Protein AF-A0A377M8R9-F1 (afdb_monomer_lite)

Radius of gyration: 26.83 Å; chains: 1; bounding box: 61×41×99 Å

Secondary structure (DSSP, 8-state):
---HHHHHHHHHHHHHHHHT-HHHHHH-S----SS---HHHHHHHH-THHHHHHHHH-TT--STTGGGGG-GGGHHHHHHHHHHHH-TTT--EEEEE-SSHHHHHHHHHHHHHHHHHT---EEEEEEEEPPGGGSSS-HHHHHHHHHHHHHHHT--HHHHTS-EEEEEPPSS---SHHHHHHHHHT--PPP-S--PPP--S---PPPHHHHHHHHHTTSSEEEE---STTSSHHHHHHHHHHHHHHTT--EEEEE--TT--HHHHH-S--TTEEEEE--HHHHHHHHHHHHHHHTTTSS-HHHHHHHHHHTTSHHHHHHHHHHHHHHHHGGGGTSEEEESSPPPHHHHHHHHHHHHHHHHHHHHHHHHHHHHHHHHTTTT-

Structure (mmCIF, N/CA/C/O backbone):
data_AF-A0A377M8R9-F1
#
_entry.id   AF-A0A377M8R9-F1
#
loop_
_atom_site.group_PDB
_atom_site.id
_atom_site.type_symbol
_atom_site.label_atom_id
_atom_site.label_alt_id
_atom_site.label_comp_id
_atom_site.label_asym_id
_atom_site.label_entity_id
_atom_site.label_seq_id
_atom_site.pdbx_PDB_ins_code
_atom_site.Cartn_x
_atom_site.Cartn_y
_atom_site.Cartn_z
_atom_site.occupancy
_atom_site.B_iso_or_equiv
_atom_site.auth_seq_id
_atom_site.auth_comp_id
_atom_site.auth_asym_id
_atom_site.auth_atom_id
_atom_site.pdbx_PDB_model_num
ATOM 1 N N . MET A 1 1 ? 8.692 16.427 -17.853 1.00 34.97 1 MET A N 1
ATOM 2 C CA . MET A 1 1 ? 8.548 14.971 -17.650 1.00 34.97 1 MET A CA 1
ATOM 3 C C . MET A 1 1 ? 8.635 14.717 -16.155 1.00 34.97 1 MET A C 1
ATOM 5 O O . MET A 1 1 ? 9.699 14.928 -15.600 1.00 34.97 1 MET A O 1
ATOM 9 N N . SER A 1 2 ? 7.528 14.405 -15.484 1.00 34.22 2 SER A N 1
ATOM 10 C CA . SER A 1 2 ? 7.483 14.292 -14.016 1.00 34.22 2 SER A CA 1
ATOM 11 C C . SER A 1 2 ? 6.604 13.105 -13.625 1.00 34.22 2 SER A C 1
ATOM 13 O O . SER A 1 2 ? 5.397 13.254 -13.435 1.00 34.22 2 SER A O 1
ATOM 15 N N . GLY A 1 3 ? 7.197 11.910 -13.607 1.00 46.22 3 GLY A N 1
ATOM 16 C CA . GLY A 1 3 ? 6.570 10.701 -13.069 1.00 46.22 3 GLY A CA 1
ATOM 17 C C . GLY A 1 3 ? 6.964 10.479 -11.608 1.00 46.22 3 GLY A C 1
ATOM 18 O O . GLY A 1 3 ? 7.939 11.066 -11.140 1.00 46.22 3 GLY A O 1
ATOM 19 N N . ALA A 1 4 ? 6.245 9.597 -10.906 1.00 49.34 4 ALA A N 1
ATOM 20 C CA . ALA A 1 4 ? 6.578 9.196 -9.534 1.00 49.34 4 ALA A CA 1
ATOM 21 C C . ALA A 1 4 ? 8.031 8.693 -9.414 1.00 49.34 4 ALA A C 1
ATOM 23 O O . ALA A 1 4 ? 8.728 9.079 -8.485 1.00 49.34 4 ALA A O 1
ATOM 24 N N . CYS A 1 5 ? 8.534 7.964 -10.418 1.00 49.91 5 CYS A N 1
ATOM 25 C CA . CYS A 1 5 ? 9.932 7.526 -10.482 1.00 49.91 5 CYS A CA 1
ATOM 26 C C . CYS A 1 5 ? 10.929 8.696 -10.551 1.00 49.91 5 CYS A C 1
ATOM 28 O O . CYS A 1 5 ? 11.995 8.628 -9.955 1.00 49.91 5 CYS A O 1
ATOM 30 N N . THR A 1 6 ? 10.595 9.797 -11.237 1.00 57.44 6 THR A N 1
ATOM 31 C CA . THR A 1 6 ? 11.459 10.990 -11.290 1.00 57.44 6 THR A CA 1
ATOM 32 C C . THR A 1 6 ? 11.521 11.681 -9.929 1.00 57.44 6 THR A C 1
ATOM 34 O O . THR A 1 6 ? 12.586 12.134 -9.524 1.00 57.44 6 THR A O 1
ATOM 37 N N . THR A 1 7 ? 10.396 11.742 -9.212 1.00 62.09 7 THR A N 1
ATOM 38 C CA . THR A 1 7 ? 10.344 12.286 -7.848 1.00 62.09 7 THR A CA 1
ATOM 39 C C . THR A 1 7 ? 11.078 11.390 -6.854 1.00 62.09 7 THR A C 1
ATOM 41 O O . THR A 1 7 ? 11.799 11.914 -6.015 1.00 62.09 7 THR A O 1
ATOM 44 N N . GLU A 1 8 ? 10.950 10.065 -6.962 1.00 62.88 8 GLU A N 1
ATOM 45 C CA . GLU A 1 8 ? 11.689 9.124 -6.109 1.00 62.88 8 GLU A CA 1
ATOM 46 C C . GLU A 1 8 ? 13.202 9.196 -6.342 1.00 62.88 8 GLU A C 1
ATOM 48 O O . GLU A 1 8 ? 13.956 9.244 -5.375 1.00 62.88 8 GLU A O 1
ATOM 53 N N . ILE A 1 9 ? 13.654 9.284 -7.598 1.00 64.69 9 ILE A N 1
ATOM 54 C CA . ILE A 1 9 ? 15.080 9.447 -7.923 1.00 64.69 9 ILE A CA 1
ATOM 55 C C . ILE A 1 9 ? 15.605 10.798 -7.422 1.00 64.69 9 ILE A C 1
ATOM 57 O O . ILE A 1 9 ? 16.679 10.849 -6.832 1.00 64.69 9 ILE A O 1
ATOM 61 N N . ALA A 1 10 ? 14.848 11.884 -7.607 1.00 69.88 10 ALA A N 1
ATOM 62 C CA . ALA A 1 10 ? 15.240 13.201 -7.106 1.00 69.88 10 ALA A CA 1
ATOM 63 C C . ALA A 1 10 ? 15.312 13.232 -5.571 1.00 69.88 10 ALA A C 1
ATOM 65 O O . ALA A 1 10 ? 16.272 13.750 -5.011 1.00 69.88 10 ALA A O 1
ATOM 66 N N . ALA A 1 11 ? 14.335 12.628 -4.885 1.00 73.06 11 ALA A N 1
ATOM 67 C CA . ALA A 1 11 ? 14.377 12.477 -3.435 1.00 73.06 11 ALA A CA 1
ATOM 68 C C . ALA A 1 11 ? 15.596 11.649 -3.005 1.00 73.06 11 ALA A C 1
ATOM 70 O O . ALA A 1 11 ? 16.283 12.017 -2.057 1.00 73.06 11 ALA A O 1
ATOM 71 N N . PHE A 1 12 ? 15.905 10.565 -3.722 1.00 75.38 12 PHE A N 1
ATOM 72 C CA . PHE A 1 12 ? 17.079 9.748 -3.434 1.00 75.38 12 PHE A CA 1
ATOM 73 C C . PHE A 1 12 ? 18.398 10.512 -3.616 1.00 75.38 12 PHE A C 1
ATOM 75 O O . PHE A 1 12 ? 19.336 10.286 -2.853 1.00 75.38 12 PHE A O 1
ATOM 82 N N . ASP A 1 13 ? 18.489 11.417 -4.591 1.00 77.19 13 ASP A N 1
ATOM 83 C CA . ASP A 1 13 ? 19.685 12.242 -4.788 1.00 77.19 13 ASP A CA 1
ATOM 84 C C . ASP A 1 13 ? 19.928 13.186 -3.600 1.00 77.19 13 ASP A C 1
ATOM 86 O O . ASP A 1 13 ? 21.041 13.249 -3.074 1.00 77.19 13 ASP A O 1
ATOM 90 N N . GLU A 1 14 ? 18.869 13.817 -3.084 1.00 83.50 14 GLU A N 1
ATOM 91 C CA . GLU A 1 14 ? 18.927 14.622 -1.855 1.00 83.50 14 GLU A CA 1
ATOM 92 C C . GLU A 1 14 ? 19.316 13.772 -0.633 1.00 83.50 14 GLU A C 1
ATOM 94 O O . GLU A 1 14 ? 20.204 14.145 0.138 1.00 83.50 14 GLU A O 1
ATOM 99 N N . PHE A 1 15 ? 18.725 12.578 -0.490 1.00 83.06 15 PHE A N 1
ATOM 100 C CA . PHE A 1 15 ? 19.103 11.604 0.544 1.00 83.06 15 PHE A CA 1
ATOM 101 C C . PHE A 1 15 ? 20.586 11.244 0.469 1.00 83.06 15 PHE A C 1
ATOM 103 O O . PHE A 1 15 ? 21.291 11.257 1.475 1.00 83.06 15 PHE A O 1
ATOM 110 N N . THR A 1 16 ? 21.068 10.939 -0.732 1.00 81.81 16 THR A N 1
ATOM 111 C CA . THR A 1 16 ? 22.473 10.612 -0.983 1.00 81.81 16 THR A CA 1
ATOM 112 C C . THR A 1 16 ? 23.352 11.794 -0.607 1.00 81.81 16 THR A C 1
ATOM 114 O O . THR A 1 16 ? 24.419 11.607 -0.025 1.00 81.81 16 THR A O 1
ATOM 117 N N . GLY A 1 17 ? 22.905 13.019 -0.884 1.00 83.88 17 GLY A N 1
ATOM 118 C CA . GLY A 1 17 ? 23.633 14.209 -0.493 1.00 83.88 17 GLY A CA 1
ATOM 119 C C . GLY A 1 17 ? 23.844 14.328 1.005 1.00 83.88 17 GLY A C 1
ATOM 120 O O . GLY A 1 17 ? 24.983 14.501 1.428 1.00 83.88 17 GLY A O 1
ATOM 121 N N . LEU A 1 18 ? 22.787 14.129 1.786 1.00 86.25 18 LEU A N 1
ATOM 122 C CA . LEU A 1 18 ? 22.843 14.188 3.246 1.00 86.25 18 LEU A CA 1
ATOM 123 C C . LEU A 1 18 ? 23.622 13.017 3.863 1.00 86.25 18 LEU A C 1
ATOM 125 O O . LEU A 1 18 ? 24.362 13.211 4.819 1.00 86.25 18 LEU A O 1
ATOM 129 N N . LEU A 1 19 ? 23.504 11.810 3.301 1.00 83.88 19 LEU A N 1
ATOM 130 C CA . LEU A 1 19 ? 24.207 10.616 3.794 1.00 83.88 19 LEU A CA 1
ATOM 131 C C . LEU A 1 19 ? 25.713 10.616 3.497 1.00 83.88 19 LEU A C 1
ATOM 133 O O . LEU A 1 19 ? 26.443 9.800 4.055 1.00 83.88 19 LEU A O 1
ATOM 137 N N . THR A 1 20 ? 26.171 11.477 2.584 1.00 82.56 20 THR A N 1
ATOM 138 C CA . THR A 1 20 ? 27.579 11.556 2.164 1.00 82.56 20 THR A CA 1
ATOM 139 C C . THR A 1 20 ? 28.284 12.832 2.618 1.00 82.56 20 THR A C 1
ATOM 141 O O . THR A 1 20 ? 29.454 13.017 2.293 1.00 82.56 20 THR A O 1
ATOM 144 N N . ASP A 1 21 ? 27.598 13.701 3.362 1.00 85.62 21 ASP A N 1
ATOM 145 C CA . ASP A 1 21 ? 28.165 14.932 3.908 1.00 85.62 21 ASP A CA 1
ATOM 146 C C . ASP A 1 21 ? 28.726 14.698 5.318 1.00 85.62 21 ASP A C 1
ATOM 148 O O . ASP A 1 21 ? 28.026 14.815 6.326 1.00 85.62 21 ASP A O 1
ATOM 152 N N . ASP A 1 22 ? 30.019 14.376 5.387 1.0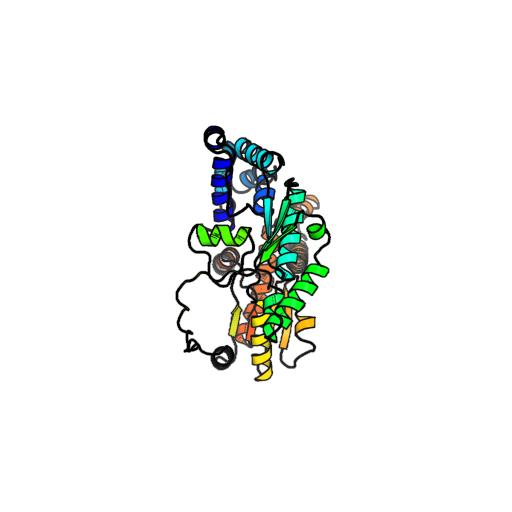0 80.38 22 ASP A N 1
ATOM 153 C CA . ASP A 1 22 ? 30.721 14.151 6.653 1.00 80.38 22 ASP A CA 1
ATOM 154 C C . ASP A 1 22 ? 30.713 15.390 7.567 1.00 80.38 22 ASP A C 1
ATOM 156 O O . ASP A 1 22 ? 30.796 15.246 8.785 1.00 80.38 22 ASP A O 1
ATOM 160 N N . ALA A 1 23 ? 30.619 16.613 7.029 1.00 82.06 23 ALA A N 1
ATOM 161 C CA . ALA A 1 23 ? 30.564 17.814 7.863 1.00 82.06 23 ALA A CA 1
ATOM 162 C C . ALA A 1 23 ? 29.223 17.890 8.603 1.00 82.06 23 ALA A C 1
ATOM 164 O O . ALA A 1 23 ? 29.200 18.085 9.817 1.00 82.06 23 ALA A O 1
ATOM 165 N N . LEU A 1 24 ? 28.121 17.632 7.894 1.00 80.19 24 LEU A N 1
ATOM 166 C CA . LEU A 1 24 ? 26.781 17.612 8.479 1.00 80.19 24 LEU A CA 1
ATOM 167 C C . LEU A 1 24 ? 26.618 16.481 9.504 1.00 80.19 24 LEU A C 1
ATOM 169 O O . LEU A 1 24 ? 26.012 16.686 10.554 1.00 80.19 24 LEU A O 1
ATOM 173 N N . LEU A 1 25 ? 27.198 15.307 9.241 1.00 78.06 25 LEU A N 1
ATOM 174 C CA . LEU A 1 25 ? 27.180 14.180 10.181 1.00 78.06 25 LEU A CA 1
ATOM 175 C C . LEU A 1 25 ? 28.008 14.432 11.453 1.00 78.06 25 LEU A C 1
ATOM 177 O O . LEU A 1 25 ? 27.758 13.788 12.466 1.00 78.06 25 LEU A O 1
ATOM 181 N N . ASN A 1 26 ? 28.970 15.359 11.423 1.00 84.25 26 ASN A N 1
ATOM 182 C CA . ASN A 1 26 ? 29.739 15.747 12.609 1.00 84.25 26 ASN A CA 1
ATOM 183 C C . ASN A 1 26 ? 29.046 16.835 13.449 1.00 84.25 26 ASN A C 1
ATOM 185 O O . ASN A 1 26 ? 29.354 16.967 14.634 1.00 84.25 26 ASN A O 1
ATOM 189 N N . ASP A 1 27 ? 28.118 17.599 12.863 1.00 92.00 27 ASP A N 1
ATOM 190 C CA . ASP A 1 27 ? 27.386 18.671 13.553 1.00 92.00 27 ASP A CA 1
ATOM 191 C C . ASP A 1 27 ? 26.186 18.156 14.369 1.00 92.00 27 ASP A C 1
ATOM 193 O O . ASP A 1 27 ? 25.714 18.838 15.285 1.00 92.00 27 ASP A O 1
ATOM 197 N N . PHE A 1 28 ? 25.683 16.957 14.056 1.00 89.81 28 PHE A N 1
ATOM 198 C CA . PHE A 1 28 ? 24.510 16.365 14.697 1.00 89.81 28 PHE A CA 1
ATOM 199 C C . PHE A 1 28 ? 24.784 14.938 15.168 1.00 89.81 28 PHE A C 1
ATOM 201 O O . PHE A 1 28 ? 25.257 14.108 14.403 1.00 89.81 28 PHE A O 1
ATOM 208 N N . ASP A 1 29 ? 24.362 14.612 16.393 1.00 90.69 29 ASP A N 1
ATOM 209 C CA . ASP A 1 29 ? 24.437 13.234 16.902 1.00 90.69 29 ASP A CA 1
ATOM 210 C C . ASP A 1 29 ? 23.537 12.273 16.098 1.00 90.69 29 ASP A C 1
ATOM 212 O O . ASP A 1 29 ? 23.847 11.093 15.927 1.00 90.69 29 ASP A O 1
ATOM 216 N N . HIS A 1 30 ? 22.392 12.774 15.617 1.00 90.94 30 HIS A N 1
ATOM 217 C CA . HIS A 1 30 ? 21.389 12.001 14.889 1.00 90.94 30 HIS A CA 1
ATOM 218 C C . HIS A 1 30 ? 20.727 12.831 13.785 1.00 90.94 30 HIS A C 1
ATOM 220 O O . HIS A 1 30 ? 20.288 13.957 14.021 1.00 90.94 30 HIS A O 1
ATOM 226 N N . VAL A 1 31 ? 20.554 12.220 12.612 1.00 91.19 31 VAL A N 1
ATOM 227 C CA . VAL A 1 31 ? 19.761 12.759 11.498 1.00 91.19 31 VAL A CA 1
ATOM 228 C C . VAL A 1 31 ? 18.519 11.886 11.325 1.00 91.19 31 VAL A C 1
ATOM 230 O O . VAL A 1 31 ? 18.628 10.669 11.178 1.00 91.19 31 VAL A O 1
ATOM 233 N N . ILE A 1 32 ? 17.330 12.493 11.379 1.00 92.31 32 ILE A N 1
ATOM 234 C CA . ILE A 1 32 ? 16.048 11.779 11.296 1.00 92.31 32 ILE A CA 1
ATOM 235 C C . ILE A 1 32 ? 15.374 12.108 9.970 1.00 92.31 32 ILE A C 1
ATOM 237 O O . ILE A 1 32 ? 15.121 13.272 9.669 1.00 92.31 32 ILE A O 1
ATOM 241 N N . PHE A 1 33 ? 15.023 11.062 9.230 1.00 91.56 33 PHE A N 1
ATOM 242 C CA . PHE A 1 33 ? 14.225 11.151 8.017 1.00 91.56 33 PHE A CA 1
ATOM 243 C C . PHE A 1 33 ? 12.816 10.618 8.289 1.00 91.56 33 PHE A C 1
ATOM 245 O O . PHE A 1 33 ? 12.650 9.564 8.903 1.00 91.56 33 PHE A O 1
ATOM 252 N N . ASP A 1 34 ? 11.794 11.352 7.851 1.00 90.31 34 ASP A N 1
ATOM 253 C CA . ASP A 1 34 ? 10.378 10.981 8.003 1.00 90.31 34 ASP A CA 1
ATOM 254 C C . ASP A 1 34 ? 9.878 10.040 6.894 1.00 90.31 34 ASP A C 1
ATOM 256 O O . ASP A 1 34 ? 8.766 9.512 6.953 1.00 90.31 34 ASP A O 1
ATOM 260 N N . THR A 1 35 ? 10.715 9.815 5.887 1.00 85.19 35 THR A N 1
ATOM 261 C CA . THR A 1 35 ? 10.487 8.926 4.754 1.00 85.19 35 THR A CA 1
ATOM 262 C C . THR A 1 35 ? 11.740 8.096 4.501 1.00 85.19 35 THR A C 1
ATOM 264 O O . THR A 1 35 ? 12.833 8.441 4.946 1.00 85.19 35 THR A O 1
ATOM 267 N N . ALA A 1 36 ? 11.585 6.967 3.815 1.00 80.94 36 ALA A N 1
ATOM 268 C CA . ALA A 1 36 ? 12.694 6.104 3.428 1.00 80.94 36 ALA A CA 1
ATOM 269 C C . ALA A 1 36 ? 12.573 5.755 1.939 1.00 80.94 36 ALA A C 1
ATOM 271 O O . ALA A 1 36 ? 11.452 5.684 1.420 1.00 80.94 36 ALA A O 1
ATOM 272 N N . PRO A 1 37 ? 13.698 5.530 1.243 1.00 73.25 37 PRO A N 1
ATOM 273 C CA . PRO A 1 37 ? 13.663 5.116 -0.149 1.00 73.25 37 PRO A CA 1
ATOM 274 C C . PRO A 1 37 ? 13.059 3.717 -0.300 1.00 73.25 37 PRO A C 1
ATOM 276 O O . PRO A 1 37 ? 13.234 2.841 0.548 1.00 73.25 37 PRO A O 1
ATOM 279 N N . THR A 1 38 ? 12.343 3.504 -1.402 1.00 70.75 38 THR A N 1
ATOM 280 C CA . THR A 1 38 ? 11.717 2.215 -1.704 1.00 70.75 38 THR A CA 1
ATOM 281 C C . THR A 1 38 ? 12.767 1.181 -2.117 1.00 70.75 38 THR A C 1
ATOM 283 O O . THR A 1 38 ? 13.796 1.514 -2.715 1.00 70.75 38 THR A O 1
ATOM 286 N N . GLY A 1 39 ? 12.494 -0.105 -1.866 1.00 60.78 39 GLY A N 1
ATOM 287 C CA . GLY A 1 39 ? 13.352 -1.196 -2.338 1.00 60.78 39 GLY A CA 1
ATOM 288 C C . GLY A 1 39 ? 13.493 -1.217 -3.864 1.00 60.78 39 GLY A C 1
ATOM 289 O O . GLY A 1 39 ? 14.516 -1.654 -4.386 1.00 60.78 39 GLY A O 1
ATOM 290 N N . HIS A 1 40 ? 12.496 -0.716 -4.598 1.00 59.72 40 HIS A N 1
ATOM 291 C CA . HIS A 1 40 ? 12.573 -0.519 -6.047 1.00 59.72 40 HIS A CA 1
ATOM 292 C C . HIS A 1 40 ? 13.624 0.531 -6.434 1.00 59.72 40 HIS A C 1
ATOM 294 O O . HIS A 1 40 ? 14.526 0.226 -7.214 1.00 59.72 40 HIS A O 1
ATOM 300 N N . THR A 1 41 ? 13.557 1.727 -5.841 1.00 65.19 41 THR A N 1
ATOM 301 C CA . THR A 1 41 ? 14.513 2.812 -6.107 1.00 65.19 41 THR A CA 1
ATOM 302 C C . THR A 1 41 ? 15.940 2.398 -5.753 1.00 65.19 41 THR A C 1
ATOM 304 O O . THR A 1 41 ? 16.859 2.634 -6.534 1.00 65.19 41 THR A O 1
ATOM 307 N N . ILE A 1 42 ? 16.136 1.673 -4.648 1.00 67.25 42 ILE A N 1
ATOM 308 C CA . ILE A 1 42 ? 17.467 1.170 -4.295 1.00 67.25 42 ILE A CA 1
ATOM 309 C C . ILE A 1 42 ? 17.970 0.119 -5.303 1.00 67.25 42 ILE A C 1
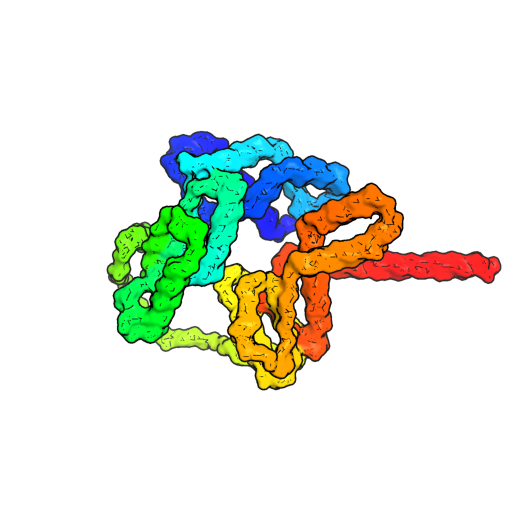ATOM 311 O O . ILE A 1 42 ? 19.118 0.190 -5.743 1.00 67.25 42 ILE A O 1
ATOM 315 N N . ARG A 1 43 ? 17.125 -0.838 -5.712 1.00 61.44 43 ARG A N 1
ATOM 316 C CA . ARG A 1 43 ? 17.497 -1.867 -6.701 1.00 61.44 43 ARG A CA 1
ATOM 317 C C . ARG A 1 43 ? 17.883 -1.257 -8.048 1.00 61.44 43 ARG A C 1
ATOM 319 O O . ARG A 1 43 ? 18.885 -1.673 -8.622 1.00 61.44 43 ARG A O 1
ATOM 326 N N . LEU A 1 44 ? 17.138 -0.258 -8.529 1.00 61.34 44 LEU A N 1
ATOM 327 C CA . LEU A 1 44 ? 17.463 0.460 -9.768 1.00 61.34 44 LEU A CA 1
ATOM 328 C C . LEU A 1 44 ? 18.876 1.050 -9.736 1.00 61.34 44 LEU A C 1
ATOM 330 O O . LEU A 1 44 ? 19.599 0.977 -10.726 1.00 61.34 44 LEU A O 1
ATOM 334 N N . LEU A 1 45 ? 19.286 1.579 -8.584 1.00 61.38 45 LEU A N 1
ATOM 335 C CA . LEU A 1 45 ? 20.599 2.194 -8.412 1.00 61.38 45 LEU A CA 1
ATOM 336 C C . LEU A 1 45 ? 21.728 1.170 -8.216 1.00 61.38 45 LEU A C 1
ATOM 338 O O . LEU A 1 45 ? 22.879 1.461 -8.535 1.00 61.38 45 LEU A O 1
ATOM 342 N N . GLN A 1 46 ? 21.405 -0.039 -7.746 1.00 59.78 46 GLN A N 1
ATOM 343 C CA . GLN A 1 46 ? 22.354 -1.147 -7.593 1.00 59.78 46 GLN A CA 1
ATOM 344 C C . GLN A 1 46 ? 22.667 -1.884 -8.903 1.00 59.78 46 GLN A C 1
ATOM 346 O O . GLN A 1 46 ? 23.717 -2.519 -8.989 1.00 59.78 46 GLN A O 1
ATOM 351 N N . LEU A 1 47 ? 21.787 -1.838 -9.911 1.00 52.09 47 LEU A N 1
ATOM 352 C CA . LEU A 1 47 ? 21.941 -2.602 -11.156 1.00 52.09 47 LEU A CA 1
ATOM 353 C C . LEU A 1 47 ? 23.105 -2.071 -12.012 1.00 52.09 47 LEU A C 1
ATOM 355 O O . LEU A 1 47 ? 22.962 -1.012 -12.615 1.00 52.09 47 LEU A O 1
ATOM 359 N N . PRO A 1 48 ? 24.219 -2.812 -12.188 1.00 41.84 48 PRO A N 1
ATOM 360 C CA . PRO A 1 48 ? 25.371 -2.335 -12.962 1.00 41.84 48 PRO A CA 1
ATOM 361 C C . PRO A 1 48 ? 25.073 -2.152 -14.462 1.00 41.84 48 PRO A C 1
ATOM 363 O O . PRO A 1 48 ? 25.707 -1.328 -15.113 1.00 41.84 48 PRO A O 1
ATOM 366 N N . GLY A 1 49 ? 24.109 -2.909 -15.006 1.00 42.16 49 GLY A N 1
ATOM 367 C CA . GLY A 1 49 ? 23.741 -2.915 -16.432 1.00 42.16 49 GLY A CA 1
ATOM 368 C C . GLY A 1 49 ? 22.638 -1.930 -16.839 1.00 42.16 49 GLY A C 1
ATOM 369 O O . GLY A 1 49 ? 22.473 -1.675 -18.029 1.00 42.16 49 GLY A O 1
ATOM 370 N N . ALA A 1 50 ? 21.911 -1.335 -15.883 1.00 43.53 50 ALA A N 1
ATOM 371 C CA . ALA A 1 50 ? 20.913 -0.298 -16.182 1.00 43.53 50 ALA A CA 1
ATOM 372 C C . ALA A 1 50 ? 21.562 0.996 -16.714 1.00 43.53 50 ALA A C 1
ATOM 374 O O . ALA A 1 50 ? 20.922 1.778 -17.412 1.00 43.53 50 ALA A O 1
ATOM 375 N N . TRP A 1 51 ? 22.846 1.189 -16.403 1.00 47.69 51 TRP A N 1
ATOM 376 C CA . TRP A 1 51 ? 23.618 2.385 -16.726 1.00 47.69 51 TRP A CA 1
ATOM 377 C C . TRP A 1 51 ? 24.355 2.280 -18.064 1.00 47.69 51 TRP A C 1
ATOM 379 O O . TRP A 1 51 ? 24.348 3.228 -18.837 1.00 47.69 51 TRP A O 1
ATOM 389 N N . SER A 1 52 ? 24.970 1.132 -18.361 1.00 38.34 52 SER A N 1
ATOM 390 C CA . SER A 1 52 ? 25.828 0.956 -19.541 1.00 38.34 52 SER A CA 1
ATOM 391 C C . SER A 1 52 ? 25.056 0.524 -20.790 1.00 38.34 52 SER A C 1
ATOM 393 O O . SER A 1 52 ? 25.199 1.129 -21.847 1.00 38.34 52 SER A O 1
ATOM 395 N N . SER A 1 53 ? 24.184 -0.482 -20.683 1.00 38.31 53 SER A N 1
ATOM 396 C CA . SER A 1 53 ? 23.519 -1.069 -21.855 1.00 38.31 53 SER A CA 1
ATOM 397 C C . SER A 1 53 ? 22.405 -0.191 -22.441 1.00 38.31 53 SER A C 1
ATOM 399 O O . SER A 1 53 ? 22.125 -0.286 -23.634 1.00 38.31 53 SER A O 1
ATOM 401 N N . PHE A 1 54 ? 21.783 0.676 -21.633 1.00 40.62 54 PHE A N 1
ATOM 402 C CA . PHE A 1 54 ? 20.645 1.513 -22.045 1.00 40.62 54 PHE A CA 1
ATOM 403 C C . PHE A 1 54 ? 21.074 2.819 -22.740 1.00 40.62 54 PHE A C 1
ATOM 405 O O . PHE A 1 54 ? 20.382 3.303 -23.635 1.00 40.62 54 PHE A O 1
ATOM 412 N N . ILE A 1 55 ? 22.236 3.369 -22.362 1.00 40.66 55 ILE A N 1
ATOM 413 C CA . ILE A 1 55 ? 22.822 4.574 -22.977 1.00 40.66 55 ILE A CA 1
ATOM 414 C C . ILE A 1 55 ? 23.358 4.264 -24.384 1.00 40.66 55 ILE A C 1
ATOM 416 O O . ILE A 1 55 ? 23.228 5.092 -25.283 1.00 40.66 55 ILE A O 1
ATOM 420 N N . GLU A 1 56 ? 23.890 3.059 -24.612 1.00 42.25 56 GLU A N 1
ATOM 421 C CA . GLU A 1 56 ? 24.389 2.647 -25.933 1.00 42.25 56 GLU A CA 1
ATOM 422 C C . GLU A 1 56 ? 23.270 2.369 -26.955 1.00 42.25 56 GLU A C 1
ATOM 424 O O . GLU A 1 56 ? 23.493 2.511 -28.157 1.00 42.25 56 GLU A O 1
ATOM 429 N N . THR A 1 57 ? 22.062 1.999 -26.512 1.00 39.62 57 THR A N 1
ATOM 430 C CA . THR A 1 57 ? 20.966 1.572 -27.406 1.00 39.62 57 THR A CA 1
ATOM 431 C C . THR A 1 57 ? 19.920 2.643 -27.726 1.00 39.62 57 THR A C 1
ATOM 433 O O . THR A 1 57 ? 19.151 2.438 -28.662 1.00 39.62 57 THR A O 1
ATOM 436 N N . ASN A 1 58 ? 19.872 3.785 -27.024 1.00 36.34 58 ASN A N 1
ATOM 437 C CA . ASN A 1 58 ? 18.876 4.841 -27.280 1.00 36.34 58 ASN A CA 1
ATOM 438 C C . ASN A 1 58 ? 19.419 6.271 -27.037 1.00 36.34 58 ASN A C 1
ATOM 440 O O . ASN A 1 58 ? 19.160 6.857 -25.983 1.00 36.34 58 ASN A O 1
ATOM 444 N N . PRO A 1 59 ? 20.103 6.887 -28.021 1.00 39.84 59 PRO A N 1
ATOM 445 C CA . PRO A 1 59 ? 20.602 8.263 -27.908 1.00 39.84 59 PRO A CA 1
ATOM 446 C C . PRO A 1 59 ? 19.500 9.348 -27.912 1.00 39.84 59 PRO A C 1
ATOM 448 O O . PRO A 1 59 ? 19.757 10.465 -27.472 1.00 39.84 59 PRO A O 1
ATOM 451 N N . ASP A 1 60 ? 18.269 9.032 -28.339 1.00 34.91 60 ASP A N 1
ATOM 452 C CA . ASP A 1 60 ? 17.178 10.011 -28.531 1.00 34.91 60 ASP A CA 1
ATOM 453 C C . ASP A 1 60 ? 16.207 10.167 -27.332 1.00 34.91 60 ASP A C 1
ATOM 455 O O . ASP A 1 60 ? 15.152 10.790 -27.449 1.00 34.91 60 ASP A O 1
ATOM 459 N N . GLY A 1 61 ? 16.539 9.638 -26.146 1.00 38.59 61 GLY A N 1
ATOM 460 C CA . GLY A 1 61 ? 15.916 10.073 -24.881 1.00 38.59 61 GLY A CA 1
ATOM 461 C C . GLY A 1 61 ? 14.422 9.759 -24.672 1.00 38.59 61 GLY A C 1
ATOM 462 O O . GLY A 1 61 ? 13.794 10.353 -23.797 1.00 38.59 61 GLY A O 1
ATOM 463 N N . ALA A 1 62 ? 13.832 8.822 -25.418 1.00 34.78 62 ALA A N 1
ATOM 464 C CA . ALA A 1 62 ? 12.390 8.528 -25.374 1.00 34.78 62 ALA A CA 1
ATOM 465 C C . ALA A 1 62 ? 11.909 7.682 -24.166 1.00 34.78 62 ALA A C 1
ATOM 467 O O . ALA A 1 62 ? 10.769 7.221 -24.156 1.00 34.78 62 ALA A O 1
ATOM 468 N N . SER A 1 63 ? 12.747 7.464 -23.146 1.00 42.59 63 SER A N 1
ATOM 469 C CA . SER A 1 63 ? 12.429 6.639 -21.970 1.00 42.59 63 SER A CA 1
ATOM 470 C C . SER A 1 63 ? 12.439 7.456 -20.675 1.00 42.59 63 SER A C 1
ATOM 472 O O . SER A 1 63 ? 13.167 8.438 -20.534 1.00 42.59 63 SER A O 1
ATOM 474 N N . CYS A 1 64 ? 11.673 6.999 -19.683 1.00 38.50 64 CYS A N 1
ATOM 475 C CA . CYS A 1 64 ? 11.551 7.555 -18.327 1.00 38.50 64 CYS A CA 1
ATOM 476 C C . CYS A 1 64 ? 12.875 7.620 -17.548 1.00 38.50 64 CYS A C 1
ATOM 478 O O . CYS A 1 64 ? 12.930 8.193 -16.463 1.00 38.50 64 CYS A O 1
ATOM 480 N N . LEU A 1 65 ? 13.930 7.043 -18.121 1.00 45.50 65 LEU A N 1
ATOM 481 C CA . LEU A 1 65 ? 15.291 6.970 -17.608 1.00 45.50 65 LEU A CA 1
ATOM 482 C C . LEU A 1 65 ? 16.213 8.074 -18.160 1.00 45.50 65 LEU A C 1
ATOM 484 O O . LEU A 1 65 ? 17.393 8.091 -17.832 1.00 45.50 65 LEU A O 1
ATOM 488 N N . GLY A 1 66 ? 15.693 9.035 -18.936 1.00 43.16 66 GLY A N 1
ATOM 489 C CA . GLY A 1 66 ? 16.430 10.237 -19.361 1.00 43.16 66 GLY A CA 1
ATOM 490 C C . GLY A 1 66 ? 17.210 10.984 -18.253 1.00 43.16 66 GLY A C 1
ATOM 491 O O . GLY A 1 66 ? 18.279 11.513 -18.554 1.00 43.16 66 GLY A O 1
ATOM 492 N N . PRO A 1 67 ? 16.771 10.999 -16.974 1.00 48.38 67 PRO A N 1
ATOM 493 C CA . PRO A 1 67 ? 17.554 11.577 -15.876 1.00 48.38 67 PRO A CA 1
ATOM 494 C C . PRO A 1 67 ? 18.840 10.811 -15.514 1.00 48.38 67 PRO A C 1
ATOM 496 O O . PRO A 1 67 ? 19.702 11.372 -14.845 1.00 48.38 67 PRO A O 1
ATOM 499 N N . LEU A 1 68 ? 19.001 9.550 -15.939 1.00 49.22 68 LEU A N 1
ATOM 500 C CA . LEU A 1 68 ? 20.135 8.706 -15.539 1.00 49.22 68 LEU A CA 1
ATOM 501 C C . LEU A 1 68 ? 21.459 9.084 -16.225 1.00 49.22 68 LEU A C 1
ATOM 503 O O . LEU A 1 68 ? 22.525 8.792 -15.687 1.00 49.22 68 LEU A O 1
ATOM 507 N N . ALA A 1 69 ? 21.420 9.784 -17.365 1.00 49.69 69 ALA A N 1
ATOM 508 C CA . ALA A 1 69 ? 22.620 10.187 -18.111 1.00 49.69 69 ALA A CA 1
ATOM 509 C C . ALA A 1 69 ? 23.527 11.179 -17.343 1.00 49.69 69 ALA A C 1
ATOM 511 O O . ALA A 1 69 ? 24.701 11.326 -17.671 1.00 49.69 69 ALA A O 1
ATOM 512 N N . GLY A 1 70 ? 23.008 11.852 -16.305 1.00 52.25 70 GLY A N 1
ATOM 513 C CA . GLY A 1 70 ? 23.790 12.732 -15.423 1.00 52.25 70 GLY A CA 1
ATOM 514 C C . GLY A 1 70 ? 24.469 12.024 -14.241 1.00 52.25 70 GLY A C 1
ATOM 515 O O . GLY A 1 70 ? 25.338 12.612 -13.597 1.00 52.25 70 GLY A O 1
ATOM 516 N N . LEU A 1 71 ? 24.101 10.771 -13.962 1.00 53.50 71 LEU A N 1
ATOM 517 C CA . LEU A 1 71 ? 24.417 10.082 -12.704 1.00 53.50 71 LEU A CA 1
ATOM 518 C C . LEU A 1 71 ? 25.704 9.248 -12.757 1.00 53.50 71 LEU A C 1
ATOM 520 O O . LEU A 1 71 ? 26.191 8.791 -11.724 1.00 53.50 71 LEU A O 1
ATOM 524 N N . GLU A 1 72 ? 26.311 9.094 -13.935 1.00 52.53 72 GLU A N 1
ATOM 525 C CA . GLU A 1 72 ? 27.570 8.358 -14.107 1.00 52.53 72 GLU A CA 1
ATOM 526 C C . GLU A 1 72 ? 28.714 8.982 -13.282 1.00 52.53 72 GLU A C 1
ATOM 528 O O . GLU A 1 72 ? 29.514 8.274 -12.671 1.00 52.53 72 GLU A O 1
ATOM 533 N N . LYS A 1 73 ? 28.718 10.319 -13.146 1.00 55.22 73 LYS A N 1
ATOM 534 C CA . LYS A 1 73 ? 29.654 11.068 -12.284 1.00 55.22 73 LYS A CA 1
ATOM 535 C C . LYS A 1 73 ? 29.382 10.914 -10.781 1.00 55.22 73 LYS A C 1
ATOM 537 O O . LYS A 1 73 ? 30.227 11.297 -9.980 1.00 55.22 73 LYS A O 1
ATOM 542 N N . GLN A 1 74 ? 28.225 10.380 -10.388 1.00 62.59 74 GLN A N 1
ATOM 543 C CA . GLN A 1 74 ? 27.780 10.255 -8.994 1.00 62.59 74 GLN A CA 1
ATOM 544 C C . GLN A 1 74 ? 27.718 8.798 -8.508 1.00 62.59 74 GLN A C 1
ATOM 546 O O . GLN A 1 74 ? 27.304 8.538 -7.379 1.00 62.59 74 GLN A O 1
ATOM 551 N N . ARG A 1 75 ? 28.187 7.836 -9.315 1.00 67.69 75 ARG A N 1
ATOM 552 C CA . ARG A 1 75 ? 28.165 6.401 -8.984 1.00 67.69 75 ARG A CA 1
ATOM 553 C C . ARG A 1 75 ? 28.831 6.080 -7.646 1.00 67.69 75 ARG A C 1
ATOM 555 O O . ARG A 1 75 ? 28.299 5.298 -6.860 1.00 67.69 75 ARG A O 1
ATOM 562 N N . GLU A 1 76 ? 29.987 6.684 -7.385 1.00 72.81 76 GLU A N 1
ATOM 563 C CA . GLU A 1 76 ? 30.716 6.497 -6.126 1.00 72.81 76 GLU A CA 1
ATOM 564 C C . GLU A 1 76 ? 29.894 6.998 -4.936 1.00 72.81 76 GLU A C 1
ATOM 566 O O . GLU A 1 76 ? 29.752 6.276 -3.948 1.00 72.81 76 GLU A O 1
ATOM 571 N N . ARG A 1 77 ? 29.264 8.171 -5.084 1.00 76.75 77 ARG A N 1
ATOM 572 C CA . ARG A 1 77 ? 28.401 8.794 -4.074 1.00 76.75 77 ARG A CA 1
ATOM 573 C C . ARG A 1 77 ? 27.207 7.906 -3.722 1.00 76.75 77 ARG A C 1
ATOM 575 O O . ARG A 1 77 ? 26.940 7.693 -2.544 1.00 76.75 77 ARG A O 1
ATOM 582 N N . TYR A 1 78 ? 26.542 7.326 -4.721 1.00 76.44 78 TYR A N 1
ATOM 583 C CA . TYR A 1 78 ? 25.433 6.396 -4.492 1.00 76.44 78 TYR A CA 1
ATOM 584 C C . TYR A 1 78 ? 25.881 5.094 -3.843 1.00 76.44 78 TYR A C 1
ATOM 586 O O . TYR A 1 78 ? 25.241 4.635 -2.901 1.00 76.44 78 TYR A O 1
ATOM 594 N N . SER A 1 79 ? 26.999 4.513 -4.289 1.00 78.50 79 SER A N 1
ATOM 595 C CA . SER A 1 79 ? 27.526 3.305 -3.644 1.00 78.50 79 SER A CA 1
ATOM 596 C C . SER A 1 79 ? 27.882 3.564 -2.176 1.00 78.50 79 SER A C 1
ATOM 598 O O . SER A 1 79 ? 27.604 2.726 -1.319 1.00 78.50 79 SER A O 1
ATOM 600 N N . HIS A 1 80 ? 28.412 4.756 -1.876 1.00 83.12 80 HIS A N 1
ATOM 601 C CA . HIS A 1 80 ? 28.711 5.173 -0.515 1.00 83.12 80 HIS A CA 1
ATOM 602 C C . HIS A 1 80 ? 27.428 5.337 0.307 1.00 83.12 80 HIS A C 1
ATOM 604 O O . HIS A 1 80 ? 27.317 4.724 1.366 1.00 83.12 80 HIS A O 1
ATOM 610 N N . ALA A 1 81 ? 26.418 6.049 -0.201 1.00 84.62 81 ALA A N 1
ATOM 611 C CA . ALA A 1 81 ? 25.127 6.183 0.476 1.00 84.62 81 ALA A CA 1
ATOM 612 C C . ALA A 1 81 ? 24.469 4.820 0.756 1.00 84.62 81 ALA A C 1
ATOM 614 O O . ALA A 1 81 ? 23.978 4.584 1.857 1.00 84.62 81 ALA A O 1
ATOM 615 N N . LEU A 1 82 ? 24.523 3.882 -0.195 1.00 82.62 82 LEU A N 1
ATOM 616 C CA . LEU A 1 82 ? 24.033 2.517 0.007 1.00 82.62 82 LEU A CA 1
ATOM 617 C C . LEU A 1 82 ? 24.833 1.757 1.069 1.00 82.62 82 LEU A C 1
ATOM 619 O O . LEU A 1 82 ? 24.243 1.021 1.857 1.00 82.62 82 LEU A O 1
ATOM 623 N N . SER A 1 83 ? 26.155 1.950 1.124 1.00 86.06 83 SER A N 1
ATOM 624 C CA . SER A 1 83 ? 26.989 1.356 2.174 1.00 86.06 83 SER A CA 1
ATOM 625 C C . SER A 1 83 ? 26.641 1.900 3.562 1.00 86.06 83 SER A C 1
ATOM 627 O O . SER A 1 83 ? 26.579 1.125 4.509 1.00 86.06 83 SER A O 1
ATOM 629 N N . VAL A 1 84 ? 26.327 3.198 3.670 1.00 88.31 84 VAL A N 1
ATOM 630 C CA . VAL A 1 84 ? 25.863 3.826 4.916 1.00 88.31 84 VAL A CA 1
ATOM 631 C C . VAL A 1 84 ? 24.489 3.290 5.312 1.00 88.31 84 VAL A C 1
ATOM 633 O O . VAL A 1 84 ? 24.291 2.947 6.474 1.00 88.31 84 VAL A O 1
ATOM 636 N N . LEU A 1 85 ? 23.556 3.156 4.362 1.00 87.50 85 LEU A N 1
ATOM 637 C CA . LEU A 1 85 ? 22.225 2.592 4.618 1.00 87.50 85 LEU A CA 1
ATOM 638 C C . LEU A 1 85 ? 22.281 1.127 5.080 1.00 87.50 85 LEU A C 1
ATOM 640 O O . LEU A 1 85 ? 21.492 0.723 5.931 1.00 87.50 85 LEU A O 1
ATOM 644 N N . ALA A 1 86 ? 23.197 0.330 4.527 1.00 87.00 86 ALA A N 1
ATOM 645 C CA . ALA A 1 86 ? 23.377 -1.075 4.894 1.00 87.00 86 ALA A CA 1
ATOM 646 C C . ALA A 1 86 ? 24.148 -1.276 6.216 1.00 87.00 86 ALA A C 1
ATOM 648 O O . ALA A 1 86 ? 24.115 -2.372 6.781 1.00 87.00 86 ALA A O 1
ATOM 649 N N . ASP A 1 87 ? 24.841 -0.246 6.708 1.00 89.81 87 ASP A N 1
ATOM 650 C CA . ASP A 1 87 ? 25.598 -0.281 7.958 1.00 89.81 87 ASP A CA 1
ATOM 651 C C . ASP A 1 87 ? 24.666 -0.106 9.169 1.00 89.81 87 ASP A C 1
ATOM 653 O O . ASP A 1 87 ? 24.064 0.947 9.373 1.00 89.81 87 ASP A O 1
ATOM 657 N N . GLY A 1 88 ? 24.567 -1.151 9.993 1.00 86.50 88 GLY A N 1
ATOM 658 C CA . GLY A 1 88 ? 23.714 -1.188 11.180 1.00 86.50 88 GLY A CA 1
ATOM 659 C C . GLY A 1 88 ? 24.124 -0.275 12.327 1.00 86.50 88 GLY A C 1
ATOM 660 O O . GLY A 1 88 ? 23.288 0.033 13.178 1.00 86.50 88 GLY A O 1
ATOM 661 N N . GLU A 1 89 ? 25.387 0.152 12.358 1.00 88.81 89 GLU A N 1
ATOM 662 C CA . GLU A 1 89 ? 25.883 1.102 13.357 1.00 88.81 89 GLU A CA 1
ATOM 663 C C . GLU A 1 89 ? 25.536 2.544 12.964 1.00 88.81 89 GLU A C 1
ATOM 665 O O . GLU A 1 89 ? 25.367 3.400 13.831 1.00 88.81 89 GLU A O 1
ATOM 670 N N . LYS A 1 90 ? 25.388 2.812 11.659 1.00 88.94 90 LYS A N 1
ATOM 671 C CA . LYS A 1 90 ? 25.090 4.149 11.123 1.00 88.94 90 LYS A CA 1
ATOM 672 C C . LYS A 1 90 ? 23.611 4.368 10.835 1.00 88.94 90 LYS A C 1
ATOM 674 O O . LYS A 1 90 ? 23.113 5.475 11.021 1.00 88.94 90 LYS A O 1
ATOM 679 N N . THR A 1 91 ? 22.907 3.330 10.390 1.00 91.44 91 THR A N 1
ATOM 680 C CA . THR A 1 91 ? 21.529 3.442 9.913 1.00 91.44 91 THR A CA 1
ATOM 681 C C . THR A 1 91 ? 20.606 2.483 10.647 1.00 91.44 91 THR A C 1
ATOM 683 O O . THR A 1 91 ? 20.821 1.273 10.708 1.00 91.44 91 THR A O 1
ATOM 686 N N . ARG A 1 92 ? 19.499 3.036 11.146 1.00 93.19 92 ARG A N 1
ATOM 687 C CA . ARG A 1 92 ? 18.377 2.279 11.699 1.00 93.19 92 ARG A CA 1
ATOM 688 C C . ARG A 1 92 ? 17.114 2.601 10.921 1.00 93.19 92 ARG A C 1
ATOM 690 O O . ARG A 1 92 ? 16.756 3.767 10.788 1.00 93.19 92 ARG A O 1
ATOM 697 N N . LEU A 1 93 ? 16.414 1.567 10.465 1.00 94.00 93 LEU A N 1
ATOM 698 C CA . LEU A 1 93 ? 15.166 1.721 9.723 1.00 94.00 93 LEU A CA 1
ATOM 699 C C . LEU A 1 93 ? 13.977 1.349 10.611 1.00 94.00 93 LEU A C 1
ATOM 701 O O . LEU A 1 93 ? 13.945 0.273 11.204 1.00 94.00 93 LEU A O 1
ATOM 705 N N . ILE A 1 94 ? 13.004 2.253 10.720 1.00 95.50 94 ILE A N 1
ATOM 706 C CA . ILE A 1 94 ? 11.778 2.052 11.494 1.00 95.50 94 ILE A CA 1
ATOM 707 C C . ILE A 1 94 ? 10.611 1.851 10.527 1.00 95.50 94 ILE A C 1
ATOM 709 O O . ILE A 1 94 ? 10.154 2.783 9.869 1.00 95.50 94 ILE A O 1
ATOM 713 N N . LEU A 1 95 ? 10.117 0.621 10.458 1.00 95.31 95 LEU A N 1
ATOM 714 C CA . LEU A 1 95 ? 8.907 0.256 9.742 1.00 95.31 95 LEU A CA 1
ATOM 715 C C . LEU A 1 95 ? 7.690 0.681 10.564 1.00 95.31 95 LEU A C 1
ATOM 717 O O . LEU A 1 95 ? 7.467 0.172 11.661 1.00 95.31 95 LEU A O 1
ATOM 721 N N . VAL A 1 96 ? 6.879 1.595 10.036 1.00 95.81 96 VAL A N 1
ATOM 722 C CA . VAL A 1 96 ? 5.660 2.058 10.712 1.00 95.81 96 VAL A CA 1
ATOM 723 C C . VAL A 1 96 ? 4.441 1.372 10.107 1.00 95.81 96 VAL A C 1
ATOM 725 O O . VAL A 1 96 ? 4.205 1.443 8.904 1.00 95.81 96 VAL A O 1
ATOM 728 N N . ALA A 1 97 ? 3.635 0.734 10.953 1.00 94.81 97 ALA A N 1
ATOM 729 C CA . ALA A 1 97 ? 2.438 0.008 10.548 1.00 94.81 97 ALA A CA 1
ATOM 730 C C . ALA A 1 97 ? 1.212 0.393 11.387 1.00 94.81 97 ALA A C 1
ATOM 732 O O . ALA A 1 97 ? 1.309 0.972 12.466 1.00 94.81 97 ALA A O 1
ATOM 733 N N . ARG A 1 98 ? 0.031 0.008 10.904 1.00 94.56 98 ARG A N 1
ATOM 734 C CA . ARG A 1 98 ? -1.217 -0.065 11.681 1.00 94.56 98 ARG A CA 1
ATOM 735 C C . ARG A 1 98 ? -1.548 -1.538 11.914 1.00 94.56 98 ARG A C 1
ATOM 737 O O . ARG A 1 98 ? -1.154 -2.379 11.108 1.00 94.56 98 ARG A O 1
ATOM 744 N N . ALA A 1 99 ? -2.330 -1.847 12.949 1.00 94.50 99 ALA A N 1
ATOM 745 C CA . ALA A 1 99 ? -2.848 -3.196 13.210 1.00 94.50 99 ALA A CA 1
ATOM 746 C C . ALA A 1 99 ? -3.954 -3.597 12.202 1.00 94.50 99 ALA A C 1
ATOM 748 O O . ALA A 1 99 ? -5.113 -3.815 12.548 1.00 94.50 99 ALA A O 1
ATOM 749 N N . GLN A 1 100 ? -3.596 -3.648 10.920 1.00 91.38 100 GLN A N 1
ATOM 750 C CA . GLN A 1 100 ? -4.462 -3.960 9.786 1.00 91.38 100 GLN A CA 1
ATOM 751 C C . GLN A 1 100 ? -3.759 -4.971 8.877 1.00 91.38 100 GLN A C 1
ATOM 753 O O . GLN A 1 100 ? -2.566 -4.830 8.614 1.00 91.38 100 GLN A O 1
ATOM 758 N N . GLN A 1 101 ? -4.499 -5.956 8.362 1.00 88.00 101 GLN A N 1
ATOM 759 C CA . GLN A 1 101 ? -3.929 -7.050 7.567 1.00 88.00 101 GLN A CA 1
ATOM 760 C C . GLN A 1 101 ? -3.178 -6.542 6.329 1.00 88.00 101 GLN A C 1
ATOM 762 O O . GLN A 1 101 ? -2.040 -6.937 6.099 1.00 88.00 101 GLN A O 1
ATOM 767 N N . SER A 1 102 ? -3.789 -5.637 5.555 1.00 82.81 102 SER A N 1
ATOM 768 C CA . SER A 1 102 ? -3.179 -5.056 4.352 1.00 82.81 102 SER A CA 1
ATOM 769 C C . SER A 1 102 ? -1.902 -4.282 4.670 1.00 82.81 102 SER A C 1
ATOM 771 O O . SER A 1 102 ? -0.918 -4.386 3.947 1.00 82.81 102 SER A O 1
ATOM 773 N N . THR A 1 103 ? -1.909 -3.531 5.771 1.00 88.88 103 THR A N 1
ATOM 774 C CA . THR A 1 103 ? -0.780 -2.698 6.190 1.00 88.88 103 THR A CA 1
ATOM 775 C C . THR A 1 103 ? 0.384 -3.554 6.678 1.00 88.88 103 THR A C 1
ATOM 777 O O . THR A 1 103 ? 1.517 -3.305 6.290 1.00 88.88 103 THR A O 1
ATOM 780 N N . LEU A 1 104 ? 0.123 -4.601 7.469 1.00 91.69 104 LEU A N 1
ATOM 781 C CA . LEU A 1 104 ? 1.168 -5.540 7.888 1.00 91.69 104 LEU A CA 1
ATOM 782 C C . LEU A 1 104 ? 1.704 -6.371 6.719 1.00 91.69 104 LEU A C 1
ATOM 784 O O . LEU A 1 104 ? 2.897 -6.645 6.682 1.00 91.69 104 LEU A O 1
ATOM 788 N N . ALA A 1 105 ? 0.859 -6.752 5.759 1.00 86.69 105 ALA A N 1
ATOM 789 C CA . ALA A 1 105 ? 1.311 -7.449 4.557 1.00 86.69 105 ALA A CA 1
ATOM 790 C C . ALA A 1 105 ? 2.229 -6.565 3.696 1.00 86.69 105 ALA A C 1
ATOM 792 O O . ALA A 1 105 ? 3.252 -7.042 3.215 1.00 86.69 105 ALA A O 1
ATOM 793 N N . GLU A 1 106 ? 1.894 -5.282 3.535 1.00 84.38 106 GLU A N 1
ATOM 794 C CA . GLU A 1 106 ? 2.754 -4.327 2.831 1.00 84.38 106 GLU A CA 1
ATOM 795 C C . GLU A 1 106 ? 4.083 -4.130 3.559 1.00 84.38 106 GLU A C 1
ATOM 797 O O . GLU A 1 106 ? 5.138 -4.258 2.951 1.00 84.38 106 GLU A O 1
ATOM 802 N N . VAL A 1 107 ? 4.047 -3.923 4.877 1.00 90.94 107 VAL A N 1
ATOM 803 C CA . VAL A 1 107 ? 5.262 -3.760 5.683 1.00 90.94 107 VAL A CA 1
ATOM 804 C C . VAL A 1 107 ? 6.126 -5.025 5.683 1.00 90.94 107 VAL A C 1
ATOM 806 O O . VAL A 1 107 ? 7.346 -4.911 5.659 1.00 90.94 107 VAL A O 1
ATOM 809 N N . ALA A 1 108 ? 5.531 -6.221 5.646 1.00 91.44 108 ALA A N 1
ATOM 810 C CA . ALA A 1 108 ? 6.267 -7.477 5.483 1.00 91.44 108 ALA A CA 1
ATOM 811 C C . ALA A 1 108 ? 6.978 -7.551 4.123 1.00 91.44 108 ALA A C 1
ATOM 813 O O . ALA A 1 108 ? 8.155 -7.895 4.073 1.00 91.44 108 ALA A O 1
ATOM 814 N N . ARG A 1 109 ? 6.309 -7.149 3.031 1.00 85.81 109 ARG A N 1
ATOM 815 C CA . ARG A 1 109 ? 6.961 -7.038 1.715 1.00 85.81 109 ARG A CA 1
ATOM 816 C C . ARG A 1 109 ? 8.103 -6.026 1.738 1.00 85.81 109 ARG A C 1
ATOM 818 O O . ARG A 1 109 ? 9.195 -6.339 1.280 1.00 85.81 109 ARG A O 1
ATOM 825 N N . THR A 1 110 ? 7.874 -4.837 2.299 1.00 87.06 110 THR A N 1
ATOM 826 C CA . THR A 1 110 ? 8.913 -3.804 2.431 1.00 87.06 110 THR A CA 1
ATOM 827 C C . THR A 1 110 ? 10.099 -4.309 3.252 1.00 87.06 110 THR A C 1
ATOM 829 O O . THR A 1 110 ? 11.242 -4.089 2.860 1.00 87.06 110 THR A O 1
ATOM 832 N N . HIS A 1 111 ? 9.841 -5.014 4.357 1.00 92.06 111 HIS A N 1
ATOM 833 C CA . HIS A 1 111 ? 10.873 -5.630 5.185 1.00 92.06 111 HIS A CA 1
ATOM 834 C C . HIS A 1 111 ? 11.766 -6.553 4.357 1.00 92.06 111 HIS A C 1
ATOM 836 O O . HIS A 1 111 ? 12.985 -6.362 4.344 1.00 92.06 111 HIS A O 1
ATOM 842 N N . ASP A 1 112 ? 11.156 -7.497 3.635 1.00 89.31 112 ASP A N 1
ATOM 843 C CA . ASP A 1 112 ? 11.874 -8.459 2.805 1.00 89.31 112 ASP A CA 1
ATOM 844 C C . ASP A 1 112 ? 12.682 -7.741 1.718 1.00 89.31 112 ASP A C 1
ATOM 846 O O . ASP A 1 112 ? 13.870 -8.016 1.555 1.00 89.31 112 ASP A O 1
ATOM 850 N N . GLU A 1 113 ? 12.097 -6.782 0.998 1.00 84.94 113 GLU A N 1
ATOM 851 C CA . GLU A 1 113 ? 12.807 -6.036 -0.048 1.00 84.94 113 GLU A CA 1
ATOM 852 C C . GLU A 1 113 ? 14.043 -5.301 0.483 1.00 84.94 113 GLU A C 1
ATOM 854 O O . GLU A 1 113 ? 15.126 -5.405 -0.097 1.00 84.94 113 GLU A O 1
ATOM 859 N N . LEU A 1 114 ? 13.900 -4.580 1.597 1.00 86.38 114 LEU A N 1
ATOM 860 C CA . LEU A 1 114 ? 15.002 -3.837 2.208 1.00 86.38 114 LEU A CA 1
ATOM 861 C C . LEU A 1 114 ? 16.059 -4.777 2.802 1.00 86.38 114 LEU A C 1
ATOM 863 O O . LEU A 1 114 ? 17.256 -4.486 2.736 1.00 86.38 114 LEU A O 1
ATOM 867 N N . LEU A 1 115 ? 15.642 -5.937 3.316 1.00 88.38 115 LEU A N 1
ATOM 868 C CA . LEU A 1 115 ? 16.550 -6.965 3.816 1.00 88.38 115 LEU A CA 1
ATOM 869 C C . LEU A 1 115 ? 17.429 -7.532 2.691 1.00 88.38 115 LEU A C 1
ATOM 871 O O . LEU A 1 115 ? 18.641 -7.652 2.875 1.00 88.38 115 LEU A O 1
ATOM 875 N N . HIS A 1 116 ? 16.847 -7.821 1.520 1.00 84.81 116 HIS A N 1
ATOM 876 C CA . HIS A 1 116 ? 17.584 -8.298 0.339 1.00 84.81 116 HIS A CA 1
ATOM 877 C C . HIS A 1 116 ? 18.588 -7.265 -0.185 1.00 84.81 116 HIS A C 1
ATOM 879 O O . HIS A 1 116 ? 19.645 -7.630 -0.695 1.00 84.81 116 HIS A O 1
ATOM 885 N N . VAL A 1 117 ? 18.270 -5.981 -0.035 1.00 79.50 117 VAL A N 1
ATOM 886 C CA . VAL A 1 117 ? 19.142 -4.860 -0.403 1.00 79.50 117 VAL A CA 1
ATOM 887 C C . VAL A 1 117 ? 20.317 -4.680 0.573 1.00 79.50 117 VAL A C 1
ATOM 889 O O . VAL A 1 117 ? 21.326 -4.078 0.208 1.00 79.50 117 VAL A O 1
ATOM 892 N N . GLY A 1 118 ? 20.218 -5.228 1.789 1.00 84.50 118 GLY A N 1
ATOM 893 C CA . GLY A 1 118 ? 21.269 -5.192 2.810 1.00 84.50 118 GLY A CA 1
ATOM 894 C C . GLY A 1 118 ? 20.920 -4.393 4.068 1.00 84.50 118 GLY A C 1
ATOM 895 O O . GLY A 1 118 ? 21.713 -4.390 5.007 1.00 84.50 118 GLY A O 1
ATOM 896 N N . LEU A 1 119 ? 19.739 -3.771 4.143 1.00 88.25 119 LEU A N 1
ATOM 897 C CA . LEU A 1 119 ? 19.284 -3.021 5.318 1.00 88.25 119 LEU A CA 1
ATOM 898 C C . LEU A 1 119 ? 18.742 -3.998 6.369 1.00 88.25 119 LEU A C 1
ATOM 900 O O . LEU A 1 119 ? 17.547 -4.277 6.432 1.00 88.25 119 LEU A O 1
ATOM 904 N N . LYS A 1 120 ? 19.631 -4.556 7.191 1.00 87.94 120 LYS A N 1
ATOM 905 C CA . LYS A 1 120 ? 19.285 -5.620 8.156 1.00 87.94 120 LYS A CA 1
ATOM 906 C C . LYS A 1 120 ? 18.750 -5.104 9.494 1.00 87.94 120 LYS A C 1
ATOM 908 O O . LYS A 1 120 ? 18.060 -5.836 10.197 1.00 87.94 120 LYS A O 1
ATOM 913 N N . HIS A 1 121 ? 19.052 -3.858 9.853 1.00 89.50 121 HIS A N 1
ATOM 914 C CA . HIS A 1 121 ? 18.747 -3.289 11.170 1.00 89.50 121 HIS A CA 1
ATOM 915 C C . HIS A 1 121 ? 17.404 -2.560 11.168 1.00 89.50 121 HIS A C 1
ATOM 917 O O . HIS A 1 121 ? 17.326 -1.329 11.154 1.00 89.50 121 HIS A O 1
ATOM 923 N N . GLN A 1 122 ? 16.339 -3.359 11.158 1.00 93.88 122 GLN A N 1
ATOM 924 C CA . GLN A 1 122 ? 14.966 -2.882 11.063 1.00 93.88 122 GLN A CA 1
ATOM 925 C C . GLN A 1 122 ? 14.227 -3.026 12.402 1.00 93.88 122 GLN A C 1
ATOM 927 O O . GLN A 1 122 ? 14.417 -3.997 13.132 1.00 93.88 122 GLN A O 1
ATOM 932 N N . TYR A 1 123 ? 13.372 -2.056 12.708 1.00 96.12 123 TYR A N 1
ATOM 933 C CA . TYR A 1 123 ? 12.481 -2.022 13.869 1.00 96.12 123 TYR A CA 1
ATOM 934 C C . TYR A 1 123 ? 11.046 -1.879 13.383 1.00 96.12 123 TYR A C 1
ATOM 936 O O . TYR A 1 123 ? 10.810 -1.253 12.353 1.00 96.12 123 TYR A O 1
ATOM 944 N N . LEU A 1 124 ? 10.082 -2.415 14.125 1.00 97.19 124 LEU A N 1
ATOM 945 C CA . LEU A 1 124 ? 8.664 -2.284 13.809 1.00 97.19 124 LEU A CA 1
ATOM 946 C C . LEU A 1 124 ? 7.970 -1.401 14.849 1.00 97.19 124 LEU A C 1
ATOM 948 O O . LEU A 1 124 ? 8.071 -1.634 16.048 1.00 97.19 124 LEU A O 1
ATOM 952 N N . VAL A 1 125 ? 7.211 -0.409 14.396 1.00 96.81 125 VAL A N 1
ATOM 953 C CA . VAL A 1 125 ? 6.341 0.406 15.250 1.00 96.81 125 VAL A CA 1
ATOM 954 C C . VAL A 1 125 ? 4.908 0.256 14.771 1.00 96.81 125 VAL A C 1
ATOM 956 O O . VAL A 1 125 ? 4.553 0.669 13.666 1.00 96.81 125 VAL A O 1
ATOM 959 N N . ILE A 1 126 ? 4.057 -0.313 15.621 1.00 96.00 126 ILE A N 1
ATOM 960 C CA . ILE A 1 126 ? 2.625 -0.440 15.351 1.00 96.00 126 ILE A CA 1
ATOM 961 C C . ILE A 1 126 ? 1.914 0.742 15.992 1.00 96.00 126 ILE A C 1
ATOM 963 O O . ILE A 1 126 ? 1.750 0.809 17.209 1.00 96.00 126 ILE A O 1
ATOM 967 N N . ASN A 1 127 ? 1.506 1.689 15.156 1.00 94.62 127 ASN A N 1
ATOM 968 C CA . ASN A 1 127 ? 0.962 2.962 15.588 1.00 94.62 127 ASN A CA 1
ATOM 969 C C . ASN A 1 127 ? -0.566 2.935 15.761 1.00 94.62 127 ASN A C 1
ATOM 971 O O . ASN A 1 127 ? -1.299 2.346 14.966 1.00 94.62 127 ASN A O 1
ATOM 975 N N . GLY A 1 128 ? -1.030 3.666 16.773 1.00 92.69 128 GLY A N 1
ATOM 976 C CA . GLY A 1 128 ? -2.417 3.949 17.122 1.00 92.69 128 GLY A CA 1
ATOM 977 C C . GLY A 1 128 ? -3.323 2.735 17.289 1.00 92.69 128 GLY A C 1
ATOM 978 O O . GLY A 1 128 ? -4.395 2.689 16.689 1.00 92.69 128 GLY A O 1
ATOM 979 N N . ILE A 1 129 ? -2.888 1.789 18.115 1.00 92.50 129 ILE A N 1
ATOM 980 C CA . ILE A 1 129 ? -3.674 0.636 18.561 1.00 92.50 129 ILE A CA 1
ATOM 981 C C . ILE A 1 129 ? -4.795 1.104 19.492 1.00 92.50 129 ILE A C 1
ATOM 983 O O . ILE A 1 129 ? -4.577 1.965 20.349 1.00 92.50 129 ILE A O 1
ATOM 987 N N . MET A 1 130 ? -5.982 0.521 19.350 1.00 91.00 130 MET A N 1
ATOM 988 C CA . MET A 1 130 ? -7.114 0.784 20.228 1.00 91.00 130 MET A CA 1
ATOM 989 C C . MET A 1 130 ? -6.783 0.363 21.674 1.00 91.00 130 MET A C 1
ATOM 991 O O . MET A 1 130 ? -6.457 -0.806 21.909 1.00 91.00 130 MET A O 1
ATOM 995 N N . PRO A 1 131 ? -6.855 1.269 22.667 1.00 88.75 131 PRO A N 1
ATOM 996 C CA . PRO A 1 131 ? -6.615 0.914 24.062 1.00 88.75 131 PRO A CA 1
ATOM 997 C C . PRO A 1 131 ? -7.694 -0.034 24.594 1.00 88.75 131 PRO A C 1
ATOM 999 O O . PRO A 1 131 ? -8.884 0.187 24.381 1.00 88.75 131 PRO A O 1
ATOM 1002 N N . ALA A 1 132 ? -7.295 -1.051 25.363 1.00 85.06 132 ALA A N 1
ATOM 1003 C CA . ALA A 1 132 ? -8.233 -2.022 25.935 1.00 85.06 132 ALA A CA 1
ATOM 1004 C C . ALA A 1 132 ? -9.284 -1.377 26.861 1.00 85.06 132 ALA A C 1
ATOM 1006 O O . ALA A 1 132 ? -10.420 -1.839 26.907 1.00 85.06 132 ALA A O 1
ATOM 1007 N N . GLY A 1 133 ? -8.915 -0.302 27.570 1.00 84.56 133 GLY A N 1
ATOM 1008 C CA . GLY A 1 133 ? -9.816 0.417 28.477 1.00 84.56 133 GLY A CA 1
ATOM 1009 C C . GLY A 1 133 ? -10.965 1.149 27.776 1.00 84.56 133 GLY A C 1
ATOM 1010 O O . GLY A 1 133 ? -12.008 1.334 28.382 1.00 84.56 133 GLY A O 1
ATOM 1011 N N . GLU A 1 134 ? -10.805 1.506 26.499 1.00 82.81 134 GLU A N 1
ATOM 1012 C CA . GLU A 1 134 ? -11.833 2.206 25.707 1.00 82.81 134 GLU A CA 1
ATOM 1013 C C . GLU A 1 134 ? -12.807 1.222 25.024 1.00 82.81 134 GLU A C 1
ATOM 1015 O O . GLU A 1 134 ? -13.822 1.613 24.455 1.00 82.81 134 GLU A O 1
ATOM 1020 N N . ALA A 1 135 ? -12.503 -0.080 25.050 1.00 82.81 135 ALA A N 1
ATOM 1021 C CA . ALA A 1 135 ? -13.247 -1.117 24.336 1.00 82.81 135 ALA A CA 1
ATOM 1022 C C . ALA A 1 135 ? -14.393 -1.749 25.154 1.00 82.81 135 ALA A C 1
ATOM 1024 O O . ALA A 1 135 ? -15.063 -2.659 24.659 1.00 82.81 135 ALA A O 1
ATOM 1025 N N . SER A 1 136 ? -14.596 -1.328 26.407 1.00 79.12 136 SER A N 1
ATOM 1026 C CA . SER A 1 136 ? -15.538 -1.966 27.338 1.00 79.12 136 SER A CA 1
ATOM 1027 C C . SER A 1 136 ? -16.992 -1.528 27.171 1.00 79.12 136 SER A C 1
ATOM 1029 O O . SER A 1 136 ? -17.885 -2.322 27.455 1.00 79.12 136 SER A O 1
ATOM 1031 N N . GLU A 1 137 ? -17.239 -0.291 26.736 1.00 81.56 137 GLU A N 1
ATOM 1032 C CA . GLU A 1 137 ? -18.585 0.309 26.755 1.00 81.56 137 GLU A CA 1
ATOM 1033 C C . GLU A 1 137 ? -19.213 0.473 25.364 1.00 81.56 137 GLU A C 1
ATOM 1035 O O . GLU A 1 137 ? -20.433 0.582 25.256 1.00 81.56 137 GLU A O 1
ATOM 1040 N N . ASP A 1 138 ? -18.412 0.433 24.294 1.00 90.00 138 ASP A N 1
ATOM 1041 C CA . ASP A 1 138 ? -18.883 0.624 22.922 1.00 90.00 138 ASP A CA 1
ATOM 1042 C C . ASP A 1 138 ? -18.668 -0.626 22.051 1.00 90.00 138 ASP A C 1
ATOM 1044 O O . ASP A 1 138 ? -17.588 -1.222 21.997 1.00 90.00 138 ASP A O 1
ATOM 1048 N N . SER A 1 139 ? -19.728 -1.038 21.349 1.00 91.25 139 SER A N 1
ATOM 1049 C CA . SER A 1 139 ? -19.722 -2.263 20.537 1.00 91.25 139 SER A CA 1
ATOM 1050 C C . SER A 1 139 ? -18.772 -2.186 19.337 1.00 91.25 139 SER A C 1
ATOM 1052 O O . SER A 1 139 ? -18.126 -3.183 18.998 1.00 91.25 139 SER A O 1
ATOM 1054 N N . LEU A 1 140 ? -18.639 -1.008 18.721 1.00 91.25 140 LEU A N 1
ATOM 1055 C CA . LEU A 1 140 ? -17.735 -0.784 17.600 1.00 91.25 140 LEU A CA 1
ATOM 1056 C C . LEU A 1 140 ? -16.285 -0.740 18.093 1.00 91.25 140 LEU A C 1
ATOM 1058 O O . LEU A 1 140 ? -15.431 -1.398 17.503 1.00 91.25 140 LEU A O 1
ATOM 1062 N N . ALA A 1 141 ? -16.012 -0.046 19.196 1.00 90.12 141 ALA A N 1
ATOM 1063 C CA . ALA A 1 141 ? -14.721 -0.017 19.875 1.00 90.12 141 ALA A CA 1
ATOM 1064 C C . ALA A 1 141 ? -14.257 -1.427 20.259 1.00 90.12 141 ALA A C 1
ATOM 1066 O O . ALA A 1 141 ? -13.118 -1.805 19.978 1.00 90.12 141 ALA A O 1
ATOM 1067 N N . SER A 1 142 ? -15.160 -2.240 20.817 1.00 91.94 142 SER A N 1
ATOM 1068 C CA . SER A 1 142 ? -14.893 -3.643 21.136 1.00 91.94 142 SER A CA 1
ATOM 1069 C C . SER A 1 142 ? -14.567 -4.463 19.887 1.00 91.94 142 SER A C 1
ATOM 1071 O O . SER A 1 142 ? -13.577 -5.198 19.861 1.00 91.94 142 SER A O 1
ATOM 1073 N N . ALA A 1 143 ? -15.340 -4.299 18.809 1.00 92.44 143 ALA A N 1
ATOM 1074 C CA . ALA A 1 143 ? -15.091 -4.985 17.544 1.00 92.44 143 ALA A CA 1
ATOM 1075 C C . ALA A 1 143 ? -13.757 -4.566 16.897 1.00 92.44 143 ALA A C 1
ATOM 1077 O O . ALA A 1 143 ? -13.024 -5.424 16.398 1.00 92.44 143 ALA A O 1
ATOM 1078 N N . LEU A 1 144 ? -13.418 -3.271 16.929 1.00 91.94 144 LEU A N 1
ATOM 1079 C CA . LEU A 1 144 ? -12.143 -2.735 16.446 1.00 91.94 144 LEU A CA 1
ATOM 1080 C C . LEU A 1 144 ? -10.975 -3.316 17.240 1.00 91.94 144 LEU A C 1
ATOM 1082 O O . LEU A 1 144 ? -10.066 -3.884 16.636 1.00 91.94 144 LEU A O 1
ATOM 1086 N N . TYR A 1 145 ? -11.044 -3.261 18.571 1.00 93.69 145 TYR A N 1
ATOM 1087 C CA . TYR A 1 145 ? -10.030 -3.830 19.451 1.00 93.69 145 TYR A CA 1
ATOM 1088 C C . TYR A 1 145 ? -9.826 -5.324 19.179 1.00 93.69 145 TYR A C 1
ATOM 1090 O O . TYR A 1 145 ? -8.706 -5.764 18.927 1.00 93.69 145 TYR A O 1
ATOM 1098 N N . GLN A 1 146 ? -10.902 -6.118 19.147 1.00 93.31 146 GLN A N 1
ATOM 1099 C CA . GLN A 1 146 ? -10.812 -7.554 18.866 1.00 93.31 146 GLN A CA 1
ATOM 1100 C C . GLN A 1 146 ? -10.221 -7.841 17.483 1.00 93.31 146 GLN A C 1
ATOM 1102 O O . GLN A 1 146 ? -9.434 -8.778 17.333 1.00 93.31 146 GLN A O 1
ATOM 1107 N N . ARG A 1 147 ? -10.585 -7.052 16.464 1.00 93.56 147 ARG A N 1
ATOM 1108 C CA . ARG A 1 147 ? -10.028 -7.187 15.114 1.00 93.56 147 ARG A CA 1
ATOM 1109 C C . ARG A 1 147 ? -8.526 -6.917 15.112 1.00 93.56 147 ARG A C 1
ATOM 1111 O O . ARG A 1 147 ? -7.786 -7.707 14.533 1.00 93.56 147 ARG A O 1
ATOM 1118 N N . GLU A 1 148 ? -8.080 -5.860 15.783 1.00 95.06 148 GLU A N 1
ATOM 1119 C CA . GLU A 1 148 ? -6.657 -5.548 15.924 1.00 95.06 148 GLU A CA 1
ATOM 1120 C C . GLU A 1 148 ? -5.912 -6.661 16.669 1.00 95.06 148 GLU A C 1
ATOM 1122 O O . GLU A 1 148 ? -4.890 -7.129 16.177 1.00 95.06 148 GLU A O 1
ATOM 1127 N N . GLN A 1 149 ? -6.447 -7.177 17.784 1.00 94.44 149 GLN A N 1
ATOM 1128 C CA . GLN A 1 149 ? -5.809 -8.274 18.526 1.00 94.44 149 GLN A CA 1
ATOM 1129 C C . GLN A 1 149 ? -5.671 -9.552 17.689 1.00 94.44 149 GLN A C 1
ATOM 1131 O O . GLN A 1 149 ? -4.618 -10.187 17.721 1.00 94.44 149 GLN A O 1
ATOM 1136 N N . ARG A 1 150 ? -6.693 -9.912 16.897 1.00 94.88 150 ARG A N 1
ATOM 1137 C CA . ARG A 1 150 ? -6.615 -11.063 15.976 1.00 94.88 150 ARG A CA 1
ATOM 1138 C C . ARG A 1 150 ? -5.533 -10.872 14.918 1.00 94.88 150 ARG A C 1
ATOM 1140 O O . ARG A 1 150 ? -4.833 -11.824 14.592 1.00 94.88 150 ARG A O 1
ATOM 1147 N N . ILE A 1 151 ? -5.398 -9.664 14.377 1.00 93.81 151 ILE A N 1
ATOM 1148 C CA . ILE A 1 151 ? -4.379 -9.354 13.367 1.00 93.81 151 ILE A CA 1
ATOM 1149 C C . ILE A 1 151 ? -2.981 -9.409 13.992 1.00 93.81 151 ILE A C 1
ATOM 1151 O O . ILE A 1 151 ? -2.074 -10.004 13.420 1.00 93.81 151 ILE A O 1
ATOM 1155 N N . LEU A 1 152 ? -2.814 -8.857 15.195 1.00 93.38 152 LEU A N 1
ATOM 1156 C CA . LEU A 1 152 ? -1.545 -8.885 15.920 1.00 93.38 152 LEU A CA 1
ATOM 1157 C C . LEU A 1 152 ? -1.132 -10.303 16.336 1.00 93.38 152 LEU A C 1
ATOM 1159 O O . LEU A 1 152 ? 0.057 -10.607 16.320 1.00 93.38 152 LEU A O 1
ATOM 1163 N N . SER A 1 153 ? -2.083 -11.178 16.679 1.00 93.00 153 SER A N 1
ATOM 1164 C CA . SER A 1 153 ? -1.784 -12.577 17.017 1.00 93.00 153 SER A CA 1
ATOM 1165 C C . SER A 1 153 ? -1.404 -13.423 15.798 1.00 93.00 153 SER A C 1
ATOM 1167 O O . SER A 1 153 ? -0.719 -14.428 15.953 1.00 93.00 153 SER A O 1
ATOM 1169 N N . HIS A 1 154 ? -1.842 -13.028 14.598 1.00 92.62 154 HIS A N 1
ATOM 1170 C CA . HIS A 1 154 ? -1.526 -13.683 13.321 1.00 92.62 154 HIS A CA 1
ATOM 1171 C C . HIS A 1 154 ? -0.547 -12.853 12.477 1.00 92.62 154 HIS A C 1
ATOM 1173 O O . HIS A 1 154 ? -0.553 -12.927 11.247 1.00 92.62 154 HIS A O 1
ATOM 1179 N N . MET A 1 155 ? 0.280 -12.034 13.131 1.00 91.81 155 MET A N 1
ATOM 1180 C CA . MET A 1 155 ? 1.280 -11.217 12.455 1.00 91.81 155 MET A CA 1
ATOM 1181 C C . MET A 1 155 ? 2.238 -12.101 11.636 1.00 91.81 155 MET A C 1
ATOM 1183 O O . MET A 1 155 ? 2.638 -13.164 12.122 1.00 91.81 155 MET A O 1
ATOM 1187 N N . PRO A 1 156 ? 2.635 -11.682 10.416 1.00 90.44 156 PRO A N 1
ATOM 1188 C CA . PRO A 1 156 ? 3.618 -12.409 9.619 1.00 90.44 156 PRO A CA 1
ATOM 1189 C C . PRO A 1 156 ? 4.884 -12.710 10.426 1.00 90.44 156 PRO A C 1
ATOM 1191 O O . PRO A 1 156 ? 5.416 -11.824 11.094 1.00 90.44 156 PRO A O 1
ATOM 1194 N N . GLN A 1 157 ? 5.388 -13.946 10.346 1.00 89.38 157 GLN A N 1
ATOM 1195 C CA . GLN A 1 157 ? 6.538 -14.378 11.153 1.00 89.38 157 GLN A CA 1
ATOM 1196 C C . GLN A 1 157 ? 7.783 -13.510 10.931 1.00 89.38 157 GLN A C 1
ATOM 1198 O O . GLN A 1 157 ? 8.492 -13.229 11.891 1.00 89.38 157 GLN A O 1
ATOM 1203 N N . VAL A 1 158 ? 7.993 -13.028 9.699 1.00 91.00 158 VAL A N 1
ATOM 1204 C CA . VAL A 1 158 ? 9.095 -12.113 9.346 1.00 91.00 158 VAL A CA 1
ATOM 1205 C C . VAL A 1 158 ? 9.061 -10.810 10.152 1.00 91.00 158 VAL A C 1
ATOM 1207 O O . VAL A 1 158 ? 10.097 -10.290 10.551 1.00 91.00 158 VAL A O 1
ATOM 1210 N N . LEU A 1 159 ? 7.864 -10.311 10.471 1.00 93.12 159 LEU A N 1
ATOM 1211 C CA . LEU A 1 159 ? 7.686 -9.121 11.302 1.00 93.12 159 LEU A CA 1
ATOM 1212 C C . LEU A 1 159 ? 7.748 -9.454 12.793 1.00 93.12 159 LEU A C 1
ATOM 1214 O O . LEU A 1 159 ? 8.267 -8.662 13.572 1.00 93.12 159 LEU A O 1
ATOM 1218 N N . ALA A 1 160 ? 7.264 -10.633 13.194 1.00 89.69 160 ALA A N 1
ATOM 1219 C CA . ALA A 1 160 ? 7.289 -11.074 14.588 1.00 89.69 160 ALA A CA 1
ATOM 1220 C C . ALA A 1 160 ? 8.716 -11.256 15.142 1.00 89.69 160 ALA A C 1
ATOM 1222 O O . ALA A 1 160 ? 8.906 -11.193 16.356 1.00 89.69 160 ALA A O 1
ATOM 1223 N N . SER A 1 161 ? 9.715 -11.466 14.277 1.00 90.50 161 SER A N 1
ATOM 1224 C CA . SER A 1 161 ? 11.131 -11.500 14.667 1.00 90.50 161 SER A CA 1
ATOM 1225 C C . SER A 1 161 ? 11.760 -10.124 14.906 1.00 90.50 161 SER A C 1
ATOM 1227 O O . SER A 1 161 ? 12.859 -10.060 15.457 1.00 90.50 161 SER A O 1
ATOM 1229 N N . LEU A 1 162 ? 11.109 -9.029 14.501 1.00 94.56 162 LEU A N 1
ATOM 1230 C CA . LEU A 1 162 ? 11.657 -7.683 14.653 1.00 94.56 162 LEU A CA 1
ATOM 1231 C C . LEU A 1 162 ? 11.407 -7.124 16.061 1.00 94.56 162 LEU A C 1
ATOM 1233 O O . LEU A 1 162 ? 10.336 -7.350 16.638 1.00 94.56 162 LEU A O 1
ATOM 1237 N N . PRO A 1 163 ? 12.337 -6.315 16.606 1.00 95.69 163 PRO A N 1
ATOM 1238 C CA . PRO A 1 163 ? 12.053 -5.507 17.785 1.00 95.69 163 PRO A CA 1
ATOM 1239 C C . PRO A 1 163 ? 10.840 -4.613 17.503 1.00 95.69 163 PRO A C 1
ATOM 1241 O O . PRO A 1 163 ? 10.852 -3.834 16.546 1.00 95.69 163 PRO A O 1
ATOM 1244 N N . THR A 1 164 ? 9.784 -4.770 18.304 1.00 95.38 164 THR A N 1
ATOM 1245 C CA . THR A 1 164 ? 8.475 -4.176 18.017 1.00 95.38 164 THR A CA 1
ATOM 1246 C C . THR A 1 164 ? 7.968 -3.327 19.173 1.00 95.38 164 THR A C 1
ATOM 1248 O O . THR A 1 164 ? 7.733 -3.853 20.261 1.00 95.38 164 THR A O 1
ATOM 1251 N N . ASP A 1 165 ? 7.679 -2.058 18.889 1.00 94.19 165 ASP A N 1
ATOM 1252 C CA . ASP A 1 165 ? 6.979 -1.147 19.794 1.00 94.19 165 ASP A CA 1
ATOM 1253 C C . ASP A 1 165 ? 5.535 -0.908 19.347 1.00 94.19 165 ASP A C 1
ATOM 1255 O O . ASP A 1 165 ? 5.161 -1.050 18.177 1.00 94.19 165 ASP A O 1
ATOM 1259 N N . ARG A 1 166 ? 4.687 -0.548 20.311 1.00 92.69 166 ARG A N 1
ATOM 1260 C CA . ARG A 1 166 ? 3.247 -0.365 20.119 1.00 92.69 166 ARG A CA 1
ATOM 1261 C C . ARG A 1 166 ? 2.818 0.972 20.699 1.00 92.69 166 ARG A C 1
ATOM 1263 O O . ARG A 1 166 ? 2.978 1.197 21.894 1.00 92.69 166 ARG A O 1
ATOM 1270 N N . LEU A 1 167 ? 2.244 1.831 19.863 1.00 92.12 167 LEU A N 1
ATOM 1271 C CA . LEU A 1 167 ? 1.745 3.142 20.272 1.00 92.12 167 LEU A CA 1
ATOM 1272 C C . LEU A 1 167 ? 0.217 3.128 20.306 1.00 92.12 167 LEU A C 1
ATOM 1274 O O . LEU A 1 167 ? -0.434 2.651 19.375 1.00 92.12 167 LEU A O 1
ATOM 1278 N N . SER A 1 168 ? -0.358 3.663 21.378 1.00 90.56 168 SER A N 1
ATOM 1279 C CA . SER A 1 168 ? -1.809 3.754 21.564 1.00 90.56 168 SER A CA 1
ATOM 1280 C C . SER A 1 168 ? -2.429 4.841 20.691 1.00 90.56 168 SER A C 1
ATOM 1282 O O . SER A 1 168 ? -1.809 5.874 20.422 1.00 90.56 168 SER A O 1
ATOM 1284 N N . LEU A 1 169 ? -3.683 4.640 20.278 1.00 90.12 169 LEU A N 1
ATOM 1285 C CA . LEU A 1 169 ? -4.472 5.663 19.598 1.00 90.12 169 LEU A CA 1
ATOM 1286 C C . LEU A 1 169 ? -4.641 6.884 20.512 1.00 90.12 169 LEU A C 1
ATOM 1288 O O . LEU A 1 169 ? -4.978 6.747 21.690 1.00 90.12 169 LEU A O 1
ATOM 1292 N N . GLN A 1 170 ? -4.388 8.066 19.952 1.00 85.94 170 GLN A N 1
ATOM 1293 C CA . GLN A 1 170 ? -4.485 9.351 20.640 1.00 85.94 170 GLN A CA 1
ATOM 1294 C C . GLN A 1 170 ? -5.844 9.996 20.345 1.00 85.94 170 GLN A C 1
ATOM 1296 O O . GLN A 1 170 ? -6.363 9.861 19.238 1.00 85.94 170 GLN A O 1
ATOM 1301 N N . GLN A 1 171 ? -6.415 10.694 21.330 1.00 79.25 171 GLN A N 1
ATOM 1302 C CA . GLN A 1 171 ? -7.738 11.331 21.214 1.00 79.25 171 GLN A CA 1
ATOM 1303 C C . GLN A 1 171 ? -7.741 12.537 20.260 1.00 79.25 171 GLN A C 1
ATOM 1305 O O . GLN A 1 171 ? -8.774 12.879 19.691 1.00 79.25 171 GLN A O 1
ATOM 1310 N N . GLU A 1 172 ? -6.585 13.174 20.075 1.00 78.50 172 GLU A N 1
ATOM 1311 C CA . GLU A 1 172 ? -6.421 14.384 19.275 1.00 78.50 172 GLU A CA 1
ATOM 1312 C C . GLU A 1 172 ? -5.202 14.264 18.357 1.00 78.50 172 GLU A C 1
ATOM 1314 O O . GLU A 1 172 ? -4.265 13.502 18.619 1.00 78.50 172 GLU A O 1
ATOM 1319 N N . ASN A 1 173 ? -5.188 15.065 17.290 1.00 79.50 173 ASN A N 1
ATOM 1320 C CA . ASN A 1 173 ? -3.997 15.221 16.465 1.00 79.50 173 ASN A CA 1
ATOM 1321 C C . ASN A 1 173 ? -2.866 15.837 17.296 1.00 79.50 173 ASN A C 1
ATOM 1323 O O . ASN A 1 173 ? -3.060 16.813 18.021 1.00 79.50 173 ASN A O 1
ATOM 1327 N N . LEU A 1 174 ? -1.666 15.279 17.157 1.00 81.81 174 LEU A N 1
ATOM 1328 C CA . LEU A 1 174 ? -0.505 15.691 17.935 1.00 81.81 174 LEU A CA 1
ATOM 1329 C C . LEU A 1 174 ? 0.024 17.037 17.440 1.00 81.81 174 LEU A C 1
ATOM 1331 O O . LEU A 1 174 ? 0.824 17.102 16.510 1.00 81.81 174 LEU A O 1
ATOM 1335 N N . VAL A 1 175 ? -0.422 18.119 18.075 1.00 84.56 175 VAL A N 1
ATOM 1336 C CA . VAL A 1 175 ? 0.064 19.473 17.800 1.00 84.56 175 VAL A CA 1
ATOM 1337 C C . VAL A 1 175 ? 0.897 19.965 18.981 1.00 84.56 175 VAL A C 1
ATOM 1339 O O . VAL A 1 175 ? 0.423 20.058 20.113 1.00 84.56 175 VAL A O 1
ATOM 1342 N N . GLY A 1 176 ? 2.157 20.301 18.704 1.00 85.44 176 GLY A N 1
ATOM 1343 C CA . GLY A 1 176 ? 3.099 20.830 19.689 1.00 85.44 176 GLY A CA 1
ATOM 1344 C C . GLY A 1 176 ? 3.897 19.766 20.452 1.00 85.44 176 GLY A C 1
ATOM 1345 O O . GLY A 1 176 ? 3.563 18.582 20.498 1.00 85.44 176 GLY A O 1
ATOM 1346 N N . VAL A 1 177 ? 4.987 20.216 21.078 1.00 87.50 177 VAL A N 1
ATOM 1347 C CA . VAL A 1 177 ? 6.003 19.349 21.706 1.00 87.50 177 VAL A CA 1
ATOM 1348 C C . VAL A 1 177 ? 5.425 18.492 22.834 1.00 87.50 177 VAL A C 1
ATOM 1350 O O . VAL A 1 177 ? 5.782 17.324 22.968 1.00 87.50 177 VAL A O 1
ATOM 1353 N N . THR A 1 178 ? 4.511 19.039 23.636 1.00 84.06 178 THR A N 1
ATOM 1354 C CA . THR A 1 178 ? 3.887 18.305 24.746 1.00 84.06 178 THR A CA 1
ATOM 1355 C C . THR A 1 178 ? 3.076 17.110 24.253 1.00 84.06 178 THR A C 1
ATOM 1357 O O . THR A 1 178 ? 3.170 16.036 24.839 1.00 84.06 178 THR A O 1
ATOM 1360 N N . ALA A 1 179 ? 2.317 17.273 23.165 1.00 83.38 179 ALA A N 1
ATOM 1361 C CA . ALA A 1 179 ? 1.535 16.190 22.579 1.00 83.38 179 ALA A CA 1
ATOM 1362 C C . ALA A 1 179 ? 2.456 15.092 22.018 1.00 83.38 179 ALA A C 1
ATOM 1364 O O . ALA A 1 179 ? 2.270 13.917 22.325 1.00 83.38 179 ALA A O 1
ATOM 1365 N N . LEU A 1 180 ? 3.514 15.476 21.294 1.00 86.12 180 LEU A N 1
ATOM 1366 C CA . LEU A 1 180 ? 4.507 14.530 20.768 1.00 86.12 180 LEU A CA 1
ATOM 1367 C C . LEU A 1 180 ? 5.208 13.730 21.877 1.00 86.12 180 LEU A C 1
ATOM 1369 O O . LEU A 1 180 ? 5.425 12.533 21.724 1.00 86.12 180 LEU A O 1
ATOM 1373 N N . ARG A 1 181 ? 5.518 14.352 23.022 1.00 87.00 181 ARG A N 1
ATOM 1374 C CA . ARG A 1 181 ? 6.103 13.637 24.170 1.00 87.00 181 ARG A CA 1
ATOM 1375 C C . ARG A 1 181 ? 5.136 12.627 24.789 1.00 87.00 181 ARG A C 1
ATOM 1377 O O . ARG A 1 181 ? 5.575 11.558 25.198 1.00 87.00 181 ARG A O 1
ATOM 1384 N N . ARG A 1 182 ? 3.836 12.937 24.831 1.00 82.81 182 ARG A N 1
ATOM 1385 C CA . ARG A 1 182 ? 2.810 12.018 25.359 1.00 82.81 182 ARG A CA 1
ATOM 1386 C C . ARG A 1 182 ? 2.628 10.771 24.504 1.00 82.81 182 ARG A C 1
ATOM 1388 O O . ARG A 1 182 ? 2.387 9.703 25.058 1.00 82.81 182 ARG A O 1
ATOM 1395 N N . LEU A 1 183 ? 2.816 10.884 23.185 1.00 85.12 183 LEU A N 1
ATOM 1396 C CA . LEU A 1 183 ? 2.800 9.725 22.288 1.00 85.12 183 LEU A CA 1
ATOM 1397 C C . LEU A 1 183 ? 3.789 8.642 22.751 1.00 85.12 183 LEU A C 1
ATOM 1399 O O . LEU A 1 183 ? 3.473 7.460 22.679 1.00 85.12 183 LEU A O 1
ATOM 1403 N N . LEU A 1 184 ? 4.960 9.049 23.254 1.00 84.19 184 LEU A N 1
ATOM 1404 C CA . LEU A 1 184 ? 6.018 8.134 23.689 1.00 84.19 184 LEU A CA 1
ATOM 1405 C C . LEU A 1 184 ? 5.788 7.563 25.093 1.00 84.19 184 LEU A C 1
ATOM 1407 O O . LEU A 1 184 ? 6.244 6.462 25.382 1.00 84.19 184 LEU A O 1
ATOM 1411 N N . THR A 1 185 ? 5.101 8.292 25.978 1.00 79.75 185 THR A N 1
ATOM 1412 C CA . THR A 1 185 ? 4.833 7.821 27.348 1.00 79.75 185 THR A CA 1
ATOM 1413 C C . THR A 1 185 ? 3.596 6.932 27.442 1.00 79.75 185 THR A C 1
ATOM 1415 O O . THR A 1 185 ? 3.377 6.307 28.478 1.00 79.75 185 THR A O 1
ATOM 1418 N N . GLY A 1 186 ? 2.773 6.878 26.388 1.00 65.69 186 GLY A N 1
ATOM 1419 C CA . GLY A 1 186 ? 1.516 6.126 26.381 1.00 65.69 186 GLY A CA 1
ATOM 1420 C C . GLY A 1 186 ? 0.461 6.694 27.338 1.00 65.69 186 GLY A C 1
ATOM 1421 O O . GLY A 1 186 ? -0.552 6.044 27.598 1.00 65.69 186 GLY A O 1
ATOM 1422 N N . GLU A 1 187 ? 0.681 7.898 27.875 1.00 63.34 187 GLU A N 1
ATOM 1423 C CA . GLU A 1 187 ? -0.275 8.563 28.751 1.00 63.34 187 GLU A CA 1
ATOM 1424 C C . GLU A 1 187 ? -1.435 9.134 27.926 1.00 63.34 187 GLU A C 1
ATOM 1426 O O . GLU A 1 187 ? -1.398 10.283 27.486 1.00 63.34 187 GLU A O 1
ATOM 1431 N N . ASN A 1 188 ? -2.523 8.370 27.804 1.00 59.03 188 ASN A N 1
ATOM 1432 C CA . ASN A 1 188 ? -3.824 8.867 27.338 1.00 59.03 188 ASN A CA 1
ATOM 1433 C C . ASN A 1 188 ? -4.528 9.696 28.432 1.00 59.03 188 ASN A C 1
ATOM 1435 O O . ASN A 1 188 ? -5.709 9.514 28.719 1.00 59.03 188 ASN A O 1
ATOM 1439 N N . LYS A 1 189 ? -3.801 10.606 29.092 1.00 55.22 189 LYS A N 1
ATOM 1440 C CA . LYS A 1 189 ? -4.448 11.623 29.924 1.00 55.22 189 LYS A CA 1
ATOM 1441 C C . LYS A 1 189 ? -5.022 12.681 28.987 1.00 55.22 189 LYS A C 1
ATOM 1443 O O . LYS A 1 189 ? -4.260 13.203 28.165 1.00 55.22 189 LYS A O 1
ATOM 1448 N N . PRO A 1 190 ? -6.317 13.024 29.107 1.00 52.25 190 PRO A N 1
ATOM 1449 C CA . PRO A 1 190 ? -6.908 14.064 28.285 1.00 52.25 190 PRO A CA 1
ATOM 1450 C C . PRO A 1 190 ? -6.062 15.327 28.427 1.00 52.25 190 PRO A C 1
ATOM 1452 O O . PRO A 1 190 ? -5.770 15.782 29.539 1.00 52.25 190 PRO A O 1
ATOM 1455 N N . CYS A 1 191 ? -5.613 15.878 27.299 1.00 44.00 191 CYS A N 1
ATOM 1456 C CA . CYS A 1 191 ? -5.131 17.244 27.325 1.00 44.00 191 CYS A CA 1
ATOM 1457 C C . CYS A 1 191 ? -6.324 18.087 27.767 1.00 44.00 191 CYS A C 1
ATOM 1459 O O . CYS A 1 191 ? -7.401 17.970 27.194 1.00 44.00 191 CYS A O 1
ATOM 1461 N N . SER A 1 192 ? -6.156 18.907 28.799 1.00 44.62 192 SER A N 1
ATOM 1462 C CA . SER A 1 192 ? -7.164 19.869 29.236 1.00 44.62 192 SER A CA 1
ATOM 1463 C C . SER A 1 192 ? -7.271 21.018 28.226 1.00 44.62 192 SER A C 1
ATOM 1465 O O . SER A 1 192 ? -7.067 22.182 28.570 1.00 44.62 192 SER A O 1
ATOM 1467 N N . LEU A 1 193 ? -7.508 20.702 26.956 1.00 46.78 193 LEU A N 1
ATOM 1468 C CA . LEU A 1 193 ? -8.101 21.639 26.027 1.00 46.78 193 LEU A CA 1
ATOM 1469 C C . LEU A 1 193 ? -9.602 21.668 26.347 1.00 46.78 193 LEU A C 1
ATOM 1471 O O . LEU A 1 193 ? -10.169 20.636 26.718 1.00 46.78 193 LEU A O 1
ATOM 1475 N N . PRO A 1 194 ? -10.249 22.845 26.313 1.00 44.94 194 PRO A N 1
ATOM 1476 C CA . PRO A 1 194 ? -11.680 22.934 26.560 1.00 44.94 194 PRO A CA 1
ATOM 1477 C C . PRO A 1 194 ? -12.378 21.974 25.605 1.00 44.94 194 PRO A C 1
ATOM 1479 O O . PRO A 1 194 ? -12.145 22.066 24.400 1.00 44.94 194 PRO A O 1
ATOM 1482 N N . ALA A 1 195 ? -13.176 21.053 26.162 1.00 47.50 195 ALA A N 1
ATOM 1483 C CA . ALA A 1 195 ? -13.926 20.059 25.409 1.00 47.50 195 ALA A CA 1
ATOM 1484 C C . ALA A 1 195 ? -14.491 20.728 24.158 1.00 47.50 195 ALA A C 1
ATOM 1486 O O . ALA A 1 195 ? -15.305 21.656 24.263 1.00 47.50 195 ALA A O 1
ATOM 1487 N N . ALA A 1 196 ? -13.987 20.324 22.989 1.00 48.47 196 ALA A N 1
ATOM 1488 C CA . ALA A 1 196 ? -14.541 20.790 21.737 1.00 48.47 196 ALA A CA 1
ATOM 1489 C C . ALA A 1 196 ? -16.042 20.531 21.835 1.00 48.47 196 ALA A C 1
ATOM 1491 O O . ALA A 1 196 ? -16.457 19.413 22.156 1.00 48.47 196 ALA A O 1
ATOM 1492 N N . LYS A 1 197 ? -16.854 21.585 21.664 1.00 51.31 197 LYS A N 1
ATOM 1493 C CA . LYS A 1 197 ? -18.308 21.420 21.605 1.00 51.31 197 LYS A CA 1
ATOM 1494 C C . LYS A 1 197 ? -18.560 20.259 20.645 1.00 51.31 197 LYS A C 1
ATOM 1496 O O . LYS A 1 197 ? -17.942 20.283 19.576 1.00 51.31 197 LYS A O 1
ATOM 1501 N N . PRO A 1 198 ? -19.385 19.259 21.008 1.00 54.22 198 PRO A N 1
ATOM 1502 C CA . PRO A 1 198 ? -19.677 18.162 20.101 1.00 54.22 198 PRO A CA 1
ATOM 1503 C C . PRO A 1 198 ? -20.050 18.796 18.767 1.00 54.22 198 PRO A C 1
ATOM 1505 O O . PRO A 1 198 ? -20.942 19.649 18.722 1.00 54.22 198 PRO A O 1
ATOM 1508 N N . VAL A 1 199 ? -19.294 18.492 17.711 1.00 57.78 199 VAL A N 1
ATOM 1509 C CA . VAL A 1 199 ? -19.633 18.931 16.359 1.00 57.78 199 VAL A CA 1
ATOM 1510 C C . VAL A 1 199 ? -20.939 18.208 16.057 1.00 57.78 199 VAL A C 1
ATOM 1512 O O . VAL A 1 199 ? -20.955 17.023 15.752 1.00 57.78 199 VAL A O 1
ATOM 1515 N N . SER A 1 200 ? -22.041 18.896 16.347 1.00 56.00 200 SER A N 1
ATOM 1516 C CA . SER A 1 200 ? -23.370 18.301 16.515 1.00 56.00 200 SER A CA 1
ATOM 1517 C C . SER A 1 200 ? -24.094 18.149 15.186 1.00 56.00 200 SER A C 1
ATOM 1519 O O . SER A 1 200 ? -25.184 17.590 15.144 1.00 56.00 200 SER A O 1
ATOM 1521 N N . GLU A 1 201 ? -23.512 18.652 14.102 1.00 59.19 201 GLU A N 1
ATOM 1522 C CA . GLU A 1 201 ? -24.097 18.536 12.781 1.00 59.19 201 GLU A CA 1
ATOM 1523 C C . GLU A 1 201 ? -23.255 17.553 11.973 1.00 59.19 201 GLU A C 1
ATOM 1525 O O . GLU A 1 201 ? -22.094 17.853 11.668 1.00 59.19 201 GLU A O 1
ATOM 1530 N N . PRO A 1 202 ? -23.792 16.359 11.654 1.00 65.56 202 PRO A N 1
ATOM 1531 C CA . PRO A 1 202 ? -23.147 15.501 10.679 1.00 65.56 202 PRO A CA 1
ATOM 1532 C C . PRO A 1 202 ? -22.962 16.317 9.402 1.00 65.56 202 PRO A C 1
ATOM 1534 O O . PRO A 1 202 ? -23.888 16.989 8.946 1.00 65.56 202 PRO A O 1
ATOM 1537 N N . LEU A 1 203 ? -21.749 16.286 8.847 1.00 72.00 203 LEU A N 1
ATOM 1538 C CA . LEU A 1 203 ? -21.473 16.897 7.552 1.00 72.00 203 LEU A CA 1
ATOM 1539 C C . LEU A 1 203 ? -22.538 16.404 6.567 1.00 72.00 203 LEU A C 1
ATOM 1541 O O . LEU A 1 203 ? -22.655 15.201 6.338 1.00 72.00 203 LEU A O 1
ATOM 1545 N N . SER A 1 204 ? -23.334 17.324 6.018 1.00 78.12 204 SER A N 1
ATOM 1546 C CA . SER A 1 204 ? -24.376 17.005 5.040 1.00 78.12 204 SER A CA 1
ATOM 1547 C C . SER A 1 204 ? -23.726 16.701 3.691 1.00 78.12 204 SER A C 1
ATOM 1549 O O . SER A 1 204 ? -23.748 17.521 2.772 1.00 78.12 204 SER A O 1
ATOM 1551 N N . VAL A 1 205 ? -23.104 15.531 3.591 1.00 82.62 205 VAL A N 1
ATOM 1552 C CA . VAL A 1 205 ? -22.536 14.996 2.355 1.00 82.62 205 VAL A CA 1
ATOM 1553 C C . VAL A 1 205 ? -23.483 13.950 1.760 1.00 82.62 205 VAL A C 1
ATOM 1555 O O . VAL A 1 205 ? -24.079 13.180 2.516 1.00 82.62 205 VAL A O 1
ATOM 1558 N N . PRO A 1 206 ? -23.646 13.907 0.424 1.00 86.00 206 PRO A N 1
ATOM 1559 C CA . PRO A 1 206 ? -24.423 12.862 -0.234 1.00 86.00 206 PRO A CA 1
ATOM 1560 C C . PRO A 1 206 ? -23.908 11.469 0.135 1.00 86.00 206 PRO A C 1
ATOM 1562 O O . PRO A 1 206 ? -22.700 11.261 0.277 1.00 86.00 206 PRO A O 1
ATOM 1565 N N . SER A 1 207 ? -24.820 10.507 0.271 1.00 89.75 207 SER A N 1
ATOM 1566 C CA . SER A 1 207 ? -24.442 9.117 0.518 1.00 89.75 207 SER A CA 1
ATOM 1567 C C . SER A 1 207 ? -23.806 8.490 -0.727 1.00 89.75 207 SER A C 1
ATOM 1569 O O . SER A 1 207 ? -24.001 8.947 -1.856 1.00 89.75 207 SER A O 1
ATOM 1571 N N . LEU A 1 208 ? -23.076 7.387 -0.532 1.00 89.88 208 LEU A N 1
ATOM 1572 C CA . LEU A 1 208 ? -22.566 6.581 -1.645 1.00 89.88 208 LEU A CA 1
ATOM 1573 C C . LEU A 1 208 ? -23.703 6.081 -2.553 1.00 89.88 208 LEU A C 1
ATOM 1575 O O . LEU A 1 208 ? -23.522 5.980 -3.760 1.00 89.88 208 LEU A O 1
ATOM 1579 N N . GLU A 1 209 ? -24.880 5.815 -1.986 1.00 91.38 209 GLU A N 1
ATOM 1580 C CA . GLU A 1 209 ? -26.069 5.406 -2.736 1.00 91.38 209 GLU A CA 1
ATOM 1581 C C . GLU A 1 209 ? -26.526 6.487 -3.724 1.00 91.38 209 GLU A C 1
ATOM 1583 O O . GLU A 1 209 ? -26.763 6.177 -4.887 1.00 91.38 209 GLU A O 1
ATOM 1588 N N . MET A 1 210 ? -26.538 7.762 -3.313 1.00 92.25 210 MET A N 1
ATOM 1589 C CA . MET A 1 210 ? -26.859 8.872 -4.219 1.00 92.25 210 MET A CA 1
ATOM 1590 C C . MET A 1 210 ? -25.858 8.970 -5.375 1.00 92.25 210 MET A C 1
ATOM 1592 O O . MET A 1 210 ? -26.253 9.189 -6.518 1.00 92.25 210 MET A O 1
ATOM 1596 N N . LEU A 1 211 ? -24.566 8.761 -5.096 1.00 92.94 211 LEU A N 1
ATOM 1597 C CA . LEU A 1 211 ? -23.537 8.725 -6.138 1.00 92.94 211 LEU A CA 1
ATOM 1598 C C . LEU A 1 211 ? -23.773 7.565 -7.120 1.00 92.94 211 LEU A C 1
ATOM 1600 O O . LEU A 1 211 ? -23.624 7.742 -8.326 1.00 92.94 211 LEU A O 1
ATOM 1604 N N . ILE A 1 212 ? -24.153 6.387 -6.618 1.00 94.19 212 ILE A N 1
ATOM 1605 C CA . ILE A 1 212 ? -24.464 5.217 -7.450 1.00 94.19 212 ILE A CA 1
ATOM 1606 C C . ILE A 1 212 ? -25.703 5.478 -8.313 1.00 94.19 212 ILE A C 1
ATOM 1608 O O . ILE A 1 212 ? -25.693 5.134 -9.493 1.00 94.19 212 ILE A O 1
ATOM 1612 N N . ASP A 1 213 ? -26.740 6.112 -7.766 1.00 93.19 213 ASP A N 1
ATOM 1613 C CA . ASP A 1 213 ? -27.938 6.491 -8.521 1.00 93.19 213 ASP A CA 1
ATOM 1614 C C . ASP A 1 213 ? -27.615 7.470 -9.651 1.00 93.19 213 ASP A C 1
ATOM 1616 O O . ASP A 1 213 ? -28.107 7.316 -10.770 1.00 93.19 213 ASP A O 1
ATOM 1620 N N . ASP A 1 214 ? -26.758 8.454 -9.385 1.00 93.50 214 ASP A N 1
ATOM 1621 C CA . ASP A 1 214 ? -26.304 9.400 -10.400 1.00 93.50 214 ASP A CA 1
ATOM 1622 C C . ASP A 1 214 ? -25.481 8.704 -11.501 1.00 93.50 214 ASP A C 1
ATOM 1624 O O . ASP A 1 214 ? -25.696 8.980 -12.683 1.00 93.50 214 ASP A O 1
ATOM 1628 N N . ILE A 1 215 ? -24.603 7.754 -11.145 1.00 93.25 215 ILE A N 1
ATOM 1629 C CA . ILE A 1 215 ? -23.857 6.920 -12.109 1.00 93.25 215 ILE A CA 1
ATOM 1630 C C . ILE A 1 215 ? -24.820 6.068 -12.950 1.00 93.25 215 ILE A C 1
ATOM 1632 O O . ILE A 1 215 ? -24.692 6.006 -14.176 1.00 93.25 215 ILE A O 1
ATOM 1636 N N . ALA A 1 216 ? -25.811 5.443 -12.311 1.00 93.50 216 ALA A N 1
ATOM 1637 C CA . ALA A 1 216 ? -26.779 4.557 -12.950 1.00 93.50 216 ALA A CA 1
ATOM 1638 C C . ALA A 1 216 ? -27.606 5.261 -14.040 1.00 93.50 216 ALA A C 1
ATOM 1640 O O . ALA A 1 216 ? -27.960 4.635 -15.041 1.00 93.50 216 ALA A O 1
ATOM 1641 N N . ARG A 1 217 ? -27.861 6.574 -13.911 1.00 93.25 217 ARG A N 1
ATOM 1642 C CA . ARG A 1 217 ? -28.572 7.366 -14.9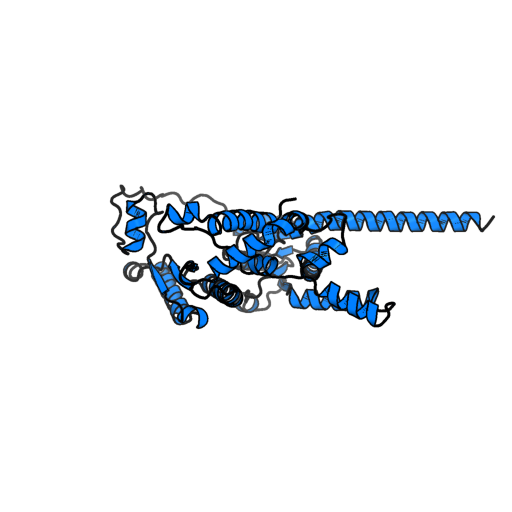38 1.00 93.25 217 ARG A CA 1
ATOM 1643 C C . ARG A 1 217 ? -27.877 7.366 -16.301 1.00 93.25 217 ARG A C 1
ATOM 1645 O O . ARG A 1 217 ? -28.550 7.566 -17.308 1.00 93.25 217 ARG A O 1
ATOM 1652 N N . GLY A 1 218 ? -26.562 7.140 -16.349 1.00 87.81 218 GLY A N 1
ATOM 1653 C CA . GLY A 1 218 ? -25.811 7.031 -17.603 1.00 87.81 218 GLY A CA 1
ATOM 1654 C C . GLY A 1 218 ? -26.104 5.752 -18.399 1.00 87.81 218 GLY A C 1
ATOM 1655 O O . GLY A 1 218 ? -25.836 5.703 -19.597 1.00 87.81 218 GLY A O 1
ATOM 1656 N N . GLY A 1 219 ? -26.658 4.712 -17.763 1.00 90.50 219 GLY A N 1
ATOM 1657 C CA . GLY A 1 219 ? -26.981 3.412 -18.368 1.00 90.50 219 GLY A CA 1
ATOM 1658 C C . GLY A 1 219 ? -25.777 2.511 -18.683 1.00 90.50 219 GLY A C 1
ATOM 1659 O O . GLY A 1 219 ? -25.900 1.292 -18.636 1.00 90.50 219 GLY A O 1
ATOM 1660 N N . HIS A 1 220 ? -24.617 3.091 -18.986 1.00 93.44 220 HIS A N 1
ATOM 1661 C CA . HIS A 1 220 ? -23.318 2.428 -19.113 1.00 93.44 220 HIS A CA 1
ATOM 1662 C C . HIS A 1 220 ? -22.204 3.440 -18.822 1.00 93.44 220 HIS A C 1
ATOM 1664 O O . HIS A 1 220 ? -22.437 4.651 -18.828 1.00 93.44 220 HIS A O 1
ATOM 1670 N N . GLY A 1 221 ? -20.983 2.966 -18.580 1.00 92.31 221 GLY A N 1
ATOM 1671 C CA . GLY A 1 221 ? -19.855 3.868 -18.382 1.00 92.31 221 GLY A CA 1
ATOM 1672 C C . GLY A 1 221 ? -18.678 3.254 -17.644 1.00 92.31 221 GLY A C 1
ATOM 1673 O O . GLY A 1 221 ? -18.736 2.139 -17.126 1.00 92.31 221 GLY A O 1
ATOM 1674 N N . LEU A 1 222 ? -17.591 4.018 -17.610 1.00 91.44 222 LEU A N 1
ATOM 1675 C CA . LEU A 1 222 ? -16.364 3.667 -16.913 1.00 91.44 222 LEU A CA 1
ATOM 1676 C C . LEU A 1 222 ? -16.347 4.337 -15.534 1.00 91.44 222 LEU A C 1
ATOM 1678 O O . LEU A 1 222 ? -16.378 5.563 -15.445 1.00 91.44 222 LEU A O 1
ATOM 1682 N N . VAL A 1 223 ? -16.255 3.540 -14.473 1.00 92.00 223 VAL A N 1
ATOM 1683 C CA . VAL A 1 223 ? -16.148 3.999 -13.084 1.00 92.00 223 VAL A CA 1
ATOM 1684 C C . VAL A 1 223 ? -14.770 3.618 -12.556 1.00 92.00 223 VAL A C 1
ATOM 1686 O O . VAL A 1 223 ? -14.468 2.441 -12.379 1.00 92.00 223 VAL A O 1
ATOM 1689 N N . MET A 1 224 ? -13.923 4.612 -12.301 1.00 88.75 224 MET A N 1
ATOM 1690 C CA . MET A 1 224 ? -12.558 4.395 -11.816 1.00 88.75 224 MET A CA 1
ATOM 1691 C C . MET A 1 224 ? -12.424 4.895 -10.384 1.00 88.75 224 MET A C 1
ATOM 1693 O O . MET A 1 224 ? -12.651 6.072 -10.108 1.00 88.75 224 MET A O 1
ATOM 1697 N N . LEU A 1 225 ? -12.016 4.011 -9.477 1.00 86.94 225 LEU A N 1
ATOM 1698 C CA . LEU A 1 225 ? -11.702 4.367 -8.103 1.00 86.94 225 LEU A CA 1
ATOM 1699 C C . LEU A 1 225 ? -10.197 4.610 -7.980 1.00 86.94 225 LEU A C 1
ATOM 1701 O O . LEU A 1 225 ? -9.366 3.795 -8.379 1.00 86.94 225 LEU A O 1
ATOM 1705 N N . MET A 1 226 ? -9.839 5.771 -7.436 1.00 79.06 226 MET A N 1
ATOM 1706 C CA . MET A 1 226 ? -8.456 6.235 -7.327 1.00 79.06 226 MET A CA 1
ATOM 1707 C C . MET A 1 226 ? -8.137 6.660 -5.899 1.00 79.06 226 MET A C 1
ATOM 1709 O O . MET A 1 226 ? -9.003 7.113 -5.157 1.00 79.06 226 MET A O 1
ATOM 1713 N N . GLY A 1 227 ? -6.874 6.507 -5.508 1.00 71.00 227 GLY A N 1
ATOM 1714 C CA . GLY A 1 227 ? -6.414 6.804 -4.153 1.00 71.00 227 GLY A CA 1
ATOM 1715 C C . GLY A 1 227 ? -5.190 5.985 -3.751 1.00 71.00 227 GLY A C 1
ATOM 1716 O O . GLY A 1 227 ? -4.803 5.030 -4.431 1.00 71.00 227 GLY A O 1
ATOM 1717 N N . LYS A 1 228 ? -4.587 6.346 -2.615 1.00 72.06 228 LYS A N 1
ATOM 1718 C CA . LYS A 1 228 ? -3.390 5.678 -2.074 1.00 72.06 228 LYS A CA 1
ATOM 1719 C C . LYS A 1 228 ? -3.657 4.200 -1.737 1.00 72.06 228 LYS A C 1
ATOM 1721 O O . LYS A 1 228 ? -4.807 3.753 -1.686 1.00 72.06 228 LYS A O 1
ATOM 1726 N N . GLY A 1 229 ? -2.600 3.412 -1.545 1.00 69.38 229 GLY A N 1
ATOM 1727 C CA . GLY A 1 229 ? -2.722 2.033 -1.055 1.00 69.38 229 GLY A CA 1
ATOM 1728 C C . GLY A 1 229 ? -3.479 1.981 0.280 1.00 69.38 229 GLY A C 1
ATOM 1729 O O . GLY A 1 229 ? -3.343 2.884 1.100 1.00 69.38 229 GLY A O 1
ATOM 1730 N N . GLY A 1 230 ? -4.328 0.970 0.478 1.00 70.56 230 GLY A N 1
ATOM 1731 C CA . GLY A 1 230 ? -5.009 0.738 1.761 1.00 70.56 230 GLY A CA 1
ATOM 1732 C C . GLY A 1 230 ? -6.208 1.639 2.100 1.00 70.56 230 GLY A C 1
ATOM 1733 O O . GLY A 1 230 ? -6.858 1.393 3.109 1.00 70.56 230 GLY A O 1
ATOM 1734 N N . VAL A 1 231 ? -6.576 2.625 1.270 1.00 82.38 231 VAL A N 1
ATOM 1735 C CA . VAL A 1 231 ? -7.727 3.523 1.553 1.00 82.38 231 VAL A CA 1
ATOM 1736 C C . VAL A 1 231 ? -9.111 2.884 1.346 1.00 82.38 231 VAL A C 1
ATOM 1738 O O . VAL A 1 231 ? -10.121 3.538 1.575 1.00 82.38 231 VAL A O 1
ATOM 1741 N N . GLY A 1 232 ? -9.180 1.628 0.889 1.00 80.75 232 GLY A N 1
ATOM 1742 C CA . GLY A 1 232 ? -10.447 0.910 0.674 1.00 80.75 232 GLY A CA 1
ATOM 1743 C C . GLY A 1 232 ? -11.027 0.994 -0.742 1.00 80.75 232 GLY A C 1
ATOM 1744 O O . GLY A 1 232 ? -12.214 0.736 -0.925 1.00 80.75 232 GLY A O 1
ATOM 1745 N N . LYS A 1 233 ? -10.211 1.319 -1.757 1.00 86.00 233 LYS A N 1
ATOM 1746 C CA . LYS A 1 233 ? -10.663 1.403 -3.161 1.00 86.00 233 LYS A CA 1
ATOM 1747 C C . LYS A 1 233 ? -11.351 0.126 -3.635 1.00 86.00 233 LYS A C 1
ATOM 1749 O O . LYS A 1 233 ? -12.459 0.191 -4.138 1.00 86.00 233 LYS A O 1
ATOM 1754 N N . THR A 1 234 ? -10.731 -1.031 -3.418 1.00 83.25 234 THR A N 1
ATOM 1755 C CA . THR A 1 234 ? -11.274 -2.336 -3.822 1.00 83.25 234 THR A CA 1
ATOM 1756 C C . THR A 1 234 ? -12.597 -2.649 -3.127 1.00 83.25 234 THR A C 1
ATOM 1758 O O . THR A 1 234 ? -13.529 -3.127 -3.768 1.00 83.25 234 THR A O 1
ATOM 1761 N N . THR A 1 235 ? -12.729 -2.299 -1.844 1.00 85.69 235 THR A N 1
ATOM 1762 C CA . THR A 1 235 ? -13.987 -2.442 -1.098 1.00 85.69 235 THR A CA 1
ATOM 1763 C C . THR A 1 235 ? -15.090 -1.564 -1.686 1.00 85.69 235 THR A C 1
ATOM 1765 O O . THR A 1 235 ? -16.198 -2.042 -1.912 1.00 85.69 235 THR A O 1
ATOM 1768 N N . LEU A 1 236 ? -14.791 -0.296 -1.979 1.00 90.12 236 LEU A N 1
ATOM 1769 C CA . LEU A 1 236 ? -15.756 0.620 -2.588 1.00 90.12 236 LEU A CA 1
ATOM 1770 C C . LEU A 1 236 ? -16.097 0.227 -4.031 1.00 90.12 236 LEU A C 1
ATOM 1772 O O . LEU A 1 236 ? -17.253 0.330 -4.424 1.00 90.12 236 LEU A O 1
ATOM 1776 N N . ALA A 1 237 ? -15.130 -0.270 -4.804 1.00 90.00 237 ALA A N 1
ATOM 1777 C CA . ALA A 1 237 ? -15.336 -0.728 -6.175 1.00 90.00 237 ALA A CA 1
ATOM 1778 C C . ALA A 1 237 ? -16.300 -1.918 -6.204 1.00 90.00 237 ALA A C 1
ATOM 1780 O O . ALA A 1 237 ? -17.246 -1.930 -6.987 1.00 90.00 237 ALA A O 1
ATOM 1781 N N . ALA A 1 238 ? -16.105 -2.877 -5.294 1.00 88.94 238 ALA A N 1
ATOM 1782 C CA . ALA A 1 238 ? -17.020 -3.994 -5.115 1.00 88.94 238 ALA A CA 1
ATOM 1783 C C . ALA A 1 238 ? -18.417 -3.518 -4.688 1.00 88.94 238 ALA A C 1
ATOM 1785 O O . ALA A 1 238 ? -19.399 -3.934 -5.292 1.00 88.94 238 ALA A O 1
ATOM 1786 N N . ALA A 1 239 ? -18.518 -2.604 -3.716 1.00 90.69 239 ALA A N 1
ATOM 1787 C CA . ALA A 1 239 ? -19.806 -2.071 -3.265 1.00 90.69 239 ALA A CA 1
ATOM 1788 C C . ALA A 1 239 ? -20.578 -1.358 -4.391 1.00 90.69 239 ALA A C 1
ATOM 1790 O O . ALA A 1 239 ? -21.770 -1.600 -4.568 1.00 90.69 239 ALA A O 1
ATOM 1791 N N . VAL A 1 240 ? -19.897 -0.528 -5.189 1.00 93.06 240 VAL A N 1
ATOM 1792 C CA . VAL A 1 240 ? -20.488 0.140 -6.360 1.00 93.06 240 VAL A CA 1
ATOM 1793 C C . VAL A 1 240 ? -20.923 -0.883 -7.409 1.00 93.06 240 VAL A C 1
ATOM 1795 O O . VAL A 1 240 ? -22.024 -0.775 -7.943 1.00 93.06 240 VAL A O 1
ATOM 1798 N N . ALA A 1 241 ? -20.092 -1.888 -7.692 1.00 92.31 241 ALA A N 1
ATOM 1799 C CA . ALA A 1 241 ? -20.405 -2.905 -8.690 1.00 92.31 241 ALA A CA 1
ATOM 1800 C C . ALA A 1 241 ? -21.617 -3.765 -8.296 1.00 92.31 241 ALA A C 1
ATOM 1802 O O . ALA A 1 241 ? -22.488 -4.000 -9.129 1.00 92.31 241 ALA A O 1
ATOM 1803 N N . VAL A 1 242 ? -21.700 -4.176 -7.025 1.00 91.12 242 VAL A N 1
ATOM 1804 C CA . VAL A 1 242 ? -22.847 -4.917 -6.477 1.00 91.12 242 VAL A CA 1
ATOM 1805 C C . VAL A 1 242 ? -24.116 -4.073 -6.556 1.00 91.12 242 VAL A C 1
ATOM 1807 O O . VAL A 1 242 ? -25.115 -4.529 -7.096 1.00 91.12 242 VAL A O 1
ATOM 1810 N N . ALA A 1 243 ? -24.067 -2.815 -6.114 1.00 92.75 243 ALA A N 1
ATOM 1811 C CA . ALA A 1 243 ? -25.239 -1.944 -6.131 1.00 92.75 243 ALA A CA 1
ATOM 1812 C C . ALA A 1 243 ? -25.749 -1.634 -7.552 1.00 92.75 243 ALA A C 1
ATOM 1814 O O . ALA A 1 243 ? -26.954 -1.496 -7.759 1.00 92.75 243 ALA A O 1
ATOM 1815 N N . LEU A 1 244 ? -24.857 -1.528 -8.544 1.00 93.94 244 LEU A N 1
ATOM 1816 C CA . LEU A 1 244 ? -25.245 -1.385 -9.951 1.00 93.94 244 LEU A CA 1
ATOM 1817 C C . LEU A 1 244 ? -25.849 -2.684 -10.512 1.00 93.94 244 LEU A C 1
ATOM 1819 O O . LEU A 1 244 ? -26.848 -2.623 -11.230 1.00 93.94 244 LEU A O 1
ATOM 1823 N N . ALA A 1 245 ? -25.293 -3.844 -10.157 1.00 92.62 245 ALA A N 1
ATOM 1824 C CA . ALA A 1 245 ? -25.821 -5.143 -10.573 1.00 92.62 245 ALA A CA 1
ATOM 1825 C C . ALA A 1 245 ? -27.211 -5.419 -9.968 1.00 92.62 245 ALA A C 1
ATOM 1827 O O . ALA A 1 245 ? -28.117 -5.839 -10.686 1.00 92.62 245 ALA A O 1
ATOM 1828 N N . ASP A 1 246 ? -27.425 -5.082 -8.691 1.00 92.25 246 ASP A N 1
ATOM 1829 C CA . ASP A 1 246 ? -28.723 -5.203 -8.006 1.00 92.25 246 ASP A CA 1
ATOM 1830 C C . ASP A 1 246 ? -29.807 -4.311 -8.632 1.00 92.25 246 ASP A C 1
ATOM 1832 O O . ASP A 1 246 ? -30.993 -4.644 -8.616 1.00 92.25 246 ASP A O 1
ATOM 1836 N N . LYS A 1 247 ? -29.410 -3.187 -9.242 1.00 92.06 247 LYS A N 1
ATOM 1837 C CA . LYS A 1 247 ? -30.302 -2.320 -10.031 1.00 92.06 247 LYS A CA 1
ATOM 1838 C C . LYS A 1 247 ? -30.591 -2.869 -11.439 1.00 92.06 247 LYS A C 1
ATOM 1840 O O . LYS A 1 247 ? -31.331 -2.238 -12.191 1.00 92.06 247 LYS A O 1
ATOM 1845 N N . GLY A 1 248 ? -30.044 -4.034 -11.793 1.00 92.62 248 GLY A N 1
ATOM 1846 C CA . GLY A 1 248 ? -30.290 -4.740 -13.051 1.00 92.62 248 GLY A CA 1
ATOM 1847 C C . GLY A 1 248 ? -29.373 -4.339 -14.209 1.00 92.62 248 GLY A C 1
ATOM 1848 O O . GLY A 1 248 ? -29.656 -4.698 -15.353 1.00 92.62 248 GLY A O 1
ATOM 1849 N N . PHE A 1 249 ? -28.296 -3.593 -13.952 1.00 94.69 249 PHE A N 1
ATOM 1850 C CA . PHE A 1 249 ? -27.318 -3.260 -14.987 1.00 94.69 249 PHE A CA 1
ATOM 1851 C C . PHE A 1 249 ? -26.288 -4.375 -15.156 1.00 94.69 249 PHE A C 1
ATOM 1853 O O . PHE A 1 249 ? -25.902 -5.009 -14.182 1.00 94.69 249 PHE A O 1
ATOM 1860 N N . ASP A 1 250 ? -25.794 -4.575 -16.382 1.00 94.50 250 ASP A N 1
ATOM 1861 C CA . ASP A 1 250 ? -24.623 -5.426 -16.614 1.00 94.50 250 ASP A CA 1
ATOM 1862 C C . ASP A 1 250 ? -23.361 -4.689 -16.148 1.00 94.50 250 ASP A C 1
ATOM 1864 O O . ASP A 1 250 ? -23.105 -3.545 -16.548 1.00 94.50 250 ASP A O 1
ATOM 1868 N N . VAL A 1 251 ? -22.586 -5.330 -15.277 1.00 94.00 251 VAL A N 1
ATOM 1869 C CA . VAL A 1 251 ? -21.425 -4.741 -14.612 1.00 94.00 251 VAL A CA 1
ATOM 1870 C C . VAL A 1 251 ? -20.224 -5.662 -14.755 1.00 94.00 251 VAL A C 1
ATOM 1872 O O . VAL A 1 251 ? -20.285 -6.855 -14.475 1.00 94.00 251 VAL A O 1
ATOM 1875 N N . HIS A 1 252 ? -19.090 -5.085 -15.136 1.00 92.50 252 HIS A N 1
ATOM 1876 C CA . HIS A 1 252 ? -17.795 -5.741 -15.132 1.00 92.50 252 HIS A CA 1
ATOM 1877 C C . HIS A 1 252 ? -16.878 -5.070 -14.105 1.00 92.50 252 HIS A C 1
ATOM 1879 O O . HIS A 1 252 ? -16.384 -3.966 -14.327 1.00 92.50 252 HIS A O 1
ATOM 1885 N N . LEU A 1 253 ? -16.646 -5.737 -12.976 1.00 90.50 253 LEU A N 1
ATOM 1886 C CA . LEU A 1 253 ? -15.669 -5.330 -11.970 1.00 90.50 253 LEU A CA 1
ATOM 1887 C C . LEU A 1 253 ? -14.287 -5.876 -12.330 1.00 90.50 253 LEU A C 1
ATOM 1889 O O . LEU A 1 253 ? -14.130 -7.074 -12.562 1.00 90.50 253 LEU A O 1
ATOM 1893 N N . THR A 1 254 ? -13.279 -5.007 -12.321 1.00 87.56 254 THR A N 1
ATOM 1894 C CA . THR A 1 254 ? -11.883 -5.375 -12.570 1.00 87.56 254 THR A CA 1
ATOM 1895 C C . THR A 1 254 ? -10.971 -4.896 -11.450 1.00 87.56 254 THR A C 1
ATOM 1897 O O . THR A 1 254 ? -11.101 -3.768 -10.968 1.00 87.56 254 THR A O 1
ATOM 1900 N N . THR A 1 255 ? -10.051 -5.768 -11.035 1.00 80.94 255 THR A N 1
ATOM 1901 C CA . THR A 1 255 ? -9.030 -5.468 -10.023 1.00 80.94 255 THR A CA 1
ATOM 1902 C C . THR A 1 255 ? -7.632 -5.800 -10.517 1.00 80.94 255 THR A C 1
ATOM 1904 O O . THR A 1 255 ? -7.446 -6.765 -11.264 1.00 80.94 255 THR A O 1
ATOM 1907 N N . SER A 1 256 ? -6.649 -5.023 -10.071 1.00 69.25 256 SER A N 1
ATOM 1908 C CA . SER A 1 256 ? -5.226 -5.346 -10.211 1.00 69.25 256 SER A CA 1
ATOM 1909 C C . SER A 1 256 ? -4.562 -5.727 -8.885 1.00 69.25 256 SER A C 1
ATOM 1911 O O . SER A 1 256 ? -3.362 -5.986 -8.868 1.00 69.25 256 SER A O 1
ATOM 1913 N N . ASP A 1 257 ? -5.292 -5.723 -7.763 1.00 66.12 257 ASP A N 1
ATOM 1914 C CA . ASP A 1 257 ? -4.707 -5.995 -6.449 1.00 66.12 257 ASP A CA 1
ATOM 1915 C C . ASP A 1 257 ? -4.517 -7.511 -6.248 1.00 66.12 257 ASP A C 1
ATOM 1917 O O . ASP A 1 257 ? -5.493 -8.272 -6.239 1.00 66.12 257 ASP A O 1
ATOM 1921 N N . PRO A 1 258 ? -3.270 -7.989 -6.068 1.00 56.50 258 PRO A N 1
ATOM 1922 C CA . PRO A 1 258 ? -3.012 -9.405 -5.904 1.00 56.50 258 PRO A CA 1
ATOM 1923 C C . PRO A 1 258 ? -3.547 -9.994 -4.594 1.00 56.50 258 PRO A C 1
ATOM 1925 O O . PRO A 1 258 ? -3.775 -11.205 -4.528 1.00 56.50 258 PRO A O 1
ATOM 1928 N N . ALA A 1 259 ? -3.758 -9.149 -3.579 1.00 51.03 259 ALA A N 1
ATOM 1929 C CA . ALA A 1 259 ? -4.287 -9.510 -2.265 1.00 51.03 259 ALA A CA 1
ATOM 1930 C C . ALA A 1 259 ? -5.813 -9.355 -2.170 1.00 51.03 259 ALA A C 1
ATOM 1932 O O . ALA A 1 259 ? -6.409 -9.664 -1.133 1.00 51.03 259 ALA A O 1
ATOM 1933 N N . ALA A 1 260 ? -6.461 -8.889 -3.238 1.00 54.12 260 ALA A N 1
ATOM 1934 C CA . ALA A 1 260 ? -7.899 -8.749 -3.271 1.00 54.12 260 ALA A CA 1
ATOM 1935 C C . ALA A 1 260 ? -8.555 -10.130 -3.351 1.00 54.12 260 ALA A C 1
ATOM 1937 O O . ALA A 1 260 ? -8.764 -10.699 -4.423 1.00 54.12 260 ALA A O 1
ATOM 1938 N N . HIS A 1 261 ? -8.943 -10.664 -2.194 1.00 56.81 261 HIS A N 1
ATOM 1939 C CA . HIS A 1 261 ? -9.850 -11.803 -2.099 1.00 56.81 261 HIS A CA 1
ATOM 1940 C C . HIS A 1 261 ? -11.292 -11.374 -2.447 1.00 56.81 261 HIS A C 1
ATOM 1942 O O . HIS A 1 261 ? -12.223 -11.580 -1.662 1.00 56.81 261 HIS A O 1
ATOM 1948 N N . LEU A 1 262 ? -11.491 -10.745 -3.612 1.00 59.28 262 LEU A N 1
ATOM 1949 C CA . LEU A 1 262 ? -12.808 -10.302 -4.086 1.00 59.28 262 LEU A CA 1
ATOM 1950 C C . LEU A 1 262 ? -13.793 -11.464 -4.177 1.00 59.28 262 LEU A C 1
ATOM 1952 O O . LEU A 1 262 ? -14.949 -11.294 -3.816 1.00 59.28 262 LEU A O 1
ATOM 1956 N N . GLU A 1 263 ? -13.329 -12.657 -4.549 1.00 55.75 263 GLU A N 1
ATOM 1957 C CA . GLU A 1 263 ? -14.156 -13.869 -4.567 1.00 55.75 263 GLU A CA 1
ATOM 1958 C C . GLU A 1 263 ? -14.697 -14.223 -3.172 1.00 55.75 263 GLU A C 1
ATOM 1960 O O . GLU A 1 263 ? -15.867 -14.567 -3.035 1.00 55.75 263 GLU A O 1
ATOM 1965 N N . SER A 1 264 ? -13.889 -14.049 -2.118 1.00 52.81 264 SER A N 1
ATOM 1966 C CA . SER A 1 264 ? -14.345 -14.244 -0.731 1.00 52.81 264 SER A CA 1
ATOM 1967 C C . SER A 1 264 ? -15.237 -13.104 -0.227 1.00 52.81 264 SER A C 1
ATOM 1969 O O . SER A 1 264 ? -16.064 -13.305 0.655 1.00 52.81 264 SER A O 1
ATOM 1971 N N . THR A 1 265 ? -15.073 -11.902 -0.790 1.00 54.69 265 THR A N 1
ATOM 1972 C CA . THR A 1 265 ? -15.868 -10.718 -0.431 1.00 54.69 265 THR A CA 1
ATOM 1973 C C . THR A 1 265 ? -17.246 -10.762 -1.092 1.00 54.69 265 THR A C 1
ATOM 1975 O O . THR A 1 265 ? -18.217 -10.284 -0.514 1.00 54.69 265 THR A O 1
ATOM 1978 N N . LEU A 1 266 ? -17.341 -11.350 -2.288 1.00 61.84 266 LEU A N 1
ATOM 1979 C CA . LEU A 1 266 ? -18.564 -11.398 -3.088 1.00 61.84 266 LEU A CA 1
ATOM 1980 C C . LEU A 1 266 ? -19.434 -12.638 -2.829 1.00 61.84 266 LEU A C 1
ATOM 1982 O O . LEU A 1 266 ? -20.575 -12.636 -3.271 1.00 61.84 266 LEU A O 1
ATOM 1986 N N . ASN A 1 267 ? -18.957 -13.649 -2.084 1.00 54.44 267 ASN A N 1
ATOM 1987 C CA . ASN A 1 267 ? -19.742 -14.782 -1.550 1.00 54.44 267 ASN A CA 1
ATOM 1988 C C . ASN A 1 267 ? -20.826 -15.359 -2.500 1.00 54.44 267 ASN A C 1
ATOM 1990 O O . ASN A 1 267 ? -21.902 -15.766 -2.062 1.00 54.44 267 ASN A O 1
ATOM 1994 N N . GLY A 1 268 ? -20.550 -15.417 -3.806 1.00 55.22 268 GLY A N 1
ATOM 1995 C CA . GLY A 1 268 ? -21.494 -15.905 -4.811 1.00 55.22 268 GLY A CA 1
ATOM 1996 C C . GLY A 1 268 ? -21.317 -15.256 -6.183 1.00 55.22 268 GLY A C 1
ATOM 1997 O O . GLY A 1 268 ? -20.717 -14.193 -6.325 1.00 55.22 268 GLY A O 1
ATOM 1998 N N . GLN A 1 269 ? -21.844 -15.919 -7.215 1.00 62.22 269 GLN A N 1
ATOM 1999 C CA . GLN A 1 269 ? -22.016 -15.326 -8.540 1.00 62.22 269 GLN A CA 1
ATOM 2000 C C . GLN A 1 269 ? -23.300 -14.495 -8.519 1.00 62.22 269 GLN A C 1
ATOM 2002 O O . GLN A 1 269 ? -24.397 -15.053 -8.477 1.00 62.22 269 GLN A O 1
ATOM 2007 N N . LEU A 1 270 ? -23.168 -13.170 -8.513 1.00 72.31 270 LEU A N 1
ATOM 2008 C CA . LEU A 1 270 ? -24.312 -12.281 -8.683 1.00 72.31 270 LEU A CA 1
ATOM 2009 C C . LEU A 1 270 ? -24.717 -12.255 -10.167 1.00 72.31 270 LEU A C 1
ATOM 2011 O O . LEU A 1 270 ? -23.848 -12.104 -11.033 1.00 72.31 270 LEU A O 1
ATOM 2015 N N . PRO A 1 271 ? -26.014 -12.402 -10.494 1.00 77.94 271 PRO A N 1
ATOM 2016 C CA . PRO A 1 271 ? -26.481 -12.177 -11.855 1.00 77.94 271 PRO A CA 1
ATOM 2017 C C . PRO A 1 271 ? -26.144 -10.738 -12.268 1.00 77.94 271 PRO A C 1
ATOM 2019 O O . PRO A 1 271 ? -26.236 -9.823 -11.457 1.00 77.94 271 PRO A O 1
ATOM 2022 N N . HIS A 1 272 ? -25.735 -10.546 -13.524 1.00 86.50 272 HIS A N 1
ATOM 2023 C CA . HIS A 1 272 ? -25.291 -9.254 -14.074 1.00 86.50 272 HIS A CA 1
ATOM 2024 C C . HIS A 1 272 ? -23.968 -8.688 -13.525 1.00 86.50 272 HIS A C 1
ATOM 2026 O O . HIS A 1 272 ? -23.600 -7.574 -13.888 1.00 86.50 272 HIS A O 1
ATOM 2032 N N . LEU A 1 273 ? -23.211 -9.441 -12.716 1.00 89.62 273 LEU A N 1
ATOM 2033 C CA . LEU A 1 273 ? -21.871 -9.042 -12.279 1.00 89.62 273 LEU A CA 1
ATOM 2034 C C . LEU A 1 273 ? -20.808 -10.021 -12.782 1.00 89.62 273 LEU A C 1
ATOM 2036 O O . LEU A 1 273 ? -20.695 -11.155 -12.318 1.00 89.62 273 LEU A O 1
ATOM 2040 N N . GLN A 1 274 ? -19.970 -9.548 -13.697 1.00 88.62 274 GLN A N 1
ATOM 2041 C CA . GLN A 1 274 ? -18.736 -10.216 -14.084 1.00 88.62 274 GLN A CA 1
ATOM 2042 C C . GLN A 1 274 ? -17.573 -9.644 -13.273 1.00 88.62 274 G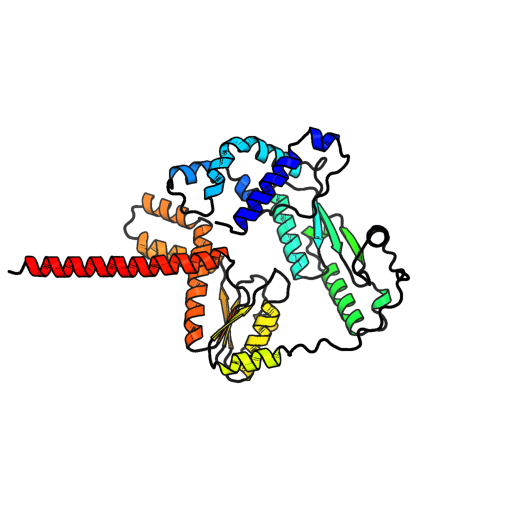LN A C 1
ATOM 2044 O O . GLN A 1 274 ? -17.398 -8.431 -13.197 1.00 88.62 274 GLN A O 1
ATOM 2049 N N . VAL A 1 275 ? -16.737 -10.516 -12.715 1.00 86.94 275 VAL A N 1
ATOM 2050 C CA . VAL A 1 275 ? -15.496 -10.117 -12.044 1.00 86.94 275 VAL A CA 1
ATOM 2051 C C . VAL A 1 275 ? -14.324 -10.650 -12.848 1.00 86.94 275 VAL A C 1
ATOM 2053 O O . VAL A 1 275 ? -14.295 -11.829 -13.198 1.00 86.94 275 VAL A O 1
ATOM 2056 N N . SER A 1 276 ? -13.356 -9.791 -13.144 1.00 85.00 276 SER A N 1
ATOM 2057 C CA . SER A 1 276 ? -12.068 -10.215 -13.677 1.00 85.00 276 SER A CA 1
ATOM 2058 C C . SER A 1 276 ? -10.921 -9.623 -12.873 1.00 85.00 276 SER A C 1
ATOM 2060 O O . SER A 1 276 ? -11.042 -8.601 -12.194 1.00 85.00 276 SER A O 1
ATOM 2062 N N . ARG A 1 277 ? -9.782 -10.301 -12.942 1.00 82.12 277 ARG A N 1
ATOM 2063 C CA . ARG A 1 277 ? -8.537 -9.856 -12.338 1.00 82.12 277 ARG A CA 1
ATOM 2064 C C . ARG A 1 277 ? -7.501 -9.678 -13.432 1.00 82.12 277 ARG A C 1
ATOM 2066 O O . ARG A 1 277 ? -7.317 -10.565 -14.262 1.00 82.12 277 ARG A O 1
ATOM 2073 N N . ILE A 1 278 ? -6.831 -8.535 -13.408 1.00 81.56 278 ILE A N 1
ATOM 2074 C CA . ILE A 1 278 ? -5.683 -8.237 -14.257 1.00 81.56 278 ILE A CA 1
ATOM 2075 C C . ILE A 1 278 ? -4.450 -8.570 -13.426 1.00 81.56 278 ILE A C 1
ATOM 2077 O O . ILE A 1 278 ? -4.026 -7.785 -12.582 1.00 81.56 278 ILE A O 1
ATOM 2081 N N . ASP A 1 279 ? -3.927 -9.778 -13.618 1.00 80.88 279 ASP A N 1
ATOM 2082 C CA . ASP A 1 279 ? -2.668 -10.206 -13.014 1.00 80.88 279 ASP A CA 1
ATOM 2083 C C . ASP A 1 279 ? -1.498 -9.744 -13.902 1.00 80.88 279 ASP A C 1
ATOM 2085 O O . ASP A 1 279 ? -1.399 -10.204 -15.047 1.00 80.88 279 ASP A O 1
ATOM 2089 N N . PRO A 1 280 ? -0.608 -8.860 -13.406 1.00 76.50 280 PRO A N 1
ATOM 2090 C CA . PRO A 1 280 ? 0.533 -8.375 -14.175 1.00 76.50 280 PRO A CA 1
ATOM 2091 C C . PRO A 1 280 ? 1.406 -9.493 -14.739 1.00 76.50 280 PRO A C 1
ATOM 2093 O O . PRO A 1 280 ? 1.804 -9.427 -15.902 1.00 76.50 280 PRO A O 1
ATOM 2096 N N . HIS A 1 281 ? 1.660 -10.557 -13.974 1.00 80.94 281 HIS A N 1
ATOM 2097 C CA . HIS A 1 281 ? 2.527 -11.644 -14.426 1.00 80.94 281 HIS A CA 1
ATOM 2098 C C . HIS A 1 281 ? 1.871 -12.467 -15.535 1.00 80.94 281 HIS A C 1
ATOM 2100 O O . HIS A 1 281 ? 2.519 -12.784 -16.538 1.00 80.94 281 HIS A O 1
ATOM 2106 N N . ALA A 1 282 ? 0.579 -12.770 -15.390 1.00 85.31 282 ALA A N 1
ATOM 2107 C CA . ALA A 1 282 ? -0.175 -13.511 -16.396 1.00 85.31 282 ALA A CA 1
ATOM 2108 C C . ALA A 1 282 ? -0.331 -12.705 -17.696 1.00 85.31 282 ALA A C 1
ATOM 2110 O O . ALA A 1 282 ? -0.124 -13.241 -18.788 1.00 85.31 282 ALA A O 1
ATOM 2111 N N . GLU A 1 283 ? -0.640 -11.409 -17.599 1.00 84.75 283 GLU A N 1
ATOM 2112 C CA . GLU A 1 283 ? -0.762 -10.545 -18.776 1.00 84.75 283 GLU A CA 1
ATOM 2113 C C . GLU A 1 283 ? 0.590 -10.329 -19.458 1.00 84.75 283 GLU A C 1
ATOM 2115 O O . GLU A 1 283 ? 0.663 -10.372 -20.688 1.00 84.75 283 GLU A O 1
ATOM 2120 N N . THR A 1 284 ? 1.675 -10.194 -18.689 1.00 80.88 284 THR A N 1
ATOM 2121 C CA . THR A 1 284 ? 3.037 -10.122 -19.235 1.00 80.88 284 THR A CA 1
ATOM 2122 C C . THR A 1 284 ? 3.382 -11.391 -19.994 1.00 80.88 284 THR A C 1
ATOM 2124 O O . THR A 1 284 ? 3.794 -11.311 -21.148 1.00 80.88 284 THR A O 1
ATOM 2127 N N . ALA A 1 285 ? 3.162 -12.573 -19.411 1.00 86.31 285 ALA A N 1
ATOM 2128 C CA . ALA A 1 285 ? 3.400 -13.843 -20.096 1.00 86.31 285 ALA A CA 1
ATOM 2129 C C . ALA A 1 285 ? 2.602 -13.939 -21.407 1.00 86.31 285 ALA A C 1
ATOM 2131 O O . ALA A 1 285 ? 3.171 -14.227 -22.461 1.00 86.31 285 ALA A O 1
ATOM 2132 N N . ARG A 1 286 ? 1.312 -13.583 -21.371 1.00 85.12 286 ARG A N 1
ATOM 2133 C CA . ARG A 1 286 ? 0.439 -13.561 -22.551 1.00 85.12 286 ARG A CA 1
ATOM 2134 C C . ARG A 1 286 ? 0.930 -12.596 -23.632 1.00 85.12 286 ARG A C 1
ATOM 2136 O O . ARG A 1 286 ? 0.885 -12.919 -24.820 1.00 85.12 286 ARG A O 1
ATOM 2143 N N . TYR A 1 287 ? 1.383 -11.406 -23.246 1.00 80.69 287 TYR A N 1
ATOM 2144 C CA . TYR A 1 287 ? 1.940 -10.429 -24.178 1.00 80.69 287 TYR A CA 1
ATOM 2145 C C . TYR A 1 287 ? 3.252 -10.928 -24.792 1.00 80.69 287 TYR A C 1
ATOM 2147 O O . TYR A 1 287 ? 3.425 -10.854 -26.009 1.00 80.69 287 TYR A O 1
ATOM 2155 N N . ARG A 1 288 ? 4.141 -11.515 -23.982 1.00 81.19 288 ARG A N 1
ATOM 2156 C CA . ARG A 1 288 ? 5.403 -12.108 -24.445 1.00 81.19 288 ARG A CA 1
ATOM 2157 C C . ARG A 1 288 ? 5.156 -13.214 -25.464 1.00 81.19 288 ARG A C 1
ATOM 2159 O O . ARG A 1 288 ? 5.738 -13.181 -26.544 1.00 81.19 288 ARG A O 1
ATOM 2166 N N . GLU A 1 289 ? 4.247 -14.140 -25.170 1.00 86.00 289 GLU A N 1
ATOM 2167 C CA . GLU A 1 289 ? 3.845 -15.197 -26.105 1.00 86.00 289 GLU A CA 1
ATOM 2168 C C . GLU A 1 289 ? 3.304 -14.624 -27.416 1.00 86.00 289 GLU A C 1
ATOM 2170 O O . GLU A 1 289 ? 3.691 -15.073 -28.496 1.00 86.00 289 GLU A O 1
ATOM 2175 N N . HIS A 1 290 ? 2.457 -13.594 -27.344 1.00 80.75 290 HIS A N 1
ATOM 2176 C CA . HIS A 1 290 ? 1.919 -12.936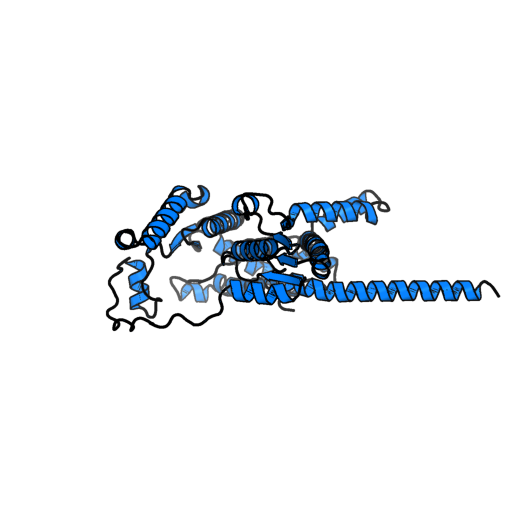 -28.530 1.00 80.75 290 HIS A CA 1
ATOM 2177 C C . HIS A 1 290 ? 3.020 -12.297 -29.390 1.00 80.75 290 HIS A C 1
ATOM 2179 O O . HIS A 1 290 ? 3.045 -12.490 -30.609 1.00 80.75 290 HIS A O 1
ATOM 2185 N N . VAL A 1 291 ? 3.958 -11.567 -28.781 1.00 77.62 291 VAL A N 1
ATOM 2186 C CA . VAL A 1 291 ? 5.064 -10.929 -29.509 1.00 77.62 291 VAL A CA 1
ATOM 2187 C C . VAL A 1 291 ? 6.004 -11.976 -30.105 1.00 77.62 291 VAL A C 1
ATOM 2189 O O . VAL A 1 291 ? 6.362 -11.859 -31.276 1.00 77.62 291 VAL A O 1
ATOM 2192 N N . LEU A 1 292 ? 6.336 -13.040 -29.369 1.00 78.19 292 LEU A N 1
ATOM 2193 C CA . LEU A 1 292 ? 7.164 -14.140 -29.875 1.00 78.19 292 LEU A CA 1
ATOM 2194 C C . LEU A 1 292 ? 6.486 -14.892 -31.025 1.00 78.19 292 LEU A C 1
ATOM 2196 O O . LEU A 1 292 ? 7.136 -15.223 -32.014 1.00 78.19 292 LEU A O 1
ATOM 2200 N N . ALA A 1 293 ? 5.173 -15.108 -30.953 1.00 83.19 293 ALA A N 1
ATOM 2201 C CA . ALA A 1 293 ? 4.417 -15.755 -32.021 1.00 83.19 293 ALA A CA 1
ATOM 2202 C C . ALA A 1 293 ? 4.274 -14.887 -33.282 1.00 83.19 293 ALA A C 1
ATOM 2204 O O . ALA A 1 293 ? 4.037 -15.428 -34.365 1.00 83.19 293 ALA A O 1
ATOM 2205 N N . THR A 1 294 ? 4.391 -13.563 -33.154 1.00 77.31 294 THR A N 1
ATOM 2206 C CA . THR A 1 294 ? 4.180 -12.620 -34.264 1.00 77.31 294 THR A CA 1
ATOM 2207 C C . THR A 1 294 ? 5.505 -12.146 -34.857 1.00 77.31 294 THR A C 1
ATOM 2209 O O . THR A 1 294 ? 5.751 -12.351 -36.039 1.00 77.31 294 THR A O 1
ATOM 2212 N N . LYS A 1 295 ? 6.381 -11.557 -34.035 1.00 71.25 295 LYS A N 1
ATOM 2213 C CA . LYS A 1 295 ? 7.692 -11.022 -34.440 1.00 71.25 295 LYS A CA 1
ATOM 2214 C C . LYS A 1 295 ? 8.818 -12.055 -34.354 1.00 71.25 295 LYS A C 1
ATOM 2216 O O . LYS A 1 295 ? 9.794 -11.938 -35.078 1.00 71.25 295 LYS A O 1
ATOM 2221 N N . GLY A 1 296 ? 8.682 -13.077 -33.506 1.00 69.94 296 GLY A N 1
ATOM 2222 C CA . GLY A 1 296 ? 9.694 -14.128 -33.333 1.00 69.94 296 GLY A CA 1
ATOM 2223 C C . GLY A 1 296 ? 9.667 -15.238 -34.389 1.00 69.94 296 GLY A C 1
ATOM 2224 O O . GLY A 1 296 ? 10.521 -16.120 -34.352 1.00 69.94 296 GLY A O 1
ATOM 2225 N N . LYS A 1 297 ? 8.703 -15.222 -35.322 1.00 77.50 297 LYS A N 1
ATOM 2226 C CA . LYS A 1 297 ? 8.597 -16.220 -36.402 1.00 77.50 297 LYS A CA 1
ATOM 2227 C C . LYS A 1 297 ? 9.647 -16.058 -37.496 1.00 77.50 297 LYS A C 1
ATOM 2229 O O . LYS A 1 297 ? 10.058 -17.056 -38.073 1.00 77.50 297 LYS A O 1
ATOM 2234 N N . GLU A 1 298 ? 10.038 -14.823 -37.790 1.00 77.56 298 GLU A N 1
ATOM 2235 C CA . GLU A 1 298 ? 10.963 -14.493 -38.884 1.00 77.56 298 GLU A CA 1
ATOM 2236 C C . GLU A 1 298 ? 12.401 -14.271 -38.393 1.00 77.56 298 GLU A C 1
ATOM 2238 O O . GLU A 1 298 ? 13.291 -13.990 -39.192 1.00 77.56 298 GLU A O 1
ATOM 2243 N N . LEU A 1 299 ? 12.636 -14.402 -37.084 1.00 74.06 299 LEU A N 1
ATOM 2244 C CA . LEU A 1 299 ? 13.947 -14.219 -36.471 1.00 74.06 299 LEU A CA 1
ATOM 2245 C C . LEU A 1 299 ? 14.730 -15.533 -36.436 1.00 74.06 299 LEU A C 1
ATOM 2247 O O . LEU A 1 299 ? 14.178 -16.614 -36.220 1.00 74.06 299 LEU A O 1
ATOM 2251 N N . ASP A 1 300 ? 16.041 -15.417 -36.607 1.00 79.00 300 ASP A N 1
ATOM 2252 C CA . ASP A 1 300 ? 16.985 -16.498 -36.374 1.00 79.00 300 ASP A CA 1
ATOM 2253 C C . ASP A 1 300 ? 17.104 -16.806 -34.861 1.00 79.00 300 ASP A C 1
ATOM 2255 O O . ASP A 1 300 ? 16.613 -16.047 -34.018 1.00 79.00 300 ASP A O 1
ATOM 2259 N N . PRO A 1 301 ? 17.729 -17.930 -34.460 1.00 76.69 301 PRO A N 1
ATOM 2260 C CA . PRO A 1 301 ? 17.808 -18.316 -33.050 1.00 76.69 301 PRO A CA 1
ATOM 2261 C C . PRO A 1 301 ? 18.458 -17.257 -32.146 1.00 76.69 301 PRO A C 1
ATOM 2263 O O . PRO A 1 301 ? 18.052 -17.114 -30.994 1.00 76.69 301 PRO A O 1
ATOM 2266 N N . GLN A 1 302 ? 19.430 -16.495 -32.663 1.00 61.53 302 GLN A N 1
ATOM 2267 C CA . GLN A 1 302 ? 20.059 -15.396 -31.925 1.00 61.53 302 GLN A CA 1
ATOM 2268 C C . GLN A 1 302 ? 19.132 -14.180 -31.802 1.00 61.53 302 GLN A C 1
ATOM 2270 O O . GLN A 1 302 ? 18.965 -13.663 -30.697 1.00 61.53 302 GLN A O 1
ATOM 2275 N N . GLY A 1 303 ? 18.467 -13.758 -32.881 1.00 58.09 303 GLY A N 1
ATOM 2276 C CA . GLY A 1 303 ? 17.494 -12.665 -32.847 1.00 58.09 303 GLY A CA 1
ATOM 2277 C C . GLY A 1 303 ? 16.284 -12.976 -31.966 1.00 58.09 303 GLY A C 1
ATOM 2278 O O . GLY A 1 303 ? 15.780 -12.100 -31.264 1.00 58.09 303 GLY A O 1
ATOM 2279 N N . ARG A 1 304 ? 15.850 -14.240 -31.924 1.00 70.00 304 ARG A N 1
ATOM 2280 C CA . ARG A 1 304 ? 14.779 -14.684 -31.027 1.00 70.00 304 ARG A CA 1
ATOM 2281 C C . ARG A 1 304 ? 15.199 -14.643 -29.557 1.00 70.00 304 ARG A C 1
ATOM 2283 O O . ARG A 1 304 ? 14.411 -14.185 -28.736 1.00 70.00 304 ARG A O 1
ATOM 2290 N N . ALA A 1 305 ? 16.425 -15.055 -29.232 1.00 64.06 305 ALA A N 1
ATOM 2291 C CA . ALA A 1 305 ? 16.956 -14.958 -27.871 1.00 64.06 305 ALA A CA 1
ATOM 2292 C C . ALA A 1 305 ? 17.085 -13.496 -27.403 1.00 64.06 305 ALA A C 1
ATOM 2294 O O . ALA A 1 305 ? 16.741 -13.183 -26.266 1.00 64.06 305 ALA A O 1
ATOM 2295 N N . LEU A 1 306 ? 17.505 -12.589 -28.294 1.00 58.81 306 LEU A N 1
ATOM 2296 C CA . LEU A 1 306 ? 17.560 -11.153 -28.007 1.00 58.81 306 LEU A CA 1
ATOM 2297 C C . LEU A 1 306 ? 16.163 -10.568 -27.744 1.00 58.81 306 LEU A C 1
ATOM 2299 O O . LEU A 1 306 ? 15.975 -9.823 -26.786 1.00 58.81 306 LEU A O 1
ATOM 2303 N N . LEU A 1 307 ? 15.169 -10.943 -28.556 1.00 58.34 307 LEU A N 1
ATOM 2304 C CA . LEU A 1 307 ? 13.778 -10.525 -28.366 1.00 58.34 307 LEU A CA 1
ATOM 2305 C C . LEU A 1 307 ? 13.187 -11.061 -27.053 1.00 58.34 307 LEU A C 1
ATOM 2307 O O . LEU A 1 307 ? 12.421 -10.366 -26.393 1.00 58.34 307 LEU A O 1
ATOM 2311 N N . GLU A 1 308 ? 13.520 -12.293 -26.664 1.00 67.38 308 GLU A N 1
ATOM 2312 C CA . GLU A 1 308 ? 13.081 -12.867 -25.388 1.00 67.38 308 GLU A CA 1
ATOM 2313 C C . GLU A 1 308 ? 13.650 -12.128 -24.175 1.00 67.38 308 GLU A C 1
ATOM 2315 O O . GLU A 1 308 ? 12.951 -12.037 -23.163 1.00 67.38 308 GLU A O 1
ATOM 2320 N N . GLU A 1 309 ? 14.875 -11.610 -24.281 1.00 60.06 309 GLU A N 1
ATOM 2321 C CA . GLU A 1 309 ? 15.523 -10.812 -23.239 1.00 60.06 309 GLU A CA 1
ATOM 2322 C C . GLU A 1 309 ? 14.937 -9.397 -23.160 1.00 60.06 309 GLU A C 1
ATOM 2324 O O . GLU A 1 309 ? 14.595 -8.940 -22.072 1.00 60.06 309 GLU A O 1
ATOM 2329 N N . ASP A 1 310 ? 14.699 -8.742 -24.299 1.00 52.75 310 ASP A N 1
ATOM 2330 C CA . ASP A 1 310 ? 14.003 -7.445 -24.353 1.00 52.75 310 ASP A CA 1
ATOM 2331 C C . ASP A 1 310 ? 12.605 -7.528 -23.710 1.00 52.75 310 ASP A C 1
ATOM 2333 O O . ASP A 1 310 ? 12.206 -6.708 -22.882 1.00 52.75 310 ASP A O 1
ATOM 2337 N N . LEU A 1 311 ? 11.894 -8.625 -23.980 1.00 61.19 311 LEU A N 1
ATOM 2338 C CA . LEU A 1 311 ? 10.592 -8.944 -23.398 1.00 61.19 311 LEU A CA 1
ATOM 2339 C C . LEU A 1 311 ? 10.616 -9.279 -21.892 1.00 61.19 311 LEU A C 1
ATOM 2341 O O . LEU A 1 311 ? 9.554 -9.506 -21.308 1.00 61.19 311 LEU A O 1
ATOM 2345 N N . ARG A 1 312 ? 11.789 -9.340 -21.250 1.00 61.53 312 ARG A N 1
ATOM 2346 C CA . ARG A 1 312 ? 11.930 -9.417 -19.781 1.00 61.53 312 ARG A CA 1
ATOM 2347 C C . ARG A 1 312 ? 12.092 -8.042 -19.134 1.00 61.53 312 ARG A C 1
ATOM 2349 O O . ARG A 1 312 ? 12.117 -7.957 -17.909 1.00 61.53 312 ARG A O 1
ATOM 2356 N N . SER A 1 313 ? 12.177 -6.978 -19.932 1.00 55.62 313 SER A N 1
ATOM 2357 C CA . SER A 1 313 ? 12.254 -5.607 -19.433 1.00 55.62 313 SER A CA 1
ATOM 2358 C C . SER A 1 313 ? 11.003 -5.230 -18.622 1.00 55.62 313 SER A C 1
ATOM 2360 O O . SER A 1 313 ? 9.892 -5.569 -19.047 1.00 55.62 313 SER A O 1
ATOM 2362 N N . PRO A 1 314 ? 11.140 -4.466 -17.518 1.00 50.62 314 PRO A N 1
ATOM 2363 C CA . PRO A 1 314 ? 10.011 -3.930 -16.749 1.00 50.62 314 PRO A CA 1
ATOM 2364 C C . PRO A 1 314 ? 8.983 -3.167 -17.600 1.00 50.62 314 PRO A C 1
ATOM 2366 O O . PRO A 1 314 ? 7.783 -3.261 -17.355 1.00 50.62 314 PRO A O 1
ATOM 2369 N N . CYS A 1 315 ? 9.422 -2.493 -18.669 1.00 57.16 315 CYS A N 1
ATOM 2370 C CA . CYS A 1 315 ? 8.529 -1.790 -19.597 1.00 57.16 315 CYS A CA 1
ATOM 2371 C C . CYS A 1 315 ? 7.528 -2.736 -20.292 1.00 57.16 315 CYS A C 1
ATOM 2373 O O . CYS A 1 315 ? 6.437 -2.325 -20.685 1.00 57.16 315 CYS A O 1
ATOM 2375 N N . THR A 1 316 ? 7.888 -4.013 -20.458 1.00 63.69 316 THR A N 1
ATOM 2376 C CA . THR A 1 316 ? 7.019 -5.026 -21.072 1.00 63.69 316 THR A CA 1
ATOM 2377 C C . THR A 1 316 ? 5.814 -5.328 -20.189 1.00 63.69 316 THR A C 1
ATOM 2379 O O . THR A 1 316 ? 4.706 -5.487 -20.704 1.00 63.69 316 THR A O 1
ATOM 2382 N N . GLU A 1 317 ? 6.014 -5.370 -18.872 1.00 67.25 317 GLU A N 1
ATOM 2383 C CA . GLU A 1 317 ? 4.933 -5.577 -17.909 1.00 67.25 317 GLU A CA 1
ATOM 2384 C C . GLU A 1 317 ? 3.930 -4.423 -17.960 1.00 67.25 317 GLU A C 1
ATOM 2386 O O . GLU A 1 317 ? 2.724 -4.651 -18.078 1.00 67.25 317 GLU A O 1
ATOM 2391 N N . GLU A 1 318 ? 4.419 -3.182 -17.997 1.00 60.62 318 GLU A N 1
ATOM 2392 C CA . GLU A 1 318 ? 3.564 -1.997 -18.097 1.00 60.62 318 GLU A CA 1
ATOM 2393 C C . GLU A 1 318 ? 2.712 -2.002 -19.375 1.00 60.62 318 GLU A C 1
ATOM 2395 O O . GLU A 1 318 ? 1.507 -1.743 -19.319 1.00 60.62 318 GLU A O 1
ATOM 2400 N N . ILE A 1 319 ? 3.304 -2.352 -20.524 1.00 66.44 319 ILE A N 1
ATOM 2401 C CA . ILE A 1 319 ? 2.589 -2.460 -21.807 1.00 66.44 319 ILE A CA 1
ATOM 2402 C C . ILE A 1 319 ? 1.551 -3.588 -21.767 1.00 66.44 319 ILE A C 1
ATOM 2404 O O . ILE A 1 319 ? 0.441 -3.437 -22.288 1.00 66.44 319 ILE A O 1
ATOM 2408 N N . ALA A 1 320 ? 1.891 -4.728 -21.172 1.00 74.06 320 ALA A N 1
ATOM 2409 C CA . ALA A 1 320 ? 0.994 -5.871 -21.092 1.00 74.06 320 ALA A CA 1
ATOM 2410 C C . ALA A 1 320 ? -0.243 -5.558 -20.236 1.00 74.06 320 ALA A C 1
ATOM 2412 O O . ALA A 1 320 ? -1.380 -5.719 -20.692 1.00 74.06 320 ALA A O 1
ATOM 2413 N N . VAL A 1 321 ? -0.021 -5.015 -19.038 1.00 75.75 321 VAL A N 1
ATOM 2414 C CA . VAL A 1 321 ? -1.075 -4.554 -18.125 1.00 75.75 321 VAL A CA 1
ATOM 2415 C C . VAL A 1 321 ? -1.927 -3.465 -18.787 1.00 75.75 321 VAL A C 1
ATOM 2417 O O . VAL A 1 321 ? -3.158 -3.499 -18.727 1.00 75.75 321 VAL A O 1
ATOM 2420 N N . PHE A 1 322 ? -1.298 -2.540 -19.511 1.00 73.50 322 PHE A N 1
ATOM 2421 C CA . PHE A 1 322 ? -1.980 -1.510 -20.291 1.00 73.50 322 PHE A CA 1
ATOM 2422 C C . PHE A 1 322 ? -2.941 -2.080 -21.347 1.00 73.50 322 PHE A C 1
ATOM 2424 O O . PHE A 1 322 ? -4.075 -1.606 -21.496 1.00 73.50 322 PHE A O 1
ATOM 2431 N N . GLN A 1 323 ? -2.515 -3.100 -22.098 1.00 74.94 323 GLN A N 1
ATOM 2432 C CA . GLN A 1 323 ? -3.370 -3.732 -23.101 1.00 74.94 323 GLN A CA 1
ATOM 2433 C C . GLN A 1 323 ? -4.557 -4.447 -22.458 1.00 74.94 323 GLN A C 1
ATOM 2435 O O . GLN A 1 323 ? -5.663 -4.394 -23.004 1.00 74.94 323 GLN A O 1
ATOM 2440 N N . ALA A 1 324 ? -4.342 -5.092 -21.311 1.00 81.50 324 ALA A N 1
ATOM 2441 C CA . ALA A 1 324 ? -5.408 -5.720 -20.542 1.00 81.50 324 ALA A CA 1
ATOM 2442 C C . ALA A 1 324 ? -6.454 -4.683 -20.107 1.00 81.50 324 ALA A C 1
ATOM 2444 O O . ALA A 1 324 ? -7.637 -4.838 -20.417 1.00 81.50 324 ALA A O 1
ATOM 2445 N N . PHE A 1 325 ? -6.014 -3.563 -19.523 1.00 79.56 325 PHE A N 1
ATOM 2446 C CA . PHE A 1 325 ? -6.896 -2.455 -19.151 1.00 79.56 325 PHE A CA 1
ATOM 2447 C C . PHE A 1 325 ? -7.659 -1.876 -20.347 1.00 79.56 325 PHE A C 1
ATOM 2449 O O . PHE A 1 325 ? -8.873 -1.687 -20.283 1.00 79.56 325 PHE A O 1
ATOM 2456 N N . SER A 1 326 ? -6.983 -1.660 -21.476 1.00 81.38 326 SER A N 1
ATOM 2457 C CA . SER A 1 326 ? -7.611 -1.126 -22.691 1.00 81.38 326 SER A CA 1
ATOM 2458 C C . SER A 1 326 ? -8.710 -2.041 -23.240 1.00 81.38 326 SER A C 1
ATOM 2460 O O . SER A 1 326 ? -9.712 -1.561 -23.773 1.00 81.38 326 SER A O 1
ATOM 2462 N N . ARG A 1 327 ? -8.555 -3.369 -23.125 1.00 82.88 327 ARG A N 1
ATOM 2463 C CA . ARG A 1 327 ? -9.591 -4.325 -23.552 1.00 82.88 327 ARG A CA 1
ATOM 2464 C C . ARG A 1 327 ? -10.862 -4.156 -22.727 1.00 82.88 327 ARG A C 1
ATOM 2466 O O . ARG A 1 327 ? -11.929 -4.070 -23.326 1.00 82.88 327 ARG A O 1
ATOM 2473 N N . VAL A 1 328 ? -10.710 -4.048 -21.411 1.00 84.06 328 VAL A N 1
ATOM 2474 C CA . VAL A 1 328 ? -11.799 -3.883 -20.443 1.00 84.06 328 VAL A CA 1
ATOM 2475 C C . VAL A 1 328 ? -12.498 -2.531 -20.620 1.00 84.06 328 VAL A C 1
ATOM 2477 O O . VAL A 1 328 ? -13.719 -2.480 -20.720 1.00 84.06 328 VAL A O 1
ATOM 2480 N N . ILE A 1 329 ? -11.745 -1.434 -20.760 1.00 86.00 329 ILE A N 1
ATOM 2481 C CA . ILE A 1 329 ? -12.307 -0.080 -20.920 1.00 86.00 329 ILE A CA 1
ATOM 2482 C C . ILE A 1 329 ? -13.223 0.025 -22.150 1.00 86.00 329 ILE A C 1
ATOM 2484 O O . ILE A 1 329 ? -14.230 0.726 -22.111 1.00 86.00 329 ILE A O 1
ATOM 2488 N N . ARG A 1 330 ? -12.937 -0.700 -23.241 1.00 86.19 330 ARG A N 1
ATOM 2489 C CA . ARG A 1 330 ? -13.799 -0.691 -24.442 1.00 86.19 330 ARG A CA 1
ATOM 2490 C C . ARG A 1 330 ? -15.205 -1.235 -24.193 1.00 86.19 330 ARG A C 1
ATOM 2492 O O . ARG A 1 330 ? -16.119 -0.918 -24.951 1.00 86.19 330 ARG A O 1
ATOM 2499 N N . GLU A 1 331 ? -15.392 -2.041 -23.156 1.00 87.88 331 GLU A N 1
ATOM 2500 C CA . GLU A 1 331 ? -16.702 -2.577 -22.785 1.00 87.88 331 GLU A CA 1
ATOM 2501 C C . GLU A 1 331 ? -17.587 -1.526 -22.104 1.00 87.88 331 GLU A C 1
ATOM 2503 O O . GLU A 1 331 ? -18.812 -1.651 -22.136 1.00 87.88 331 GLU A O 1
ATOM 2508 N N . ALA A 1 332 ? -16.988 -0.448 -21.584 1.00 88.75 332 ALA A N 1
ATOM 2509 C CA . ALA A 1 332 ? -17.687 0.639 -20.903 1.00 88.75 332 ALA A CA 1
ATOM 2510 C C . ALA A 1 332 ? -18.710 1.362 -21.796 1.00 88.75 332 ALA A C 1
ATOM 2512 O O . ALA A 1 332 ? -19.587 2.046 -21.287 1.00 88.75 332 ALA A O 1
ATOM 2513 N N . GLY A 1 333 ? -18.621 1.209 -23.124 1.00 87.31 333 GLY A N 1
ATOM 2514 C CA . GLY A 1 333 ? -19.609 1.736 -24.072 1.00 87.31 333 GLY A CA 1
ATOM 2515 C C . GLY A 1 333 ? -20.898 0.912 -24.183 1.00 87.31 333 GLY A C 1
ATOM 2516 O O . GLY A 1 333 ? -21.803 1.309 -24.908 1.00 87.31 333 GLY A O 1
ATOM 2517 N N . LYS A 1 334 ? -20.978 -0.259 -23.537 1.00 90.56 334 LYS A N 1
ATOM 2518 C CA . LYS A 1 334 ? -22.148 -1.160 -23.596 1.00 90.56 334 LYS A CA 1
ATOM 2519 C C . LYS A 1 334 ? -22.673 -1.575 -22.224 1.00 90.56 334 LYS A C 1
ATOM 2521 O O . LYS A 1 334 ? -23.828 -1.973 -22.127 1.00 90.56 334 LYS A O 1
ATOM 2526 N N . ARG A 1 335 ? -21.825 -1.521 -21.200 1.00 94.12 335 ARG A N 1
ATOM 2527 C CA . ARG A 1 335 ? -22.113 -1.934 -19.824 1.00 94.12 335 ARG A CA 1
ATOM 2528 C C . ARG A 1 335 ? -21.311 -1.088 -18.842 1.00 94.12 335 ARG A C 1
ATOM 2530 O O . ARG A 1 335 ? -20.464 -0.303 -19.270 1.00 94.12 335 ARG A O 1
ATOM 2537 N N . PHE A 1 336 ? -21.550 -1.229 -17.543 1.00 95.88 336 PHE A N 1
ATOM 2538 C CA . PHE A 1 336 ? -20.693 -0.577 -16.556 1.00 95.88 336 PHE A CA 1
ATOM 2539 C C . PHE A 1 336 ? -19.384 -1.341 -16.394 1.00 95.88 336 PHE A C 1
ATOM 2541 O O . PHE A 1 336 ? -19.374 -2.561 -16.265 1.00 95.88 336 PHE A O 1
ATOM 2548 N N . VAL A 1 337 ? -18.274 -0.613 -16.377 1.00 93.81 337 VAL A N 1
ATOM 2549 C CA . VAL A 1 337 ? -16.947 -1.147 -16.074 1.00 93.81 337 VAL A CA 1
ATOM 2550 C C . VAL A 1 337 ? -16.447 -0.444 -14.824 1.00 93.81 337 VAL A C 1
ATOM 2552 O O . VAL A 1 337 ? -16.232 0.766 -14.849 1.00 93.81 337 VAL A O 1
ATOM 2555 N N . VAL A 1 338 ? -16.265 -1.189 -13.736 1.00 91.94 338 VAL A N 1
ATOM 2556 C CA . VAL A 1 338 ? -15.777 -0.668 -12.455 1.00 91.94 338 VAL A CA 1
ATOM 2557 C C . VAL A 1 338 ? -14.332 -1.112 -12.252 1.00 91.94 338 VAL A C 1
ATOM 2559 O O . VAL A 1 338 ? -14.022 -2.298 -12.354 1.00 91.94 338 VAL A O 1
ATOM 2562 N N . MET A 1 339 ? -13.437 -0.169 -11.970 1.00 88.38 339 MET A N 1
ATOM 2563 C CA . MET A 1 339 ? -12.004 -0.421 -11.796 1.00 88.38 339 MET A CA 1
ATOM 2564 C C . MET A 1 339 ? -11.547 0.078 -10.428 1.00 88.38 339 MET A C 1
ATOM 2566 O O . MET A 1 339 ? -11.760 1.245 -10.097 1.00 88.38 339 MET A O 1
ATOM 2570 N N . ASP A 1 340 ? -10.909 -0.784 -9.636 1.00 81.31 340 ASP A N 1
ATOM 2571 C CA . ASP A 1 340 ? -10.473 -0.440 -8.273 1.00 81.31 340 ASP A CA 1
ATOM 2572 C C . ASP A 1 340 ? -9.156 0.344 -8.192 1.00 81.31 340 ASP A C 1
ATOM 2574 O O . ASP A 1 340 ? -8.841 0.953 -7.166 1.00 81.31 340 ASP A O 1
ATOM 2578 N N . THR A 1 341 ? -8.387 0.322 -9.271 1.00 67.50 341 THR A N 1
ATOM 2579 C CA . THR A 1 341 ? -7.122 1.024 -9.401 1.00 67.50 341 THR A CA 1
ATOM 2580 C C . THR A 1 341 ? -7.059 1.583 -10.806 1.00 67.50 341 THR A C 1
ATOM 2582 O O . THR A 1 341 ? -7.033 0.848 -11.793 1.00 67.50 341 THR A O 1
ATOM 2585 N N . ALA A 1 342 ? -7.043 2.909 -10.906 1.00 57.31 342 ALA A N 1
ATOM 2586 C CA . ALA A 1 342 ? -6.641 3.535 -12.148 1.00 57.31 342 ALA A CA 1
ATOM 2587 C C . ALA A 1 342 ? -5.142 3.303 -12.384 1.00 57.31 342 ALA A C 1
ATOM 2589 O O . ALA A 1 342 ? -4.368 3.295 -11.419 1.00 57.31 342 ALA A O 1
ATOM 2590 N N . PRO A 1 343 ? -4.717 3.187 -13.651 1.00 56.31 343 PRO A N 1
ATOM 2591 C CA . PRO A 1 343 ? -3.306 3.193 -13.988 1.00 56.31 343 PRO A CA 1
ATOM 2592 C C . PRO A 1 343 ? -2.620 4.425 -13.374 1.00 56.31 343 PRO A C 1
ATOM 2594 O O . PRO A 1 343 ? -3.241 5.486 -13.248 1.00 56.31 343 PRO A O 1
ATOM 2597 N N . THR A 1 344 ? -1.352 4.308 -12.969 1.00 53.16 344 THR A N 1
ATOM 2598 C CA . THR A 1 344 ? -0.620 5.463 -12.420 1.00 53.16 344 THR A CA 1
ATOM 2599 C C . THR A 1 344 ? -0.577 6.604 -13.444 1.00 53.16 344 THR A C 1
ATOM 2601 O O . THR A 1 344 ? -0.758 6.378 -14.641 1.00 53.16 344 THR A O 1
ATOM 2604 N N . GLY A 1 345 ? -0.296 7.840 -13.013 1.00 47.41 345 GLY A N 1
ATOM 2605 C CA . GLY A 1 345 ? -0.147 8.973 -13.939 1.00 47.41 345 GLY A CA 1
ATOM 2606 C C . GLY A 1 345 ? 0.845 8.692 -15.077 1.00 47.41 345 GLY A C 1
ATOM 2607 O O . GLY A 1 345 ? 0.642 9.160 -16.191 1.00 47.41 345 GLY A O 1
ATOM 2608 N N . HIS A 1 346 ? 1.854 7.847 -14.836 1.00 49.22 346 HIS A N 1
ATOM 2609 C CA . HIS A 1 346 ? 2.756 7.357 -15.874 1.00 49.22 346 HIS A CA 1
ATOM 2610 C C . HIS A 1 346 ? 2.038 6.473 -16.908 1.00 49.22 346 HIS A C 1
ATOM 2612 O O . HIS A 1 346 ? 2.106 6.732 -18.108 1.00 49.22 346 HIS A O 1
ATOM 2618 N N . THR A 1 347 ? 1.271 5.488 -16.451 1.00 48.22 347 THR A N 1
ATOM 2619 C CA . THR A 1 347 ? 0.480 4.609 -17.317 1.00 48.22 347 THR A CA 1
ATOM 2620 C C . THR A 1 347 ? -0.659 5.354 -18.039 1.00 48.22 347 THR A C 1
ATOM 2622 O O . THR A 1 347 ? -1.016 4.995 -19.160 1.00 48.22 347 THR A O 1
ATOM 2625 N N . LEU A 1 348 ? -1.196 6.437 -17.460 1.00 54.34 348 LEU A N 1
ATOM 2626 C CA . LEU A 1 348 ? -2.133 7.340 -18.144 1.00 54.34 348 LEU A CA 1
ATOM 2627 C C . LEU A 1 348 ? -1.441 8.202 -19.214 1.00 54.34 348 LEU A C 1
ATOM 2629 O O . LEU A 1 348 ? -2.004 8.427 -20.280 1.00 54.34 348 LEU A O 1
ATOM 2633 N N . LEU A 1 349 ? -0.206 8.648 -18.980 1.00 47.88 349 LEU A N 1
ATOM 2634 C CA . LEU A 1 349 ? 0.593 9.320 -20.012 1.00 47.88 349 LEU A CA 1
ATOM 2635 C C . LEU A 1 349 ? 0.959 8.357 -21.152 1.00 47.88 349 LEU A C 1
ATOM 2637 O O . LEU A 1 349 ? 0.979 8.765 -22.312 1.00 47.88 349 LEU A O 1
ATOM 2641 N N . LEU A 1 350 ? 1.158 7.070 -20.850 1.00 47.34 350 LEU A N 1
ATOM 2642 C CA . LEU A 1 350 ? 1.268 6.017 -21.860 1.00 47.34 350 LEU A CA 1
ATOM 2643 C C . LEU A 1 350 ? -0.042 5.827 -22.649 1.00 47.34 350 LEU A C 1
ATOM 2645 O O . LEU A 1 350 ? 0.041 5.592 -23.853 1.00 47.34 350 LEU A O 1
ATOM 2649 N N . LEU A 1 351 ? -1.239 5.991 -22.055 1.00 48.97 351 LEU A N 1
ATOM 2650 C CA . LEU A 1 351 ? -2.516 6.030 -22.810 1.00 48.97 351 LEU A CA 1
ATOM 2651 C C . LEU A 1 351 ? -2.532 7.167 -23.835 1.00 48.97 351 LEU A C 1
ATOM 2653 O O . LEU A 1 351 ? -2.992 6.966 -24.959 1.00 48.97 351 LEU A O 1
ATOM 2657 N N . ASP A 1 352 ? -2.006 8.337 -23.482 1.00 47.56 352 ASP A N 1
ATOM 2658 C CA . ASP A 1 352 ? -1.993 9.485 -24.391 1.00 47.56 352 ASP A CA 1
ATOM 2659 C C . ASP A 1 352 ? -0.919 9.334 -25.488 1.00 47.56 352 ASP A C 1
ATOM 2661 O O . ASP A 1 352 ? -1.183 9.548 -26.678 1.00 47.56 352 ASP A O 1
ATOM 2665 N N . ALA A 1 353 ? 0.267 8.836 -25.117 1.00 41.94 353 ALA A N 1
ATOM 2666 C CA . ALA A 1 353 ? 1.368 8.553 -26.038 1.00 41.94 353 ALA A CA 1
ATOM 2667 C C . ALA A 1 353 ? 1.040 7.416 -27.021 1.00 41.94 353 ALA A C 1
ATOM 2669 O O . ALA A 1 353 ? 1.297 7.534 -28.218 1.00 41.94 353 ALA A O 1
ATOM 2670 N N . THR A 1 354 ? 0.406 6.333 -26.564 1.00 42.19 354 THR A N 1
ATOM 2671 C CA . THR A 1 354 ? -0.061 5.247 -27.445 1.00 42.19 354 THR A CA 1
ATOM 2672 C C . THR A 1 354 ? -1.291 5.651 -28.251 1.00 42.19 354 THR A C 1
ATOM 2674 O O . THR A 1 354 ? -1.424 5.221 -29.393 1.00 42.19 354 THR A O 1
ATOM 2677 N N . GLY A 1 355 ? -2.153 6.537 -27.741 1.00 38.59 355 GLY A N 1
ATOM 2678 C CA . GLY A 1 355 ? -3.201 7.179 -28.535 1.00 38.59 355 GLY A CA 1
ATOM 2679 C C . GLY A 1 355 ? -2.624 8.016 -29.683 1.00 38.59 355 GLY A C 1
ATOM 2680 O O . GLY A 1 355 ? -3.149 8.000 -30.800 1.00 38.59 355 GLY A O 1
ATOM 2681 N N . ALA A 1 356 ? -1.513 8.722 -29.454 1.00 35.38 356 ALA A N 1
ATOM 2682 C CA . ALA A 1 356 ? -0.743 9.387 -30.505 1.00 35.38 356 ALA A CA 1
ATOM 2683 C C . ALA A 1 356 ? -0.090 8.377 -31.467 1.00 35.38 356 ALA A C 1
ATOM 2685 O O . ALA A 1 356 ? -0.276 8.507 -32.676 1.00 35.38 356 ALA A O 1
ATOM 2686 N N . TYR A 1 357 ? 0.535 7.313 -30.951 1.00 32.47 357 TYR A N 1
ATOM 2687 C CA . TYR A 1 357 ? 1.173 6.265 -31.755 1.00 32.47 357 TYR A CA 1
ATOM 2688 C C . TYR A 1 357 ? 0.167 5.500 -32.623 1.00 32.47 357 TYR A C 1
ATOM 2690 O O . TYR A 1 357 ? 0.423 5.227 -33.789 1.00 32.47 357 TYR A O 1
ATOM 2698 N N . HIS A 1 358 ? -1.030 5.198 -32.114 1.00 32.06 358 HIS A N 1
ATOM 2699 C CA . HIS A 1 358 ? -2.070 4.517 -32.880 1.00 32.06 358 HIS A CA 1
ATOM 2700 C C . HIS A 1 358 ? -2.638 5.432 -33.976 1.00 32.06 358 HIS A C 1
ATOM 2702 O O . HIS A 1 358 ? -2.884 4.961 -35.089 1.00 32.06 358 HIS A O 1
ATOM 2708 N N . ARG A 1 359 ? -2.766 6.744 -33.711 1.00 34.78 359 ARG A N 1
ATOM 2709 C CA . ARG A 1 359 ? -3.093 7.764 -34.727 1.00 34.78 359 ARG A CA 1
ATOM 2710 C C . ARG A 1 359 ? -1.986 7.901 -35.778 1.00 34.78 359 ARG A C 1
ATOM 2712 O O . ARG A 1 359 ? -2.297 8.061 -36.957 1.00 34.78 359 ARG A O 1
ATOM 2719 N N . GLU A 1 360 ? -0.720 7.795 -35.387 1.00 32.47 360 GLU A N 1
ATOM 2720 C CA . GLU A 1 360 ? 0.433 7.810 -36.293 1.00 32.47 360 GLU A CA 1
ATOM 2721 C C . GLU A 1 360 ? 0.548 6.540 -37.127 1.00 32.47 360 GLU A C 1
ATOM 2723 O O . GLU A 1 360 ? 0.722 6.629 -38.337 1.00 32.47 360 GLU A O 1
ATOM 2728 N N . VAL A 1 361 ? 0.371 5.357 -36.545 1.00 35.16 361 VAL A N 1
ATOM 2729 C CA . VAL A 1 361 ? 0.375 4.080 -37.270 1.00 35.16 361 VAL A CA 1
ATOM 2730 C C . VAL A 1 361 ? -0.795 4.020 -38.254 1.00 35.16 361 VAL A C 1
ATOM 2732 O O . VAL A 1 361 ? -0.615 3.586 -39.390 1.00 35.16 361 VAL A O 1
ATOM 2735 N N . VAL A 1 362 ? -1.974 4.537 -37.887 1.00 39.00 362 VAL A N 1
ATOM 2736 C CA . VAL A 1 362 ? -3.118 4.660 -38.809 1.00 39.00 362 VAL A CA 1
ATOM 2737 C C . VAL A 1 362 ? -2.828 5.667 -39.932 1.00 39.00 362 VAL A C 1
ATOM 2739 O O . VAL A 1 362 ? -3.105 5.368 -41.093 1.00 39.00 362 VAL A O 1
ATOM 2742 N N . LYS A 1 363 ? -2.197 6.816 -39.643 1.00 39.50 363 LYS A N 1
ATOM 2743 C CA . LYS A 1 363 ? -1.756 7.779 -40.674 1.00 39.50 363 LYS A CA 1
ATOM 2744 C C . LYS A 1 363 ? -0.674 7.206 -41.595 1.00 39.50 363 LYS A C 1
ATOM 2746 O O . LYS A 1 363 ? -0.720 7.434 -42.801 1.00 39.50 363 LYS A O 1
ATOM 2751 N N . THR A 1 364 ? 0.274 6.446 -41.055 1.00 35.34 364 THR A N 1
ATOM 2752 C CA . THR A 1 364 ? 1.404 5.862 -41.795 1.00 35.34 364 THR A CA 1
ATOM 2753 C C . THR A 1 364 ? 0.956 4.681 -42.663 1.00 35.34 364 THR A C 1
ATOM 2755 O O . THR A 1 364 ? 1.371 4.578 -43.817 1.00 35.34 364 THR A O 1
ATOM 2758 N N . ASN A 1 365 ? 0.026 3.850 -42.177 1.00 35.72 365 ASN A N 1
ATOM 2759 C CA . ASN A 1 365 ? -0.616 2.800 -42.978 1.00 35.72 365 ASN A CA 1
ATOM 2760 C C . ASN A 1 365 ? -1.573 3.374 -44.038 1.00 35.72 365 ASN A C 1
ATOM 2762 O O . ASN A 1 365 ? -1.641 2.843 -45.146 1.00 35.72 365 ASN A O 1
ATOM 2766 N N . GLY A 1 366 ? -2.256 4.488 -43.747 1.00 34.88 366 GLY A N 1
ATOM 2767 C CA . GLY A 1 366 ? -3.050 5.231 -44.732 1.00 34.88 366 GLY A CA 1
ATOM 2768 C C . GLY A 1 366 ? -2.196 5.842 -45.851 1.00 34.88 366 GLY A C 1
ATOM 2769 O O . GLY A 1 366 ? -2.571 5.773 -47.018 1.00 34.88 366 GLY A O 1
ATOM 2770 N N . ARG A 1 367 ? -1.003 6.360 -45.522 1.00 39.19 367 ARG A N 1
ATOM 2771 C CA . ARG A 1 367 ? -0.032 6.865 -46.510 1.00 39.19 367 ARG A CA 1
ATOM 2772 C C . ARG A 1 367 ? 0.565 5.750 -47.373 1.00 39.19 367 ARG A C 1
ATOM 2774 O O . ARG A 1 367 ? 0.699 5.947 -48.573 1.00 39.19 367 ARG A O 1
ATOM 2781 N N . LYS A 1 368 ? 0.877 4.580 -46.800 1.00 39.62 368 LYS A N 1
ATOM 2782 C CA . LYS A 1 368 ? 1.392 3.425 -47.562 1.00 39.62 368 LYS A CA 1
ATOM 2783 C C . LYS A 1 368 ? 0.375 2.859 -48.561 1.00 39.62 368 LYS A C 1
ATOM 2785 O O . LYS A 1 368 ? 0.784 2.505 -49.658 1.00 39.62 368 LYS A O 1
ATOM 2790 N N . ARG A 1 369 ? -0.925 2.840 -48.228 1.00 38.31 369 ARG A N 1
ATOM 2791 C CA . ARG A 1 369 ? -1.996 2.484 -49.185 1.00 38.31 369 ARG A CA 1
ATOM 2792 C C . ARG A 1 369 ? -2.152 3.515 -50.305 1.00 38.31 369 ARG A C 1
ATOM 2794 O O . ARG A 1 369 ? -2.204 3.144 -51.466 1.00 38.31 369 ARG A O 1
ATOM 2801 N N . ALA A 1 370 ? -2.120 4.808 -49.980 1.00 42.78 370 ALA A N 1
ATOM 2802 C CA . ALA A 1 370 ? -2.194 5.859 -50.999 1.00 42.78 370 ALA A CA 1
ATOM 2803 C C . ALA A 1 370 ? -0.989 5.855 -51.967 1.00 42.78 370 ALA A C 1
ATOM 2805 O O . ALA A 1 370 ? -1.130 6.236 -53.124 1.00 42.78 370 ALA A O 1
ATOM 2806 N N . LEU A 1 371 ? 0.191 5.418 -51.506 1.00 42.84 371 LEU A N 1
ATOM 2807 C CA . LEU A 1 371 ? 1.397 5.264 -52.329 1.00 42.84 371 LEU A CA 1
ATOM 2808 C C . LEU A 1 371 ? 1.418 3.962 -53.1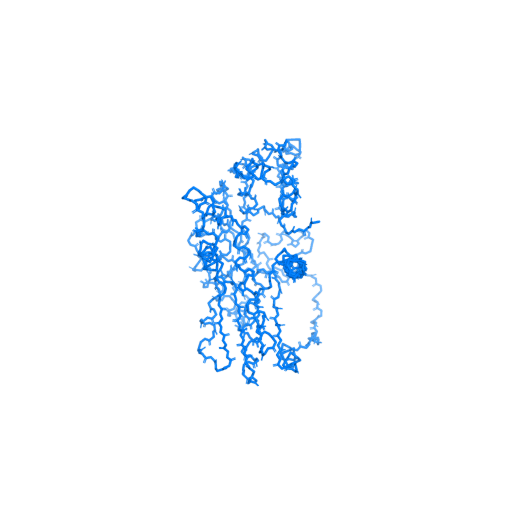53 1.00 42.84 371 LEU A C 1
ATOM 2810 O O . LEU A 1 371 ? 2.009 3.968 -54.229 1.00 42.84 371 LEU A O 1
ATOM 2814 N N . SER A 1 372 ? 0.778 2.871 -52.703 1.00 42.31 372 SER A N 1
ATOM 2815 C CA . SER A 1 372 ? 0.618 1.664 -53.536 1.00 42.31 372 SER A CA 1
ATOM 2816 C C . SER A 1 372 ? -0.413 1.878 -54.642 1.00 42.31 372 SER A C 1
ATOM 2818 O O . SER A 1 372 ? -0.130 1.572 -55.794 1.00 42.31 372 SER A O 1
ATOM 2820 N N . ASP A 1 373 ? -1.545 2.511 -54.320 1.00 46.34 373 ASP A N 1
ATOM 2821 C CA . ASP A 1 373 ? -2.617 2.777 -55.289 1.00 46.34 373 ASP A CA 1
ATOM 2822 C C . ASP A 1 373 ? -2.178 3.789 -56.370 1.00 46.34 373 ASP A C 1
ATOM 2824 O O . ASP A 1 373 ? -2.622 3.721 -57.515 1.00 46.34 373 ASP A O 1
ATOM 2828 N N . ALA A 1 374 ? -1.257 4.705 -56.040 1.00 46.59 374 ALA A N 1
ATOM 2829 C CA . ALA A 1 374 ? -0.661 5.635 -57.001 1.00 46.59 374 ALA A CA 1
ATOM 2830 C C . ALA A 1 374 ? 0.390 4.981 -57.922 1.00 46.59 374 ALA A C 1
ATOM 2832 O O . ALA A 1 374 ? 0.538 5.411 -59.063 1.00 46.59 374 ALA A O 1
ATOM 2833 N N . ASN A 1 375 ? 1.100 3.946 -57.460 1.00 46.09 375 ASN A N 1
ATOM 2834 C CA . ASN A 1 375 ? 2.072 3.216 -58.283 1.00 46.09 375 ASN A CA 1
ATOM 2835 C C . ASN A 1 375 ? 1.396 2.212 -59.230 1.00 46.09 375 ASN A C 1
ATOM 2837 O O . ASN A 1 375 ? 1.840 2.068 -60.368 1.00 46.09 375 ASN A O 1
ATOM 2841 N N . ASP A 1 376 ? 0.292 1.587 -58.812 1.00 48.22 376 ASP A N 1
ATOM 2842 C CA . ASP A 1 376 ? -0.484 0.687 -59.679 1.00 48.22 376 ASP A CA 1
ATOM 2843 C C . ASP A 1 376 ? -1.227 1.447 -60.796 1.00 48.22 376 ASP A C 1
ATOM 2845 O O . ASP A 1 376 ? -1.421 0.914 -61.888 1.00 48.22 376 ASP A O 1
ATOM 2849 N N . ALA A 1 377 ? -1.568 2.724 -60.583 1.00 46.22 377 ALA A N 1
ATOM 2850 C CA . ALA A 1 377 ? -2.168 3.581 -61.610 1.00 46.22 377 ALA A CA 1
ATOM 2851 C C . ALA A 1 377 ? -1.174 4.052 -62.696 1.00 46.22 377 ALA A C 1
ATOM 2853 O O . ALA A 1 377 ? -1.600 4.405 -63.793 1.00 46.22 377 ALA A O 1
ATOM 2854 N N . VAL A 1 378 ? 0.136 4.051 -62.415 1.00 50.19 378 VAL A N 1
ATOM 2855 C CA . VAL A 1 378 ? 1.192 4.470 -63.363 1.00 50.19 378 VAL A CA 1
ATOM 2856 C C . VAL A 1 378 ? 1.773 3.278 -64.137 1.00 50.19 378 VAL A C 1
ATOM 2858 O O . VAL A 1 378 ? 2.283 3.450 -65.239 1.00 50.19 378 VAL A O 1
ATOM 2861 N N . ALA A 1 379 ? 1.658 2.056 -63.611 1.00 45.97 379 ALA A N 1
ATOM 2862 C CA . ALA A 1 379 ? 2.096 0.835 -64.295 1.00 45.97 379 ALA A CA 1
ATOM 2863 C C . ALA A 1 379 ? 1.058 0.263 -65.288 1.00 45.97 379 ALA A C 1
ATOM 2865 O O . ALA A 1 379 ? 1.359 -0.694 -66.001 1.00 45.97 379 ALA A O 1
ATOM 2866 N N . GLY A 1 380 ? -0.154 0.829 -65.327 1.00 49.50 380 GLY A N 1
ATOM 2867 C CA . GLY A 1 380 ? -1.276 0.369 -66.154 1.00 49.50 380 GLY A CA 1
ATOM 2868 C C . GLY A 1 380 ? -1.644 1.253 -67.353 1.00 49.50 380 GLY A C 1
ATOM 2869 O O . GLY A 1 380 ? -2.707 1.026 -67.930 1.00 49.50 380 GLY A O 1
ATOM 2870 N N . SER A 1 381 ? -0.826 2.251 -67.717 1.00 39.03 381 SER A N 1
ATOM 2871 C CA . SER A 1 381 ? -1.061 3.150 -68.865 1.00 39.03 381 SER A CA 1
ATOM 2872 C C . SER A 1 381 ? -0.074 2.945 -70.004 1.00 39.03 381 SER A C 1
ATOM 2874 O O . SER A 1 381 ? 1.142 3.043 -69.714 1.00 39.03 381 SER A O 1
#

Organism: Enterobacter cloacae (NCBI:txid550)

Sequence (381 aa):
MSGACTTEIAAFDEFTGLLTDDALLNDFDHVIFDTAPTGHTIRLLQLPGAWSSFIETNPDGASCLGPLAGLEKQRERYSHALSVLADGEKTRLILVARAQQSTLAEVARTHDELLHVGLKHQYLVINGIMPAGEASEDSLASALYQREQRILSHMPQVLASLPTDRLSLQQENLVGVTALRRLLTGENKPCSLPAAKPVSEPLSVPSLEMLIDDIARGGHGLVMLMGKGGVGKTTLAAAVAVALADKGFDVHLTTSDPAAHLESTLNGQLPHLQVSRIDPHAETARYREHVLATKGKELDPQGRALLEEDLRSPCTEEIAVFQAFSRVIREAGKRFVVMDTAPTGHTLLLLDATGAYHREVVKTNGRKRALSDANDAVAGS

Foldseek 3Di:
DDFPLVVLLVVVVVLLVCLQPPVNCVVDVDDDDPDDRFLVNLVCLVDPCNQPVVVVPDVPQPDPCSVSPVCPVVNVSSVSSLVQQLDLVRDAAEQEAELDQQRLVVSLVRLVSVVVSRNPRYAYEHEAQLDPVVLPPDPVSVVSNVSSVVSVVVRDVSNVPHHYHYWHHAPDDQDDDVSVVCRVVNPNDDDPDPPDDPPPDDPPDDDVLVVLVVVVVVLFAEAEFEDDPPPCLLVSLLVSQVSSVVVVFQEEEEEADPPPPVVVVVVDDRPSYHYDYQDLVVLLVVQLVVCCVPVVPPDDPVRSVVSSVVSVDPVSSLVSSLVVVVVQNVCRVPGYYGYSYDDGPVSVVVVVVVVVVVVVVVVVVVVVVVVVVVVVVVVPD

InterPro domains:
  IPR016300 Arsenical pump ATPase, ArsA/GET3 [PTHR10803] (4-183)
  IPR016300 Arsenical pump ATPase, ArsA/GET3 [TIGR00345] (6-184)
  IPR025723 ArsA/GET3, Anion-transporting ATPase-like domain [PF02374] (5-183)
  IPR025723 ArsA/GET3, Anion-transporting ATPase-like domain [PF02374] (222-365)
  IPR027417 P-loop containing nucleoside triphosphate hydrolase [G3DSA:3.40.50.300] (1-186)
  IPR027417 P-loop containing nucleoside triphosphate hydrolase [G3DSA:3.40.50.300] (204-380)
  IPR027417 P-loop containing nucleoside triphosphate hydrolase [SSF52540] (2-161)
  IPR027417 P-loop containing nucleoside triphosphate hydrolase [SSF52540] (208-373)

pLDDT: mean 73.72, std 18.93, range [32.06, 97.19]